Protein AF-A0A1W9R2X7-F1 (afdb_monomer)

Radius of gyration: 33.15 Å; Cα contacts (8 Å, |Δi|>4): 436; chains: 1; bounding box: 73×49×91 Å

Secondary structure (DSSP, 8-state):
--TTTTTT---HHHHT--TTS-----TT-HHHHHHHHHHHHHHHHHHH-HHHHHHHHHHTTSTT--SHHHHHHHHHHHHHSHHHHHHHHHHHHHH-TTTTT-TTTHHHHHHHHHHHGGG--HHHHHHHHHHHHT--SS---HHHHHHHHHHHHHHHHHTTTTSHHHHHHHHHHHHHH--S-PPPPP-S-------TT---SS-HHHHHHS-HHHHHHHHHH---S-TTTS--HHHHHHHHHHHHHH-HHHHHTTGGGGGGS-HHHHHHHHHHHHHHHHTT----HHHHHHHHHHHHTSTTTTTGGGTSS-TT--THHHHHHHHHHHHHHHS-TTS---GGGHHHHHHHHHHHHHHHTTSPPPS----S-HHHHHHHSHHHHHHHHHHHHHHHHHHHHHHTT---------TTHHHHHHHHHHHH-

Foldseek 3Di:
DDPCPPVAEPVCCQQQVDLPDDHPDDPPDPVSVVLVVVLVVLLVCCVVPVVVSQVQLVVLLDPVNRHLSSLLSNLQNCLVVVVSRVVVVVVSCVSVVQLLQDSSNQNSLLSSCLSCLVVDDPVRVVVVCVSLVVFHPDADDPVCRLLNRLLSSLQSLLSNCVDPVSVVSNVVSCVSNVDPDDDHPDSDNDPPPVPPQFAAPDALVRVLPDQVLVVLVCQVPDDDPDPRHDHGNSNNLQSLLCNCLVCVQSCLVPVVSCLPGAQSNVLSNLNSVLNNLVVVHDYDPVSVLVSLLVNLPPPCLQPSQPDDHDPPGGSLSSLLSLLSSLCSQQVDPVRHDDPVCLVSLVSSLVSSLVVVVVDDDPPDPPDPDPVVVLNVGSLSSSVSSLVSSLVRVVVVCVVVVNPDDSDDPDPCVVVNVVVVVVVVD

Solvent-accessible surface area (backbone atoms only — not comparable to full-atom values): 24457 Å² total; per-residue (Å²): 135,75,98,58,90,73,79,43,76,68,57,38,47,55,83,53,30,35,86,92,49,86,73,90,76,58,98,83,46,65,70,58,51,51,50,54,53,50,50,57,52,48,54,52,44,40,69,76,37,52,70,64,27,49,57,53,49,59,48,29,74,36,86,91,40,64,41,52,60,42,47,42,50,39,38,48,47,27,43,72,40,42,93,85,32,46,69,54,52,59,49,47,44,68,75,39,74,58,44,92,69,36,73,70,37,44,50,45,51,44,49,25,44,42,70,39,53,91,76,52,49,76,68,53,50,51,53,52,47,59,59,49,71,72,46,63,88,79,74,66,62,80,93,48,31,68,46,50,43,27,46,57,42,25,47,60,25,58,40,27,47,93,38,73,72,36,32,52,55,22,51,60,23,27,75,68,55,74,51,92,72,76,80,73,74,72,59,62,71,78,75,84,65,84,73,75,60,47,48,41,83,55,55,45,71,54,60,68,69,48,54,72,70,59,46,49,52,47,67,69,70,61,70,60,84,36,89,87,86,36,40,23,63,54,14,35,25,54,34,47,13,53,34,27,30,71,46,38,54,75,46,44,78,54,46,73,73,48,70,86,52,58,65,68,47,51,41,24,41,54,44,7,48,42,52,16,46,76,71,72,48,80,64,62,59,68,53,47,47,54,44,51,50,58,52,72,66,40,95,49,45,79,58,61,32,79,76,82,65,58,99,85,49,52,56,58,56,50,52,34,46,53,20,47,39,45,26,59,38,28,68,37,90,92,60,40,66,63,76,88,46,49,64,59,54,50,55,46,50,54,51,52,53,64,49,55,76,70,49,82,78,80,91,69,87,86,63,97,48,67,68,65,49,30,73,74,33,55,67,35,32,42,51,50,16,51,52,33,42,52,53,41,52,50,55,52,37,50,74,71,69,50,89,64,82,90,65,83,90,59,87,62,50,64,56,53,55,54,52,54,53,67,77,76,110

Mean predicted aligned error: 15.45 Å

Sequence (425 aa):
MPLYEGLYSDDSYIWYKSLSKEPEIRIHNAKGFLVFILKDILLSKCKVDIQAGRVIIEKFLRDEYQYSIFRRLVLLVVGSYWDEYKDLFWKFIKVVPESFDDSEYEVELYKLLQKNVNKFTPEEKQKINNLISRGPKWLPDEKERQKYIARWKQKWYSAMQKDKYFLKLFEEQKAITGEEKIKPPSEKVFIEIPWGQGPSPLSKEEILKMSNVDLVKYLREFKTQDRWKGPTEEGLAEVLRFAVKEVPNKFVEELHLFLEAKYKYIYNILYGFEDAWKEKKSFNWGKLFDFVKKYMTKENFLEEDKKEQGEDWHSYHIINVVADLIQEGTRSDSWAFSEDYFKQAGEIIDILLGILEKLPKKEEITHRDFVTEALNTSYGRVIIAIILFSLRKARVEDKKGIKKEIKWESMQYDSLLSYIRIYIN

pLDDT: mean 85.27, std 16.27, range [29.81, 98.69]

Nearest PDB structures (foldseek):
  7zbw-assembly1_D  TM=2.886E-01  e=3.336E-01  Homo sapiens
  8e0m-assembly4_K  TM=3.955E-01  e=1.341E+00  synthetic construct
  8e0m-assembly1_B  TM=4.211E-01  e=2.919E+00  synthetic construct
  7cm5-assembly1_A  TM=2.749E-01  e=1.861E+00  Homo sapiens
  6xr2-assembly1_C  TM=3.357E-01  e=6.099E+00  synthetic construct

Structure (mmCIF, N/CA/C/O backbone):
data_AF-A0A1W9R2X7-F1
#
_entry.id   AF-A0A1W9R2X7-F1
#
loop_
_atom_site.group_PDB
_atom_site.id
_atom_site.type_symbol
_atom_site.label_atom_id
_atom_site.label_alt_id
_atom_site.label_comp_id
_atom_site.label_asym_id
_atom_site.label_entity_id
_atom_site.label_seq_id
_atom_site.pdbx_PDB_ins_code
_atom_site.Cartn_x
_atom_site.Cartn_y
_atom_site.Cartn_z
_atom_site.occupancy
_atom_site.B_iso_or_equiv
_atom_site.auth_seq_id
_atom_site.auth_comp_id
_atom_site.auth_asym_id
_atom_site.auth_atom_id
_atom_site.pdbx_PDB_model_num
ATOM 1 N N . MET A 1 1 ? -3.070 10.555 -42.821 1.00 36.12 1 MET A N 1
ATOM 2 C CA . MET A 1 1 ? -2.752 10.099 -41.454 1.00 36.12 1 MET A CA 1
ATOM 3 C C . MET A 1 1 ? -3.865 9.133 -41.064 1.00 36.12 1 MET A C 1
ATOM 5 O O . MET A 1 1 ? -5.004 9.585 -41.010 1.00 36.12 1 MET A O 1
ATOM 9 N N . PRO A 1 2 ? -3.624 7.812 -41.007 1.00 37.88 2 PRO A N 1
ATOM 10 C CA . PRO A 1 2 ? -4.690 6.841 -40.781 1.00 37.88 2 PRO A CA 1
ATOM 11 C C . PRO A 1 2 ? -5.149 6.897 -39.317 1.00 37.88 2 PRO A C 1
ATOM 13 O O . PRO A 1 2 ? -4.325 6.876 -38.412 1.00 37.88 2 PRO A O 1
ATOM 16 N N . LEU A 1 3 ? -6.465 6.934 -39.100 1.00 37.88 3 LEU A N 1
ATOM 17 C CA . LEU A 1 3 ? -7.195 7.041 -37.821 1.00 37.88 3 LEU A CA 1
ATOM 18 C C . LEU A 1 3 ? -6.918 5.938 -36.763 1.00 37.88 3 LEU A C 1
ATOM 20 O O . LEU A 1 3 ? -7.645 5.850 -35.778 1.00 37.88 3 LEU A O 1
ATOM 24 N N . TYR A 1 4 ? -5.898 5.093 -36.940 1.00 45.38 4 TYR A N 1
ATOM 25 C CA . TYR A 1 4 ? -5.700 3.849 -36.179 1.00 45.38 4 TYR A CA 1
ATOM 26 C C . TYR A 1 4 ? -4.390 3.771 -35.377 1.00 45.38 4 TYR A C 1
ATOM 28 O O . TYR A 1 4 ? -4.150 2.762 -34.718 1.00 45.38 4 TYR A O 1
ATOM 36 N N . GLU A 1 5 ? -3.557 4.814 -35.381 1.00 44.19 5 GLU A N 1
ATOM 37 C CA . GLU A 1 5 ? -2.179 4.794 -34.843 1.00 44.19 5 GLU A CA 1
ATOM 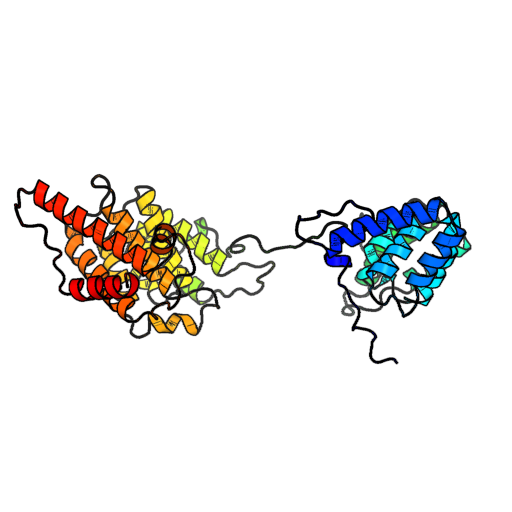38 C C . GLU A 1 5 ? -2.052 4.683 -33.301 1.00 44.19 5 GLU A C 1
ATOM 40 O O . GLU A 1 5 ? -0.960 4.809 -32.764 1.00 44.19 5 GLU A O 1
ATOM 45 N N . GLY A 1 6 ? -3.139 4.387 -32.577 1.00 46.72 6 GLY A N 1
ATOM 46 C CA . GLY A 1 6 ? -3.133 4.145 -31.124 1.00 46.72 6 GLY A CA 1
ATOM 47 C C . GLY A 1 6 ? -4.076 3.034 -30.638 1.00 46.72 6 GLY A C 1
ATOM 48 O O . GLY A 1 6 ? -4.213 2.839 -29.437 1.00 46.72 6 GLY A O 1
ATOM 49 N N . LEU A 1 7 ? -4.737 2.300 -31.544 1.00 47.53 7 LEU A N 1
ATOM 50 C CA . LEU A 1 7 ? -5.735 1.270 -31.197 1.00 47.53 7 LEU A CA 1
ATOM 51 C C . LEU A 1 7 ? -5.132 -0.113 -30.881 1.00 47.53 7 LEU A C 1
ATOM 53 O O . LEU A 1 7 ? -5.849 -0.993 -30.413 1.00 47.53 7 LEU A O 1
ATOM 57 N N . TYR A 1 8 ? -3.832 -0.310 -31.128 1.00 59.91 8 TYR A N 1
ATOM 58 C CA . TYR A 1 8 ? -3.169 -1.620 -31.050 1.00 59.91 8 TYR A CA 1
ATOM 59 C C . TYR A 1 8 ? -1.980 -1.672 -30.074 1.00 59.91 8 TYR A C 1
ATOM 61 O O . TYR A 1 8 ? -1.091 -2.507 -30.262 1.00 59.91 8 TYR A O 1
ATOM 69 N N . SER A 1 9 ? -1.971 -0.839 -29.021 1.00 67.50 9 SER A N 1
ATOM 70 C CA . SER A 1 9 ? -1.136 -1.146 -27.847 1.00 67.50 9 SER A CA 1
ATOM 71 C C . SER A 1 9 ? -1.717 -2.388 -27.181 1.00 67.50 9 SER A C 1
ATOM 73 O O . SER A 1 9 ? -2.869 -2.392 -26.746 1.00 67.50 9 SER A O 1
ATOM 75 N N . ASP A 1 10 ? -0.946 -3.471 -27.146 1.00 84.19 10 ASP A N 1
ATOM 76 C CA . ASP A 1 10 ? -1.295 -4.652 -26.355 1.00 84.19 10 ASP A CA 1
ATOM 77 C C . ASP A 1 10 ? -0.713 -4.590 -24.940 1.00 84.19 10 ASP A C 1
ATOM 79 O O . ASP A 1 10 ? -0.884 -5.548 -24.187 1.00 84.19 10 ASP A O 1
ATOM 83 N N . ASP A 1 11 ? 0.000 -3.509 -24.600 1.00 83.88 11 ASP A N 1
ATOM 84 C CA . ASP A 1 11 ? 0.742 -3.312 -23.354 1.00 83.88 11 ASP A CA 1
ATOM 85 C C . ASP A 1 11 ? 1.663 -4.493 -23.001 1.00 83.88 11 ASP A C 1
ATOM 87 O O . ASP A 1 11 ? 1.961 -4.762 -21.831 1.00 83.88 11 ASP A O 1
ATOM 91 N N . SER A 1 12 ? 2.143 -5.237 -24.005 1.00 87.31 12 SER A N 1
ATOM 92 C CA . SER A 1 12 ? 2.978 -6.423 -23.792 1.00 87.31 12 SER A CA 1
ATOM 93 C C . SER A 1 12 ? 4.271 -6.106 -23.068 1.00 87.31 12 SER A C 1
ATOM 95 O O . SER A 1 12 ? 4.795 -6.949 -22.336 1.00 87.31 12 SER A O 1
ATOM 97 N N . TYR A 1 13 ? 4.784 -4.889 -23.223 1.00 84.88 13 TYR A N 1
ATOM 98 C CA . TYR A 1 13 ? 5.943 -4.390 -22.491 1.00 84.88 13 TYR A CA 1
ATOM 99 C C . TYR A 1 13 ? 5.668 -4.183 -20.991 1.00 84.88 13 TYR A C 1
ATOM 101 O O . TYR A 1 13 ? 6.600 -3.894 -20.246 1.00 84.88 13 TYR A O 1
ATOM 109 N N . ILE A 1 14 ? 4.424 -4.340 -20.526 1.00 81.06 14 ILE A N 1
ATOM 110 C CA . ILE A 1 14 ? 4.035 -4.342 -19.112 1.00 81.06 14 ILE A CA 1
ATOM 111 C C . ILE A 1 14 ? 3.858 -5.782 -18.623 1.00 81.06 14 ILE A C 1
ATOM 113 O O . ILE A 1 14 ? 4.564 -6.201 -17.709 1.00 81.06 14 ILE A O 1
ATOM 117 N N . TRP A 1 15 ? 2.957 -6.562 -19.232 1.00 80.81 15 TRP A N 1
ATOM 118 C CA . TRP A 1 15 ? 2.602 -7.905 -18.736 1.00 80.81 15 TRP A CA 1
ATOM 119 C C . TRP A 1 15 ? 3.569 -9.022 -19.162 1.00 80.81 15 TRP A C 1
ATOM 121 O O . TRP A 1 15 ? 3.563 -10.095 -18.559 1.00 80.81 15 TRP A O 1
ATOM 131 N N . TYR A 1 16 ? 4.427 -8.779 -20.157 1.00 84.44 16 TYR A N 1
ATOM 132 C CA . TYR A 1 16 ? 5.541 -9.649 -20.551 1.00 84.44 16 TYR A CA 1
ATOM 133 C C . TYR A 1 16 ? 6.795 -8.793 -20.770 1.00 84.44 16 TYR A C 1
ATOM 135 O O . TYR A 1 16 ? 7.273 -8.594 -21.891 1.00 84.44 16 TYR A O 1
ATOM 143 N N . LYS A 1 17 ? 7.316 -8.228 -19.673 1.00 84.62 17 LYS A N 1
ATOM 144 C CA . LYS A 1 17 ? 8.318 -7.148 -19.689 1.00 84.62 17 LYS A CA 1
ATOM 145 C C . LYS A 1 17 ? 9.574 -7.440 -20.513 1.00 84.62 17 LYS A C 1
ATOM 147 O O . LYS A 1 17 ? 10.105 -6.532 -21.141 1.00 84.62 17 LYS A O 1
ATOM 152 N N . SER A 1 18 ? 10.056 -8.682 -20.525 1.00 88.81 18 SER A N 1
ATOM 153 C CA . SER A 1 18 ? 11.214 -9.064 -21.332 1.00 88.81 18 SER A CA 1
ATOM 154 C C . SER A 1 18 ? 11.031 -10.427 -21.977 1.00 88.81 18 SER A C 1
ATOM 156 O O . SER A 1 18 ? 10.858 -11.426 -21.284 1.00 88.81 18 SER A O 1
ATOM 158 N N . LEU A 1 19 ? 11.173 -10.489 -23.302 1.00 89.62 19 LEU A N 1
ATOM 159 C CA . LEU A 1 19 ? 11.147 -11.757 -24.040 1.00 89.62 19 LEU A CA 1
ATOM 160 C C . LEU A 1 19 ? 12.371 -12.640 -23.764 1.00 89.62 19 LEU A C 1
ATOM 162 O O . LEU A 1 19 ? 12.314 -13.864 -23.840 1.00 89.62 19 LEU A O 1
ATOM 166 N N . SER A 1 20 ? 13.491 -12.025 -23.409 1.00 80.69 20 SER A N 1
ATOM 167 C CA . SER A 1 20 ? 14.758 -12.726 -23.175 1.00 80.69 20 SER A CA 1
ATOM 168 C C . SER A 1 20 ? 14.878 -13.424 -21.815 1.00 80.69 20 SER A C 1
ATOM 170 O O . SER A 1 20 ? 15.852 -14.142 -21.598 1.00 80.69 20 SER A O 1
ATOM 172 N N . LYS A 1 21 ? 13.930 -13.199 -20.900 1.00 77.62 21 LYS A N 1
ATOM 173 C CA . LYS A 1 21 ? 13.865 -13.888 -19.611 1.00 77.62 21 LYS A CA 1
ATOM 174 C C . LYS A 1 21 ? 12.728 -14.892 -19.600 1.00 77.62 21 LYS A C 1
ATOM 176 O O . LYS A 1 21 ? 11.784 -14.803 -20.390 1.00 77.62 21 LYS A O 1
ATOM 181 N N . GLU A 1 22 ? 12.843 -15.857 -18.699 1.00 71.25 22 GLU A N 1
ATOM 182 C CA . GLU A 1 22 ? 11.691 -16.659 -18.333 1.00 71.25 22 GLU A CA 1
ATOM 183 C C . GLU A 1 22 ? 10.660 -15.746 -17.660 1.00 71.25 22 GLU A C 1
ATOM 185 O O . GLU A 1 22 ? 11.013 -14.962 -16.772 1.00 71.25 22 GLU A O 1
ATOM 190 N N . PRO A 1 23 ? 9.408 -15.771 -18.126 1.00 66.88 23 PRO A N 1
ATOM 191 C CA . PRO A 1 23 ? 8.340 -15.009 -17.503 1.00 66.88 23 PRO A CA 1
ATOM 192 C C . PRO A 1 23 ? 8.045 -15.548 -16.099 1.00 66.88 23 PRO A C 1
ATOM 194 O O . PRO A 1 23 ? 8.001 -16.757 -15.879 1.00 66.88 23 PRO A O 1
ATOM 197 N N . GLU A 1 24 ? 7.748 -14.653 -15.157 1.00 61.38 24 GLU A N 1
ATOM 198 C CA . GLU A 1 24 ? 7.097 -15.019 -13.894 1.00 61.38 24 GLU A CA 1
ATOM 199 C C . GLU A 1 24 ? 5.621 -15.358 -14.194 1.00 61.38 24 GLU A C 1
ATOM 201 O O . GLU A 1 24 ? 4.714 -14.545 -14.009 1.00 61.38 24 GLU A O 1
ATOM 206 N N . ILE A 1 25 ? 5.370 -16.541 -14.769 1.00 57.50 25 ILE A N 1
ATOM 207 C CA . ILE A 1 25 ? 4.019 -16.965 -15.164 1.00 57.50 25 ILE A CA 1
ATOM 208 C C . ILE A 1 25 ? 3.245 -17.366 -13.910 1.00 57.50 25 ILE A C 1
ATOM 210 O O . ILE A 1 25 ? 3.518 -18.392 -13.291 1.00 57.50 25 ILE A O 1
ATOM 214 N N . ARG A 1 26 ? 2.213 -16.591 -13.568 1.00 56.09 26 ARG A N 1
ATOM 215 C CA . ARG A 1 26 ? 1.139 -17.070 -12.687 1.00 56.09 26 ARG A CA 1
ATOM 216 C C . ARG A 1 26 ? 0.227 -18.011 -13.480 1.00 56.09 26 ARG A C 1
ATOM 218 O O . ARG A 1 26 ? -0.070 -17.738 -14.642 1.00 56.09 26 ARG A O 1
ATOM 225 N N . ILE A 1 27 ? -0.262 -19.068 -12.829 1.00 46.84 27 ILE A N 1
ATOM 226 C CA . ILE A 1 27 ? -1.014 -20.205 -13.410 1.00 46.84 27 ILE A CA 1
ATOM 227 C C . ILE A 1 27 ? -2.251 -19.789 -14.250 1.00 46.84 27 ILE A C 1
ATOM 229 O O . ILE A 1 27 ? -2.736 -20.571 -15.060 1.00 46.84 27 ILE A O 1
ATOM 233 N N . HIS A 1 28 ? -2.729 -18.546 -14.139 1.00 55.41 28 HIS A N 1
ATOM 234 C CA . HIS A 1 28 ? -3.930 -18.048 -14.824 1.00 55.41 28 HIS A CA 1
ATOM 235 C C . HIS A 1 28 ? -3.670 -17.111 -16.026 1.00 55.41 28 HIS A C 1
ATOM 237 O O . HIS A 1 28 ? -4.622 -16.568 -16.581 1.00 55.41 28 HIS A O 1
ATOM 243 N N . ASN A 1 29 ? -2.419 -16.895 -16.463 1.00 73.44 29 ASN A N 1
ATOM 244 C CA . ASN A 1 29 ? -2.118 -15.986 -17.583 1.00 73.44 29 ASN A CA 1
ATOM 245 C C . ASN A 1 29 ? -1.964 -16.721 -18.931 1.00 73.44 29 ASN A C 1
ATOM 247 O O . ASN A 1 29 ? -0.850 -17.002 -19.380 1.00 73.44 29 ASN A O 1
ATOM 251 N N . ALA A 1 30 ? -3.088 -16.982 -19.608 1.00 83.06 30 ALA A N 1
ATOM 252 C CA . ALA A 1 30 ? -3.106 -17.650 -20.914 1.00 83.06 30 ALA A CA 1
ATOM 253 C C . ALA A 1 30 ? -2.285 -16.911 -21.992 1.00 83.06 30 ALA A C 1
ATOM 255 O O . ALA A 1 30 ? -1.555 -17.549 -22.749 1.00 83.06 30 ALA A O 1
ATOM 256 N N . LYS A 1 31 ? -2.342 -15.569 -22.041 1.00 84.25 31 LYS A N 1
ATOM 257 C CA . LYS A 1 31 ? -1.575 -14.762 -23.012 1.00 84.25 31 LYS A CA 1
ATOM 258 C C . LYS A 1 31 ? -0.068 -14.908 -22.796 1.00 84.25 31 LYS A C 1
ATOM 260 O O . LYS A 1 31 ? 0.670 -15.149 -23.747 1.00 84.25 31 LYS A O 1
ATOM 265 N N . GLY A 1 32 ? 0.378 -14.817 -21.543 1.00 85.38 32 GLY A N 1
ATOM 266 C CA . GLY A 1 32 ? 1.781 -15.002 -21.177 1.00 85.38 32 GLY A CA 1
ATOM 267 C C . GLY A 1 32 ? 2.295 -16.397 -21.531 1.00 85.38 32 GLY A C 1
ATOM 268 O O . GLY A 1 32 ? 3.374 -16.524 -22.104 1.00 85.38 32 GLY A O 1
ATOM 269 N N . PHE A 1 33 ? 1.496 -17.434 -21.272 1.00 85.88 33 PHE A N 1
ATOM 270 C CA . PHE A 1 33 ? 1.858 -18.810 -21.611 1.00 85.88 33 PHE A CA 1
ATOM 271 C C . PHE A 1 33 ? 1.968 -19.038 -23.128 1.00 85.88 33 PHE A C 1
ATOM 273 O O . PHE A 1 33 ? 2.930 -19.647 -23.596 1.00 85.88 33 PHE A O 1
ATOM 280 N N . LEU A 1 34 ? 1.034 -18.493 -23.915 1.00 89.56 34 LEU A N 1
ATOM 281 C CA . LEU A 1 34 ? 1.090 -18.571 -25.379 1.00 89.56 34 LEU A CA 1
ATOM 282 C C . LEU A 1 34 ? 2.317 -17.855 -25.949 1.00 89.56 34 LEU A C 1
ATOM 284 O O . LEU A 1 34 ? 2.977 -18.401 -26.830 1.00 89.56 34 LEU A O 1
ATOM 288 N N . VAL A 1 35 ? 2.657 -16.668 -25.436 1.00 90.88 35 VAL A N 1
ATOM 289 C CA . VAL A 1 35 ? 3.872 -15.945 -25.849 1.00 90.88 35 VAL A CA 1
ATOM 290 C C . VAL A 1 35 ? 5.127 -16.728 -25.491 1.00 90.88 35 VAL A C 1
ATOM 292 O O . VAL A 1 35 ? 6.029 -16.817 -26.318 1.00 90.88 35 VAL A O 1
ATOM 295 N N . PHE A 1 36 ? 5.183 -17.318 -24.296 1.00 89.19 36 PHE A N 1
ATOM 296 C CA . PHE A 1 36 ? 6.305 -18.148 -23.867 1.00 89.19 36 PHE A CA 1
ATOM 297 C C . PHE A 1 36 ? 6.555 -19.309 -24.839 1.00 89.19 36 PHE A C 1
ATOM 299 O O . PHE A 1 36 ? 7.666 -19.452 -25.349 1.00 89.19 36 PHE A O 1
ATOM 306 N N . ILE A 1 37 ? 5.507 -20.068 -25.175 1.00 90.81 37 ILE A N 1
ATOM 307 C CA . ILE A 1 37 ? 5.596 -21.173 -26.139 1.00 90.81 37 ILE A CA 1
ATOM 308 C C . ILE A 1 37 ? 5.975 -20.657 -27.530 1.00 90.81 37 ILE A C 1
ATOM 310 O O . ILE A 1 37 ? 6.897 -21.177 -28.161 1.00 90.81 37 ILE A O 1
ATOM 314 N N . LEU A 1 38 ? 5.273 -19.630 -28.017 1.00 93.25 38 LEU A N 1
ATOM 315 C CA . LEU A 1 38 ? 5.491 -19.073 -29.350 1.00 93.25 38 LEU A CA 1
ATOM 316 C C . LEU A 1 38 ? 6.937 -18.602 -29.516 1.00 93.25 38 LEU A C 1
ATOM 318 O O . LEU A 1 38 ? 7.558 -18.874 -30.539 1.00 93.25 38 LEU A O 1
ATOM 322 N N . LYS A 1 39 ? 7.487 -17.939 -28.499 1.00 92.75 39 LYS A N 1
ATOM 323 C CA . LYS A 1 39 ? 8.870 -17.471 -28.461 1.00 92.75 39 LYS A CA 1
ATOM 324 C C . LYS A 1 39 ? 9.868 -18.608 -28.693 1.00 92.75 39 LYS A C 1
ATOM 326 O O . LYS A 1 39 ? 10.731 -18.492 -29.564 1.00 92.75 39 LYS A O 1
ATOM 331 N N . ASP A 1 40 ? 9.750 -19.694 -27.936 1.00 91.56 40 ASP A N 1
ATOM 332 C CA . ASP A 1 40 ? 10.704 -20.805 -27.995 1.00 91.56 40 ASP A CA 1
ATOM 333 C C . ASP A 1 40 ? 10.583 -21.583 -29.310 1.00 91.56 40 ASP A C 1
ATOM 335 O O . ASP A 1 40 ? 11.595 -21.939 -29.927 1.00 91.56 40 ASP A O 1
ATOM 339 N N . ILE A 1 41 ? 9.352 -21.767 -29.801 1.00 95.00 41 ILE A N 1
ATOM 340 C CA . ILE A 1 41 ? 9.093 -22.348 -31.124 1.00 95.00 41 ILE A CA 1
ATOM 341 C C . ILE A 1 41 ? 9.707 -21.474 -32.221 1.00 95.00 41 ILE A C 1
ATOM 343 O O . ILE A 1 41 ? 10.385 -21.997 -33.105 1.00 95.00 41 ILE A O 1
ATOM 347 N N . LEU A 1 42 ? 9.509 -20.153 -32.169 1.00 95.81 42 LEU A N 1
ATOM 348 C CA . LEU A 1 42 ? 10.036 -19.223 -33.168 1.00 95.81 42 LEU A CA 1
ATOM 349 C C . LEU A 1 42 ? 11.559 -19.225 -33.200 1.00 95.81 42 LEU A C 1
ATOM 351 O O . LEU A 1 42 ? 12.129 -19.338 -34.284 1.00 95.81 42 LEU A O 1
ATOM 355 N N . LEU A 1 43 ? 12.219 -19.140 -32.041 1.00 95.44 43 LEU A N 1
ATOM 356 C CA . LEU A 1 43 ? 13.680 -19.201 -31.964 1.00 95.44 43 LEU A CA 1
ATOM 357 C C . LEU A 1 43 ? 14.203 -20.513 -32.557 1.00 95.44 43 LEU A C 1
ATOM 359 O O . LEU A 1 43 ? 15.121 -20.506 -33.377 1.00 95.44 43 LEU A O 1
ATOM 363 N N . SER A 1 44 ? 13.565 -21.632 -32.212 1.00 95.94 44 SER A N 1
ATOM 364 C CA . SER A 1 44 ? 13.943 -22.953 -32.716 1.00 95.94 44 SER A CA 1
ATOM 365 C C . SER A 1 44 ? 13.741 -23.067 -34.229 1.00 95.94 44 SER A C 1
ATOM 367 O O . SER A 1 44 ? 14.653 -23.483 -34.945 1.00 95.94 44 SER A O 1
ATOM 369 N N . LYS A 1 45 ? 12.583 -22.637 -34.747 1.00 96.69 45 LYS A N 1
ATOM 370 C CA . LYS A 1 45 ? 12.272 -22.672 -36.182 1.00 96.69 45 LYS A CA 1
ATOM 371 C C . LYS A 1 45 ? 13.218 -21.779 -36.983 1.00 96.69 45 LYS A C 1
ATOM 373 O O . LYS A 1 45 ? 13.752 -22.237 -37.988 1.00 96.69 45 LYS A O 1
ATOM 378 N N . CYS A 1 46 ? 13.471 -20.555 -36.519 1.00 96.88 46 CYS A N 1
ATOM 379 C CA . CYS A 1 46 ? 14.352 -19.600 -37.196 1.00 96.88 46 CYS A CA 1
ATOM 380 C C . CYS A 1 46 ? 15.818 -20.052 -37.227 1.00 96.88 46 CYS A C 1
ATOM 382 O O . CYS A 1 46 ? 16.548 -19.666 -38.139 1.00 96.88 46 CYS A O 1
ATOM 384 N N . LYS A 1 47 ? 16.237 -20.873 -36.255 1.00 96.06 47 LYS A N 1
ATOM 385 C CA . LYS A 1 47 ? 17.567 -21.488 -36.216 1.00 96.06 47 LYS A CA 1
ATOM 386 C C . LYS A 1 47 ? 17.704 -22.661 -37.186 1.00 96.06 47 LYS A C 1
ATOM 388 O O . LYS A 1 47 ? 18.743 -22.803 -37.819 1.00 96.06 47 LYS A O 1
ATOM 393 N N . VAL A 1 48 ? 16.695 -23.532 -37.249 1.00 96.81 48 VAL A N 1
ATOM 394 C CA . VAL A 1 48 ? 16.750 -24.780 -38.034 1.00 96.81 48 VAL A CA 1
ATOM 395 C C . VAL A 1 48 ? 16.480 -24.533 -39.518 1.00 96.81 48 VAL A C 1
ATOM 397 O O . VAL A 1 48 ? 17.089 -25.174 -40.367 1.00 96.81 48 VAL A O 1
ATOM 400 N N . ASP A 1 49 ? 15.577 -23.609 -39.837 1.00 97.12 49 ASP A N 1
ATOM 401 C CA . ASP A 1 49 ? 15.127 -23.341 -41.200 1.00 97.12 49 ASP A CA 1
ATOM 402 C C . ASP A 1 49 ? 15.022 -21.831 -41.417 1.00 97.12 49 ASP A C 1
ATOM 404 O O . ASP A 1 49 ? 13.994 -21.200 -41.154 1.00 97.12 49 ASP A O 1
ATOM 408 N N . ILE A 1 50 ? 16.133 -21.252 -41.879 1.00 96.25 50 ILE A N 1
ATOM 409 C CA . ILE A 1 50 ? 16.281 -19.806 -42.058 1.00 96.25 50 ILE A CA 1
ATOM 410 C C . ILE A 1 50 ? 15.271 -19.276 -43.076 1.00 96.25 50 ILE A C 1
ATOM 412 O O . ILE A 1 50 ? 14.695 -18.213 -42.866 1.00 96.25 50 ILE A O 1
ATOM 416 N N . GLN A 1 51 ? 15.022 -19.998 -44.172 1.00 96.56 51 GLN A N 1
ATOM 417 C CA . GLN A 1 51 ? 14.110 -19.523 -45.212 1.00 96.56 51 GLN A CA 1
ATOM 418 C C . GLN A 1 51 ? 12.679 -19.428 -44.682 1.00 96.56 51 GLN A C 1
ATOM 420 O O . GLN A 1 51 ? 12.059 -18.367 -44.777 1.00 96.56 51 GLN A O 1
ATOM 425 N N . ALA A 1 52 ? 12.173 -20.494 -44.056 1.00 96.69 52 ALA A N 1
ATOM 426 C CA . ALA A 1 52 ? 10.838 -20.462 -43.470 1.00 96.69 52 ALA A CA 1
ATOM 427 C C . ALA A 1 52 ? 10.748 -19.485 -42.286 1.00 96.69 52 ALA A C 1
ATOM 429 O O . ALA A 1 52 ? 9.748 -18.781 -42.146 1.00 96.69 52 ALA A O 1
ATOM 430 N N . GLY A 1 53 ? 11.792 -19.403 -41.453 1.00 96.69 53 GLY A N 1
ATOM 431 C CA . GLY A 1 53 ? 11.876 -18.439 -40.357 1.00 96.69 53 GLY A CA 1
ATOM 432 C C . GLY A 1 53 ? 11.765 -16.999 -40.851 1.00 96.69 53 GLY A C 1
ATOM 433 O O . GLY A 1 53 ? 10.941 -16.234 -40.352 1.00 96.69 53 GLY A O 1
ATOM 434 N N . ARG A 1 54 ? 12.514 -16.638 -41.899 1.00 96.75 54 ARG A N 1
ATOM 435 C CA . ARG A 1 54 ? 12.462 -15.302 -42.512 1.00 96.75 54 ARG A CA 1
ATOM 436 C C . ARG A 1 54 ? 11.067 -14.957 -43.021 1.00 96.75 54 ARG A C 1
ATOM 438 O O . ARG A 1 54 ? 10.604 -13.855 -42.748 1.00 96.75 54 ARG A O 1
ATOM 445 N N . VAL A 1 55 ? 10.369 -15.894 -43.670 1.00 96.69 55 VAL A N 1
ATOM 446 C CA . VAL A 1 55 ? 8.979 -15.680 -44.116 1.00 96.69 55 VAL A CA 1
ATOM 447 C C . VAL A 1 55 ? 8.064 -15.328 -42.939 1.00 96.69 55 VAL A C 1
ATOM 449 O O . VAL A 1 55 ? 7.284 -14.384 -43.040 1.00 96.69 55 VAL A O 1
ATOM 452 N N . ILE A 1 56 ? 8.179 -16.037 -41.812 1.00 96.62 56 ILE A N 1
ATOM 453 C CA . ILE A 1 56 ? 7.354 -15.794 -40.618 1.00 96.62 56 ILE A CA 1
ATOM 454 C C . ILE A 1 56 ? 7.671 -14.428 -39.995 1.00 96.62 56 ILE A C 1
ATOM 456 O O . ILE A 1 56 ? 6.761 -13.648 -39.721 1.00 96.62 56 ILE A O 1
ATOM 460 N N . ILE A 1 57 ? 8.952 -14.114 -39.793 1.00 96.88 57 ILE A N 1
ATOM 461 C CA . ILE A 1 57 ? 9.365 -12.871 -39.124 1.00 96.88 57 ILE A CA 1
ATOM 462 C C . ILE A 1 57 ? 9.077 -11.642 -39.988 1.00 96.88 57 ILE A C 1
ATOM 464 O O . ILE A 1 57 ? 8.649 -10.614 -39.469 1.00 96.88 57 ILE A O 1
ATOM 468 N N . GLU A 1 58 ? 9.225 -11.740 -41.310 1.00 96.38 58 GLU A N 1
ATOM 469 C CA . GLU A 1 58 ? 8.782 -10.678 -42.217 1.00 96.38 58 GLU A CA 1
ATOM 470 C C . GLU A 1 58 ? 7.273 -10.452 -42.151 1.00 96.38 58 GLU A C 1
ATOM 472 O O . GLU A 1 58 ? 6.815 -9.317 -42.283 1.00 96.38 58 GLU A O 1
ATOM 477 N N . LYS A 1 59 ? 6.499 -11.518 -41.927 1.00 96.31 59 LYS A N 1
ATOM 478 C CA . LYS A 1 59 ? 5.048 -11.436 -41.776 1.00 96.31 59 LYS A CA 1
ATOM 479 C C . LYS A 1 59 ? 4.654 -10.616 -40.544 1.00 96.31 59 LYS A C 1
ATOM 481 O O . LYS A 1 59 ? 3.773 -9.773 -40.643 1.00 96.31 59 LYS A O 1
ATOM 486 N N . PHE A 1 60 ? 5.361 -10.775 -39.424 1.00 96.19 60 PHE A N 1
ATOM 487 C CA . PHE A 1 60 ? 5.122 -10.027 -38.177 1.00 96.19 60 PHE A CA 1
ATOM 488 C C . PHE A 1 60 ? 5.370 -8.515 -38.265 1.00 96.19 60 PHE A C 1
ATOM 490 O O . PHE A 1 60 ? 5.012 -7.785 -37.345 1.00 96.19 60 PHE A O 1
ATOM 497 N N . LEU A 1 61 ? 5.971 -8.031 -39.355 1.00 94.38 61 LEU A N 1
ATOM 498 C CA . LEU A 1 61 ? 6.127 -6.601 -39.628 1.00 94.38 61 LEU A CA 1
ATOM 499 C C . LEU A 1 61 ? 4.985 -6.015 -40.475 1.00 94.38 61 LEU A C 1
ATOM 501 O O . LEU A 1 61 ? 5.001 -4.818 -40.748 1.00 94.38 61 LEU A O 1
ATOM 505 N N . ARG A 1 62 ? 4.029 -6.838 -40.924 1.00 92.19 62 ARG A N 1
ATOM 506 C CA . ARG A 1 62 ? 2.905 -6.421 -41.775 1.00 92.19 62 ARG A CA 1
ATOM 507 C C . ARG A 1 62 ? 1.704 -5.976 -40.946 1.00 92.19 62 ARG A C 1
ATOM 509 O O . ARG A 1 62 ? 1.537 -6.389 -39.802 1.00 92.19 62 ARG A O 1
ATOM 516 N N . ASP A 1 63 ? 0.810 -5.233 -41.589 1.00 86.00 63 ASP A N 1
ATOM 517 C CA . ASP A 1 63 ? -0.412 -4.689 -40.982 1.00 86.00 63 ASP A CA 1
ATOM 518 C C . ASP A 1 63 ? -1.397 -5.749 -40.475 1.00 86.00 63 ASP A C 1
ATOM 520 O O . ASP A 1 63 ? -2.321 -5.412 -39.752 1.00 86.00 63 ASP A O 1
ATOM 524 N N . GLU A 1 64 ? -1.230 -7.025 -40.824 1.00 89.62 64 GLU A N 1
ATOM 525 C CA . GLU A 1 64 ? -2.048 -8.110 -40.267 1.00 89.62 64 GLU A CA 1
ATOM 526 C C . GLU A 1 64 ? -1.640 -8.481 -38.820 1.00 89.62 64 GLU A C 1
ATOM 528 O O . GLU A 1 64 ? -2.432 -9.075 -38.091 1.00 89.62 64 GLU A O 1
ATOM 533 N N . TYR A 1 65 ? -0.429 -8.105 -38.380 1.00 90.31 65 TYR A N 1
ATOM 534 C CA . TYR A 1 65 ? 0.095 -8.322 -37.024 1.00 90.31 65 TYR A CA 1
ATOM 535 C C . TYR A 1 65 ? 0.325 -6.978 -36.321 1.00 90.31 65 TYR A C 1
ATOM 537 O O . TYR A 1 65 ? 1.450 -6.507 -36.169 1.00 90.31 65 TYR A O 1
ATOM 545 N N . GLN A 1 66 ? -0.765 -6.336 -35.903 1.00 85.38 66 GLN A N 1
ATOM 546 C CA . GLN A 1 66 ? -0.739 -4.939 -35.443 1.00 85.38 66 GLN A CA 1
ATOM 547 C C . GLN A 1 66 ? -0.219 -4.762 -34.012 1.00 85.38 66 GLN A C 1
ATOM 549 O O . GLN A 1 66 ? 0.337 -3.709 -33.696 1.00 85.38 66 GLN A O 1
ATOM 554 N N . TYR A 1 67 ? -0.369 -5.793 -33.175 1.00 90.56 67 TYR A N 1
ATOM 555 C CA . TYR A 1 67 ? 0.047 -5.785 -31.775 1.00 90.56 67 TYR A CA 1
ATOM 556 C C . TYR A 1 67 ? 1.572 -5.780 -31.613 1.00 90.56 67 TYR A C 1
ATOM 558 O O . TYR A 1 67 ? 2.294 -6.514 -32.299 1.00 90.56 67 TYR A O 1
ATOM 566 N N . SER A 1 68 ? 2.065 -4.981 -30.665 1.00 91.81 68 SER A N 1
ATOM 567 C CA . SER A 1 68 ? 3.499 -4.747 -30.476 1.00 91.81 68 SER A CA 1
ATOM 568 C C . SER A 1 68 ? 4.284 -6.002 -30.094 1.00 91.81 68 SER A C 1
ATOM 570 O O . SER A 1 68 ? 5.451 -6.121 -30.481 1.00 91.81 68 SER A O 1
ATOM 572 N N . ILE A 1 69 ? 3.651 -7.006 -29.468 1.00 93.31 69 ILE A N 1
ATOM 573 C CA . ILE A 1 69 ? 4.294 -8.290 -29.158 1.00 93.31 69 ILE A CA 1
ATOM 574 C C . ILE A 1 69 ? 4.941 -8.960 -30.379 1.00 93.31 69 ILE A C 1
ATOM 576 O O . ILE A 1 69 ? 6.034 -9.517 -30.264 1.00 93.31 69 ILE A O 1
ATOM 580 N N . PHE A 1 70 ? 4.329 -8.877 -31.564 1.00 95.44 70 PHE A N 1
ATOM 581 C CA . PHE A 1 70 ? 4.872 -9.498 -32.777 1.00 95.44 70 PHE A CA 1
ATOM 582 C C . PHE A 1 70 ? 6.144 -8.795 -33.252 1.00 95.44 70 PHE A C 1
ATOM 584 O O . PHE A 1 70 ? 7.126 -9.446 -33.613 1.00 95.44 70 PHE A O 1
ATOM 591 N N . ARG A 1 71 ? 6.177 -7.464 -33.164 1.00 95.38 71 ARG A N 1
ATOM 592 C CA . ARG A 1 71 ? 7.372 -6.674 -33.476 1.00 95.38 71 ARG A CA 1
ATOM 593 C C . ARG A 1 71 ? 8.468 -6.866 -32.421 1.00 95.38 71 ARG A C 1
ATOM 595 O O . ARG A 1 71 ? 9.645 -6.956 -32.764 1.00 95.38 71 ARG A O 1
ATOM 602 N N . ARG A 1 72 ? 8.104 -7.040 -31.148 1.00 95.62 72 ARG A N 1
ATOM 603 C CA . ARG A 1 72 ? 9.051 -7.432 -30.088 1.00 95.62 72 ARG A CA 1
ATOM 604 C C . ARG A 1 72 ? 9.648 -8.821 -30.343 1.00 95.62 72 ARG A C 1
ATOM 606 O O . ARG A 1 72 ? 10.850 -9.008 -30.162 1.00 95.62 72 ARG A O 1
ATOM 613 N N . LEU A 1 73 ? 8.858 -9.778 -30.842 1.00 96.69 73 LEU A N 1
ATOM 614 C CA . LEU A 1 73 ? 9.355 -11.091 -31.282 1.00 96.69 73 LEU A CA 1
ATOM 615 C C . LEU A 1 73 ? 10.314 -10.976 -32.477 1.00 96.69 73 LEU A C 1
ATOM 617 O O . LEU A 1 73 ? 11.321 -11.683 -32.506 1.00 96.69 73 LEU A O 1
ATOM 621 N N . VAL A 1 74 ? 10.069 -10.057 -33.420 1.00 97.44 74 VAL A N 1
ATOM 622 C CA . VAL A 1 74 ? 11.027 -9.753 -34.503 1.00 97.44 74 VAL A CA 1
ATOM 623 C C . VAL A 1 74 ? 12.367 -9.313 -33.912 1.00 97.44 74 VAL A C 1
ATOM 625 O O . VAL A 1 74 ? 13.401 -9.890 -34.246 1.00 97.44 74 VAL A O 1
ATOM 628 N N . LEU A 1 75 ? 12.360 -8.352 -32.983 1.00 97.69 75 LEU A N 1
ATOM 629 C CA . LEU A 1 75 ? 13.577 -7.874 -32.317 1.00 97.69 75 LEU A CA 1
ATOM 630 C C . LEU A 1 75 ? 14.305 -8.982 -31.548 1.00 97.69 75 LEU A C 1
ATOM 632 O O . LEU A 1 75 ? 15.533 -9.052 -31.589 1.00 97.69 75 LEU A O 1
ATOM 636 N N . LEU A 1 76 ? 13.569 -9.881 -30.891 1.00 96.75 76 LEU A N 1
ATOM 637 C CA . LEU A 1 76 ? 14.149 -11.037 -30.212 1.00 96.75 76 LEU A CA 1
ATOM 638 C C . LEU A 1 76 ? 14.892 -11.964 -31.186 1.00 96.75 76 LEU A C 1
ATOM 640 O O . LEU A 1 76 ? 16.027 -12.362 -30.902 1.00 96.75 76 LEU A O 1
ATOM 644 N N . VAL A 1 77 ? 14.259 -12.331 -32.305 1.00 97.38 77 VAL A N 1
ATOM 645 C CA . VAL A 1 77 ? 14.854 -13.246 -33.292 1.00 97.38 77 VAL A CA 1
ATOM 646 C C . VAL A 1 77 ? 16.059 -12.593 -33.954 1.00 97.38 77 VAL A C 1
ATOM 648 O O . VAL A 1 77 ? 17.137 -13.185 -33.968 1.00 97.38 77 VAL A O 1
ATOM 651 N N . VAL A 1 78 ? 15.921 -11.347 -34.408 1.00 97.75 78 VAL A N 1
ATOM 652 C CA . VAL A 1 78 ? 17.015 -10.576 -35.013 1.00 97.75 78 VAL A CA 1
ATOM 653 C C . VAL A 1 78 ? 18.180 -10.414 -34.039 1.00 97.75 78 VAL A C 1
ATOM 655 O O . VAL A 1 78 ? 19.333 -10.627 -34.401 1.00 97.75 78 VAL A O 1
ATOM 658 N N . GLY A 1 79 ? 17.898 -10.091 -32.775 1.00 96.31 79 GLY A N 1
ATOM 659 C CA . GLY A 1 79 ? 18.925 -9.992 -31.743 1.00 96.31 79 GLY A CA 1
ATOM 660 C C . GLY A 1 79 ? 19.584 -11.332 -31.408 1.00 96.31 79 GLY A C 1
ATOM 661 O O . GLY A 1 79 ? 20.694 -11.352 -30.872 1.00 96.31 79 GLY A O 1
ATOM 662 N N . SER A 1 80 ? 18.929 -12.453 -31.713 1.00 95.75 80 SER A N 1
ATOM 663 C CA . SER A 1 80 ? 19.453 -13.799 -31.472 1.00 95.75 80 SER A CA 1
ATOM 664 C C . SER A 1 80 ? 20.271 -14.355 -32.630 1.00 95.75 80 SER A C 1
ATOM 666 O O . SER A 1 80 ? 21.267 -15.029 -32.370 1.00 95.75 80 SER A O 1
ATOM 668 N N . TYR A 1 81 ? 19.894 -14.015 -33.861 1.00 96.50 81 TYR A N 1
ATOM 669 C CA . TYR A 1 81 ? 20.470 -14.504 -35.114 1.00 96.50 81 TYR A CA 1
ATOM 670 C C . TYR A 1 81 ? 20.798 -13.315 -36.031 1.00 96.50 81 TYR A C 1
ATOM 672 O O . TYR A 1 81 ? 20.203 -13.120 -37.089 1.00 96.50 81 TYR A O 1
ATOM 680 N N . TRP A 1 82 ? 21.693 -12.440 -35.563 1.00 95.88 82 TRP A N 1
ATOM 681 C CA . TRP A 1 82 ? 21.985 -11.171 -36.237 1.00 95.88 82 TRP A CA 1
ATOM 682 C C . TRP A 1 82 ? 22.469 -11.360 -37.674 1.00 95.88 82 TRP A C 1
ATOM 684 O O . TRP A 1 82 ? 21.977 -10.689 -38.577 1.00 95.88 82 TRP A O 1
ATOM 694 N N . ASP A 1 83 ? 23.402 -12.281 -37.901 1.00 95.12 83 ASP A N 1
ATOM 695 C CA . ASP A 1 83 ? 24.047 -12.440 -39.206 1.00 95.12 83 ASP A CA 1
ATOM 696 C C . ASP A 1 83 ? 23.036 -12.868 -40.281 1.00 95.12 83 ASP A C 1
ATOM 698 O O . ASP A 1 83 ? 23.096 -12.404 -41.420 1.00 95.12 83 ASP A O 1
ATOM 702 N N . GLU A 1 84 ? 22.049 -13.675 -39.891 1.00 96.69 84 GLU A N 1
ATOM 703 C CA . GLU A 1 84 ? 21.027 -14.227 -40.770 1.00 96.69 84 GLU A CA 1
ATOM 704 C C . GLU A 1 84 ? 19.787 -13.336 -40.915 1.00 96.69 84 GLU A C 1
ATOM 706 O O . GLU A 1 84 ? 19.060 -13.510 -41.889 1.00 96.69 84 GLU A O 1
ATOM 711 N N . TYR A 1 85 ? 19.514 -12.410 -39.982 1.00 97.62 85 TYR A N 1
ATOM 712 C CA . TYR A 1 85 ? 18.252 -11.644 -39.935 1.00 97.62 85 TYR A CA 1
ATOM 713 C C . TYR A 1 85 ? 18.414 -10.117 -39.810 1.00 97.62 85 TYR A C 1
ATOM 715 O O . TYR A 1 85 ? 17.409 -9.405 -39.748 1.00 97.62 85 TYR A O 1
ATOM 723 N N . LYS A 1 86 ? 19.635 -9.563 -39.783 1.00 96.19 86 LYS A N 1
ATOM 724 C CA . LYS A 1 86 ? 19.871 -8.116 -39.575 1.00 96.19 86 LYS A CA 1
ATOM 725 C C . LYS A 1 86 ? 19.168 -7.189 -40.564 1.00 96.19 86 LYS A C 1
ATOM 727 O O . LYS A 1 86 ? 18.880 -6.046 -40.226 1.00 96.19 86 LYS A O 1
ATOM 732 N N . ASP A 1 87 ? 18.858 -7.633 -41.777 1.00 96.56 87 ASP A N 1
ATOM 733 C CA . ASP A 1 87 ? 18.091 -6.816 -42.720 1.00 96.56 87 ASP A CA 1
ATOM 734 C C . ASP A 1 87 ? 16.659 -6.542 -42.222 1.00 96.56 87 ASP A C 1
ATOM 736 O O . ASP A 1 87 ? 16.115 -5.464 -42.476 1.00 96.56 87 ASP A O 1
ATOM 740 N N . LEU A 1 88 ? 16.083 -7.455 -41.431 1.00 97.81 88 LEU A N 1
ATOM 741 C CA . LEU A 1 88 ? 14.769 -7.277 -40.811 1.00 97.81 88 LEU A CA 1
ATOM 742 C C . LEU A 1 88 ? 14.785 -6.243 -39.685 1.00 97.81 88 LEU A C 1
ATOM 744 O O . LEU A 1 88 ? 13.767 -5.588 -39.478 1.00 97.81 88 LEU A O 1
ATOM 748 N N . PHE A 1 89 ? 15.928 -6.012 -39.024 1.00 97.69 89 PHE A N 1
ATOM 749 C CA . PHE A 1 89 ? 16.091 -4.864 -38.120 1.00 97.69 89 PHE A CA 1
ATOM 750 C C . PHE A 1 89 ? 15.802 -3.559 -38.861 1.00 97.69 89 PHE A C 1
ATOM 752 O O . PHE A 1 89 ? 15.013 -2.730 -38.420 1.00 97.69 89 PHE A O 1
ATOM 759 N N . TRP A 1 90 ? 16.403 -3.393 -40.039 1.00 96.94 90 TRP A N 1
ATOM 760 C CA . TRP A 1 90 ? 16.243 -2.180 -40.832 1.00 96.94 90 TRP A CA 1
ATOM 761 C C . TRP A 1 90 ? 14.838 -2.051 -41.422 1.00 96.94 90 TRP A C 1
ATOM 763 O O . TRP A 1 90 ? 14.363 -0.931 -41.599 1.00 96.94 90 TRP A O 1
ATOM 773 N N . LYS A 1 91 ? 14.152 -3.168 -41.703 1.00 96.69 91 LYS A N 1
ATOM 774 C CA . LYS A 1 91 ? 12.718 -3.150 -42.034 1.00 96.69 91 LYS A CA 1
ATOM 775 C C . LYS A 1 91 ? 11.883 -2.715 -40.827 1.00 96.69 91 LYS A C 1
ATOM 777 O O . LYS A 1 91 ? 11.044 -1.836 -40.984 1.00 96.69 91 LYS A O 1
ATOM 782 N N . PHE A 1 92 ? 12.159 -3.245 -39.635 1.00 96.81 92 PHE A N 1
ATOM 783 C CA . PHE A 1 92 ? 11.495 -2.838 -38.395 1.00 96.81 92 PHE A CA 1
ATOM 784 C C . PHE A 1 92 ? 11.642 -1.332 -38.136 1.00 96.81 92 PHE A C 1
ATOM 786 O O . PHE A 1 92 ? 10.633 -0.669 -37.940 1.00 96.81 92 PHE A O 1
ATOM 793 N N . ILE A 1 93 ? 12.850 -0.763 -38.246 1.00 95.94 93 ILE A N 1
ATOM 794 C CA . ILE A 1 93 ? 13.072 0.686 -38.067 1.00 95.94 93 ILE A CA 1
ATOM 795 C C . ILE A 1 93 ? 12.273 1.528 -39.077 1.00 95.94 93 ILE A C 1
ATOM 797 O O . ILE A 1 93 ? 11.882 2.648 -38.773 1.00 95.94 93 ILE A O 1
ATOM 801 N N . LYS A 1 94 ? 12.005 1.018 -40.285 1.00 94.19 94 LYS A N 1
ATOM 802 C CA . LYS A 1 94 ? 11.148 1.720 -41.258 1.00 94.19 94 LYS A CA 1
ATOM 803 C C . LYS A 1 94 ? 9.668 1.655 -40.885 1.00 94.19 94 LYS A C 1
ATOM 805 O O . LYS A 1 94 ? 8.958 2.623 -41.123 1.00 94.19 94 LYS A O 1
ATOM 810 N N . VAL A 1 95 ? 9.219 0.521 -40.347 1.00 92.31 95 VAL A N 1
ATOM 811 C CA . VAL A 1 95 ? 7.831 0.310 -39.901 1.00 92.31 95 VAL A CA 1
ATOM 812 C C . VAL A 1 95 ? 7.548 1.063 -38.600 1.00 92.31 95 VAL A C 1
ATOM 814 O O . VAL A 1 95 ? 6.450 1.574 -38.423 1.00 92.31 95 VAL A O 1
ATOM 817 N N . VAL A 1 96 ? 8.545 1.177 -37.718 1.00 91.19 96 VAL A N 1
ATOM 818 C CA . VAL A 1 96 ? 8.466 1.880 -36.431 1.00 91.19 96 VAL A CA 1
ATOM 819 C C . VAL A 1 96 ? 9.598 2.919 -36.346 1.00 91.19 96 VAL A C 1
ATOM 821 O O . VAL A 1 96 ? 10.603 2.686 -35.671 1.00 91.19 96 VAL A O 1
ATOM 824 N N . PRO A 1 97 ? 9.482 4.075 -37.033 1.00 88.25 97 PRO A N 1
ATOM 825 C CA . PRO A 1 97 ? 10.552 5.080 -37.086 1.00 88.25 97 PRO A CA 1
ATOM 826 C C . PRO A 1 97 ? 10.963 5.644 -35.722 1.00 88.25 97 PRO A C 1
ATOM 828 O O . PRO A 1 97 ? 12.108 6.058 -35.546 1.00 88.25 97 PRO A O 1
ATOM 831 N N . GLU A 1 98 ? 10.035 5.646 -34.764 1.00 88.56 98 GLU A N 1
ATOM 832 C CA . GLU A 1 98 ? 10.201 6.205 -33.416 1.00 88.56 98 GLU A CA 1
ATOM 833 C C . GLU A 1 98 ? 10.526 5.126 -32.368 1.00 88.56 98 GLU A C 1
ATOM 835 O O . GLU A 1 98 ? 10.405 5.353 -31.169 1.00 88.56 98 GLU A O 1
ATOM 840 N N . SER A 1 99 ? 10.988 3.945 -32.791 1.00 91.31 99 SER A N 1
ATOM 841 C CA . SER A 1 99 ? 11.163 2.787 -31.902 1.00 91.31 99 SER A CA 1
ATOM 842 C C . SER A 1 99 ? 12.116 3.009 -30.717 1.00 91.31 99 SER A C 1
ATOM 844 O O . SER A 1 99 ? 12.050 2.276 -29.740 1.00 91.31 99 SER A O 1
ATOM 846 N N . PHE A 1 100 ? 13.039 3.974 -30.806 1.00 92.31 100 PHE A N 1
ATOM 847 C CA . PHE A 1 100 ? 13.968 4.325 -29.720 1.00 92.31 100 PHE A CA 1
ATOM 848 C C . PHE A 1 100 ? 13.334 5.221 -28.640 1.00 92.31 100 PHE A C 1
ATOM 850 O O . PHE A 1 100 ? 13.887 5.330 -27.541 1.00 92.31 100 PHE A O 1
ATOM 857 N N . ASP A 1 101 ? 12.203 5.855 -28.952 1.00 88.81 101 ASP A N 1
ATOM 858 C CA . ASP A 1 101 ? 11.390 6.645 -28.021 1.00 88.81 101 ASP A CA 1
ATOM 859 C C . ASP A 1 101 ? 10.186 5.876 -27.485 1.00 88.81 101 ASP A C 1
ATOM 861 O O . ASP A 1 101 ? 9.608 6.254 -26.468 1.00 88.81 101 ASP A O 1
ATOM 865 N N . ASP A 1 102 ? 9.834 4.780 -28.145 1.00 88.06 102 ASP A N 1
ATOM 866 C CA . ASP A 1 102 ? 8.715 3.945 -27.764 1.00 88.06 102 ASP A CA 1
ATOM 867 C C . ASP A 1 102 ? 9.107 2.934 -26.672 1.00 88.06 102 ASP A C 1
ATOM 869 O O . ASP A 1 102 ? 9.965 2.059 -26.849 1.00 88.06 102 ASP A O 1
ATOM 873 N N . SER A 1 103 ? 8.441 3.047 -25.521 1.00 86.38 103 SER A N 1
ATOM 874 C CA . SER A 1 103 ? 8.647 2.158 -24.378 1.00 86.38 103 SER A CA 1
ATOM 875 C C . SER A 1 103 ? 8.275 0.697 -24.658 1.00 86.38 103 SER A C 1
ATOM 877 O O . SER A 1 103 ? 8.778 -0.190 -23.963 1.00 86.38 103 SER A O 1
ATOM 879 N N . GLU A 1 104 ? 7.460 0.427 -25.687 1.00 90.38 104 GLU A N 1
ATOM 880 C CA . GLU A 1 104 ? 7.070 -0.929 -26.082 1.00 90.38 104 GLU A CA 1
ATOM 881 C C . GLU A 1 104 ? 8.267 -1.791 -26.502 1.00 90.38 104 GLU A C 1
ATOM 883 O O . GLU A 1 104 ? 8.300 -2.995 -26.240 1.00 90.38 104 GLU A O 1
ATOM 888 N N . TYR A 1 105 ? 9.269 -1.178 -27.139 1.00 93.88 105 TYR A N 1
ATOM 889 C CA . TYR A 1 105 ? 10.402 -1.880 -27.751 1.00 93.88 105 TYR A CA 1
ATOM 890 C C . TYR A 1 105 ? 11.713 -1.700 -26.984 1.00 93.88 105 TYR A C 1
ATOM 892 O O . TYR A 1 105 ? 12.724 -2.305 -27.346 1.00 93.88 105 TYR A O 1
ATOM 900 N N . GLU A 1 106 ? 11.713 -0.883 -25.927 1.00 93.31 106 GLU A N 1
ATOM 901 C CA . GLU A 1 106 ? 12.921 -0.428 -25.238 1.00 93.31 106 GLU A CA 1
ATOM 902 C C . GLU A 1 106 ? 13.811 -1.592 -24.769 1.00 93.31 106 GLU A C 1
ATOM 904 O O . GLU A 1 106 ? 15.013 -1.617 -25.045 1.00 93.31 106 GLU A O 1
ATOM 909 N N . VAL A 1 107 ? 13.219 -2.576 -24.083 1.00 93.25 107 VAL A N 1
ATOM 910 C CA . VAL A 1 107 ? 13.944 -3.715 -23.496 1.00 93.25 107 VAL A CA 1
ATOM 911 C C . VAL A 1 107 ? 14.574 -4.581 -24.586 1.00 93.25 107 VAL A C 1
ATOM 913 O O . VAL A 1 107 ? 15.763 -4.906 -24.521 1.00 93.25 107 VAL A O 1
ATOM 916 N N . GLU A 1 108 ? 13.791 -4.964 -25.594 1.00 95.56 108 GLU A N 1
ATOM 917 C CA . GLU A 1 108 ? 14.252 -5.817 -26.688 1.00 95.56 108 GLU A CA 1
ATOM 918 C C . GLU A 1 108 ? 15.303 -5.119 -27.564 1.00 95.56 108 GLU A C 1
ATOM 920 O O . GLU A 1 108 ? 16.325 -5.733 -27.885 1.00 95.56 108 GLU A O 1
ATOM 925 N N . LEU A 1 109 ? 15.114 -3.835 -27.890 1.00 96.69 109 LEU A N 1
ATOM 926 C CA . LEU A 1 109 ? 16.101 -3.043 -28.630 1.00 96.69 109 LEU A CA 1
ATOM 927 C C . LEU A 1 109 ? 17.410 -2.915 -27.857 1.00 96.69 109 LEU A C 1
ATOM 929 O O . LEU A 1 109 ? 18.477 -3.168 -28.417 1.00 96.69 109 LEU A O 1
ATOM 933 N N . TYR A 1 110 ? 17.346 -2.575 -26.567 1.00 96.75 110 TYR A N 1
ATOM 934 C CA . TYR A 1 110 ? 18.541 -2.417 -25.741 1.00 96.75 110 TYR A CA 1
ATOM 935 C C . TYR A 1 110 ? 19.369 -3.705 -25.725 1.00 96.75 110 TYR A C 1
ATOM 937 O O . TYR A 1 110 ? 20.588 -3.679 -25.910 1.00 96.75 110 TYR A O 1
ATOM 945 N N . LYS A 1 111 ? 18.705 -4.857 -25.577 1.00 94.81 111 LYS A N 1
ATOM 946 C CA . LYS A 1 111 ? 19.363 -6.169 -25.591 1.00 94.81 111 LYS A CA 1
ATOM 947 C C . LYS A 1 111 ? 19.931 -6.544 -26.947 1.00 94.81 111 LYS A C 1
ATOM 949 O O . LYS A 1 111 ? 21.039 -7.077 -27.002 1.00 94.81 111 LYS A O 1
ATOM 954 N N . LEU A 1 112 ? 19.201 -6.277 -28.029 1.00 96.88 112 LEU A N 1
ATOM 955 C CA . LEU A 1 112 ? 19.683 -6.507 -29.389 1.00 96.88 112 LEU A CA 1
ATOM 956 C C . LEU A 1 112 ? 20.988 -5.740 -29.624 1.00 96.88 112 LEU A C 1
ATOM 958 O O . LEU A 1 112 ? 21.966 -6.343 -30.072 1.00 96.88 112 LEU A O 1
ATOM 962 N N . LEU A 1 113 ? 21.025 -4.453 -29.263 1.00 97.56 113 LEU A N 1
ATOM 963 C CA . LEU A 1 113 ? 22.216 -3.611 -29.385 1.00 97.56 113 LEU A CA 1
ATOM 964 C C . LEU A 1 113 ? 23.366 -4.152 -28.530 1.00 97.56 113 LEU A C 1
ATOM 966 O O . LEU A 1 113 ? 24.469 -4.368 -29.032 1.00 97.56 113 LEU A O 1
ATOM 970 N N . GLN A 1 114 ? 23.092 -4.448 -27.259 1.00 96.06 114 GLN A N 1
ATOM 971 C CA . GLN A 1 114 ? 24.093 -4.950 -26.321 1.00 96.06 114 GLN A CA 1
ATOM 972 C C . GLN A 1 114 ? 24.720 -6.275 -26.757 1.00 96.06 114 GLN A C 1
ATOM 974 O O . GLN A 1 114 ? 25.928 -6.478 -26.610 1.00 96.06 114 GLN A O 1
ATOM 979 N N . LYS A 1 115 ? 23.905 -7.190 -27.284 1.00 95.75 115 LYS A N 1
ATOM 980 C CA . LYS A 1 115 ? 24.348 -8.521 -27.695 1.00 95.75 115 LYS A CA 1
ATOM 981 C C . LYS A 1 115 ? 25.151 -8.491 -28.995 1.00 95.75 115 LYS A C 1
ATOM 983 O O . LYS A 1 115 ? 26.070 -9.293 -29.142 1.00 95.75 115 LYS A O 1
ATOM 988 N N . ASN A 1 116 ? 24.829 -7.582 -29.917 1.00 97.56 116 ASN A N 1
ATOM 989 C CA . ASN A 1 116 ? 25.328 -7.647 -31.295 1.00 97.56 116 ASN A CA 1
ATOM 990 C C . ASN A 1 116 ? 26.302 -6.532 -31.686 1.00 97.56 116 ASN A C 1
ATOM 992 O O . ASN A 1 116 ? 26.822 -6.576 -32.795 1.00 97.56 116 ASN A O 1
ATOM 996 N N . VAL A 1 117 ? 26.633 -5.590 -30.794 1.00 97.44 117 VAL A N 1
ATOM 997 C CA . VAL A 1 117 ? 27.521 -4.451 -31.107 1.00 97.44 117 VAL A CA 1
ATOM 998 C C . VAL A 1 117 ? 28.840 -4.835 -31.797 1.00 97.44 117 VAL A C 1
ATOM 1000 O O . VAL A 1 117 ? 29.286 -4.153 -32.720 1.00 97.44 117 VAL A O 1
ATOM 1003 N N . ASN A 1 118 ? 29.440 -5.963 -31.410 1.00 96.19 118 ASN A N 1
ATOM 1004 C CA . ASN A 1 118 ? 30.700 -6.445 -31.985 1.00 96.19 118 ASN A CA 1
ATOM 1005 C C . ASN A 1 118 ? 30.553 -6.988 -33.416 1.00 96.19 118 ASN A C 1
ATOM 1007 O O . ASN A 1 118 ? 31.552 -7.131 -34.113 1.00 96.19 118 ASN A O 1
ATOM 1011 N N . LYS A 1 119 ? 29.325 -7.298 -33.845 1.00 96.38 119 LYS A N 1
ATOM 1012 C CA . LYS A 1 119 ? 28.994 -7.788 -35.189 1.00 96.38 119 LYS A CA 1
ATOM 1013 C C . LYS A 1 119 ? 28.589 -6.670 -36.151 1.00 96.38 119 LYS A C 1
ATOM 1015 O O . LYS A 1 119 ? 28.433 -6.925 -37.342 1.00 96.38 119 LYS A O 1
ATOM 1020 N N . PHE A 1 120 ? 28.389 -5.447 -35.659 1.00 97.19 120 PHE A N 1
ATOM 1021 C CA . PHE A 1 120 ? 27.972 -4.331 -36.503 1.00 97.19 120 PHE A CA 1
ATOM 1022 C C . PHE A 1 120 ? 29.110 -3.875 -37.413 1.00 97.19 120 PHE A C 1
ATOM 1024 O O . PHE A 1 120 ? 30.237 -3.645 -36.958 1.00 97.19 120 PHE A O 1
ATOM 1031 N N . THR A 1 121 ? 28.803 -3.673 -38.693 1.00 96.25 121 THR A N 1
ATOM 1032 C CA . THR A 1 121 ? 29.734 -3.021 -39.620 1.00 96.25 121 THR A CA 1
ATOM 1033 C C . THR A 1 121 ? 29.904 -1.539 -39.254 1.00 96.25 121 THR A C 1
ATOM 1035 O O . THR A 1 121 ? 29.032 -0.962 -38.597 1.00 96.25 121 THR A O 1
ATOM 1038 N N . PRO A 1 122 ? 30.993 -0.869 -39.677 1.00 97.12 122 PRO A N 1
ATOM 1039 C CA . PRO A 1 122 ? 31.162 0.569 -39.444 1.00 97.12 122 PRO A CA 1
ATOM 1040 C C . PRO A 1 122 ? 29.966 1.411 -39.923 1.00 97.12 122 PRO A C 1
ATOM 1042 O O . PRO A 1 122 ? 29.530 2.330 -39.232 1.00 97.12 122 PRO A O 1
ATOM 1045 N N . GLU A 1 123 ? 29.380 1.045 -41.063 1.00 96.81 123 GLU A N 1
ATOM 1046 C CA . GLU A 1 123 ? 28.191 1.692 -41.629 1.00 96.81 123 GLU A CA 1
ATOM 1047 C C . GLU A 1 123 ? 26.944 1.481 -40.759 1.00 96.81 123 GLU A C 1
ATOM 1049 O O . GLU A 1 123 ? 26.165 2.410 -40.545 1.00 96.81 123 GLU A O 1
ATOM 1054 N N . GLU A 1 124 ? 26.745 0.270 -40.231 1.00 96.75 124 GLU A N 1
ATOM 1055 C CA . GLU A 1 124 ? 25.639 -0.041 -39.320 1.00 96.75 124 GLU A CA 1
ATOM 1056 C C . GLU A 1 124 ? 25.780 0.738 -38.007 1.00 96.75 124 GLU A C 1
ATOM 1058 O O . GLU A 1 124 ? 24.802 1.325 -37.539 1.00 96.75 124 GLU A O 1
ATOM 1063 N N . LYS A 1 125 ? 27.001 0.839 -37.458 1.00 97.81 125 LYS A N 1
ATOM 1064 C CA . LYS A 1 125 ? 27.286 1.655 -36.265 1.00 97.81 125 LYS A CA 1
ATOM 1065 C C . LYS A 1 125 ? 26.944 3.123 -36.499 1.00 97.81 125 LYS A C 1
ATOM 1067 O O . LYS A 1 125 ? 26.289 3.739 -35.659 1.00 97.81 125 LYS A O 1
ATOM 1072 N N . GLN A 1 126 ? 27.321 3.669 -37.656 1.00 97.75 126 GLN A N 1
ATOM 1073 C CA . GLN A 1 126 ? 26.991 5.045 -38.018 1.00 97.75 126 GLN A CA 1
ATOM 1074 C C . GLN A 1 126 ? 25.477 5.247 -38.179 1.00 97.75 126 GLN A C 1
ATOM 1076 O O . GLN A 1 126 ? 24.941 6.238 -37.688 1.00 97.75 126 GLN A O 1
ATOM 1081 N N . LYS A 1 127 ? 24.762 4.306 -38.810 1.00 97.12 127 LYS A N 1
ATOM 1082 C CA . LYS A 1 127 ? 23.294 4.365 -38.936 1.00 97.12 127 LYS A CA 1
ATOM 1083 C C . LYS A 1 127 ? 22.597 4.335 -37.576 1.00 97.12 127 LYS A C 1
ATOM 1085 O O . LYS A 1 127 ? 21.703 5.143 -37.354 1.00 97.12 127 LYS A O 1
ATOM 1090 N N . ILE A 1 128 ? 23.022 3.459 -36.664 1.00 97.50 128 ILE A N 1
ATOM 1091 C CA . ILE A 1 128 ? 22.487 3.392 -35.294 1.00 97.50 128 ILE A CA 1
ATOM 1092 C C . ILE A 1 128 ? 22.771 4.696 -34.546 1.00 97.50 128 ILE A C 1
ATOM 1094 O O . ILE A 1 128 ? 21.865 5.269 -33.944 1.00 97.50 128 ILE A O 1
ATOM 1098 N N . ASN A 1 129 ? 23.999 5.212 -34.635 1.00 97.69 129 ASN A N 1
ATOM 1099 C CA . ASN A 1 129 ? 24.342 6.504 -34.048 1.00 97.69 129 ASN A CA 1
ATOM 1100 C C . ASN A 1 129 ? 23.466 7.633 -34.606 1.00 97.69 129 ASN A C 1
ATOM 1102 O O . ASN A 1 129 ? 22.997 8.462 -33.842 1.00 97.69 129 ASN A O 1
ATOM 1106 N N . ASN A 1 130 ? 23.181 7.646 -35.908 1.00 96.12 130 ASN A N 1
ATOM 1107 C CA . ASN A 1 130 ? 22.306 8.649 -36.518 1.00 96.12 130 ASN A CA 1
ATOM 1108 C C . ASN A 1 130 ? 20.850 8.570 -36.032 1.00 96.12 130 ASN A C 1
ATOM 1110 O O . ASN A 1 130 ? 20.150 9.578 -36.083 1.00 96.12 130 ASN A O 1
ATOM 1114 N N . LEU A 1 131 ? 20.380 7.401 -35.586 1.00 95.62 131 LEU A N 1
ATOM 1115 C CA . LEU A 1 131 ? 19.063 7.261 -34.957 1.00 95.62 131 LEU A CA 1
ATOM 1116 C C . LEU A 1 131 ? 19.081 7.844 -33.538 1.00 95.62 131 LEU A C 1
ATOM 1118 O O . LEU A 1 131 ? 18.229 8.659 -33.204 1.00 95.62 131 LEU A O 1
ATOM 1122 N N . ILE A 1 132 ? 20.091 7.498 -32.733 1.00 96.50 132 ILE A N 1
ATOM 1123 C CA . ILE A 1 132 ? 20.220 7.952 -31.336 1.00 96.50 132 ILE A CA 1
ATOM 1124 C C . ILE A 1 132 ? 20.578 9.451 -31.263 1.00 96.50 132 ILE A C 1
ATOM 1126 O O . ILE A 1 132 ? 20.118 10.189 -30.394 1.00 96.50 132 ILE A O 1
ATOM 1130 N N . SER A 1 133 ? 21.392 9.963 -32.181 1.00 94.12 133 SER A N 1
ATOM 1131 C CA . SER A 1 133 ? 21.871 11.347 -32.130 1.00 94.12 133 SER A CA 1
ATOM 1132 C C . SER A 1 133 ? 20.765 12.381 -32.360 1.00 94.12 133 SER A C 1
ATOM 1134 O O . SER A 1 133 ? 20.883 13.494 -31.834 1.00 94.12 133 SER A O 1
ATOM 1136 N N . ARG A 1 134 ? 19.669 12.001 -33.039 1.00 91.44 134 ARG A N 1
ATOM 1137 C CA . ARG A 1 134 ? 18.443 12.813 -33.177 1.00 91.44 134 ARG A CA 1
ATOM 1138 C C . ARG A 1 134 ? 17.820 13.161 -31.825 1.00 91.44 134 ARG A C 1
ATOM 1140 O O . ARG A 1 134 ? 17.267 14.244 -31.685 1.00 91.44 134 ARG A O 1
ATOM 1147 N N . GLY A 1 135 ? 18.018 12.305 -30.823 1.00 89.81 135 GLY A N 1
ATOM 1148 C CA . GLY A 1 135 ? 17.458 12.478 -29.489 1.00 89.81 135 GLY A CA 1
ATOM 1149 C C . GLY A 1 135 ? 15.961 12.161 -29.425 1.00 89.81 135 GLY A C 1
ATOM 1150 O O . GLY A 1 135 ? 15.374 11.785 -30.440 1.00 89.81 135 GLY A O 1
ATOM 1151 N N . PRO A 1 136 ? 15.369 12.300 -28.230 1.00 91.19 136 PRO A N 1
ATOM 1152 C CA . PRO A 1 136 ? 13.980 11.945 -28.006 1.00 91.19 136 PRO A CA 1
ATOM 1153 C C . PRO A 1 136 ? 13.000 12.943 -28.614 1.00 91.19 136 PRO A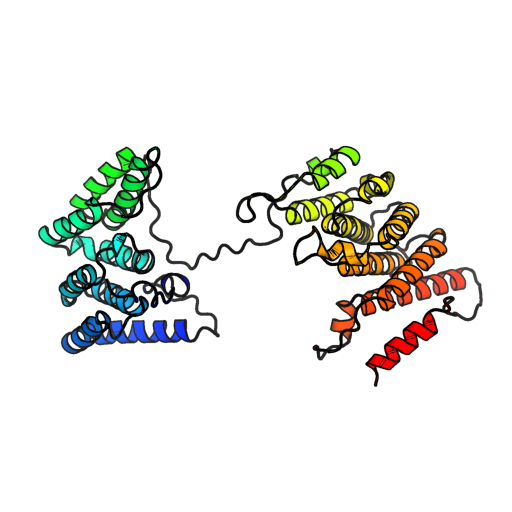 C 1
ATOM 1155 O O . PRO A 1 136 ? 13.232 14.154 -28.580 1.00 91.19 136 PRO A O 1
ATOM 1158 N N . LYS A 1 137 ? 11.863 12.437 -29.096 1.00 85.81 137 LYS A N 1
ATOM 1159 C CA . LYS A 1 137 ? 10.746 13.245 -29.606 1.00 85.81 137 LYS A CA 1
ATOM 1160 C C . LYS A 1 137 ? 10.093 14.115 -28.530 1.00 85.81 137 LYS A C 1
ATOM 1162 O O . LYS A 1 137 ? 9.804 15.285 -28.777 1.00 85.81 137 LYS A O 1
ATOM 1167 N N . TRP A 1 138 ? 9.853 13.554 -27.345 1.00 79.81 138 TRP A N 1
ATOM 1168 C CA . TRP A 1 138 ? 9.260 14.279 -26.222 1.00 79.81 138 TRP A CA 1
ATOM 1169 C C . TRP A 1 138 ? 10.346 14.949 -25.390 1.00 79.81 138 TRP A C 1
ATOM 1171 O O . TRP A 1 138 ? 11.267 14.295 -24.902 1.00 79.81 138 TRP A O 1
ATOM 1181 N N . LEU A 1 139 ? 10.231 16.266 -25.234 1.00 85.81 139 LEU A N 1
ATOM 1182 C CA . LEU A 1 139 ? 11.222 17.083 -24.548 1.00 85.81 139 LEU A CA 1
ATOM 1183 C C . LEU A 1 139 ? 10.585 17.785 -23.341 1.00 85.81 139 LEU A C 1
ATOM 1185 O O . LEU A 1 139 ? 9.502 18.350 -23.493 1.00 85.81 139 LEU A O 1
ATOM 1189 N N . PRO A 1 140 ? 11.243 17.767 -22.168 1.00 80.00 140 PRO A N 1
ATOM 1190 C CA . PRO A 1 140 ? 10.791 18.509 -20.996 1.00 80.00 140 PRO A CA 1
ATOM 1191 C C . PRO A 1 140 ? 11.061 20.015 -21.155 1.00 80.00 140 PRO A C 1
ATOM 1193 O O . PRO A 1 140 ? 11.615 20.463 -22.165 1.00 80.00 140 PRO A O 1
ATOM 1196 N N . ASP A 1 141 ? 10.704 20.786 -20.127 1.00 77.69 141 ASP A N 1
ATOM 1197 C CA . ASP A 1 141 ? 10.941 22.228 -20.053 1.00 77.69 141 ASP A CA 1
ATOM 1198 C C . ASP A 1 141 ? 12.417 22.612 -20.271 1.00 77.69 141 ASP A C 1
ATOM 1200 O O . ASP A 1 141 ? 13.351 21.863 -19.960 1.00 77.69 141 ASP A O 1
ATOM 1204 N N . GLU A 1 142 ? 12.633 23.834 -20.772 1.00 77.56 142 GLU A N 1
ATOM 1205 C CA . GLU A 1 142 ? 13.928 24.322 -21.274 1.00 77.56 142 GLU A CA 1
ATOM 1206 C C . GLU A 1 142 ? 15.081 24.156 -20.274 1.00 77.56 142 GLU A C 1
ATOM 1208 O O . GLU A 1 142 ? 16.203 23.822 -20.651 1.00 77.56 142 GLU A O 1
ATOM 1213 N N . LYS A 1 143 ? 14.788 24.326 -18.979 1.00 77.38 143 LYS A N 1
ATOM 1214 C CA . LYS A 1 143 ? 15.774 24.262 -17.893 1.00 77.38 143 LYS A CA 1
ATOM 1215 C C . LYS A 1 143 ? 16.399 22.870 -17.726 1.00 77.38 143 LYS A C 1
ATOM 1217 O O . LYS A 1 143 ? 17.536 22.771 -17.271 1.00 77.38 143 LYS A O 1
ATOM 1222 N N . GLU A 1 144 ? 15.689 21.805 -18.104 1.00 79.69 144 GLU A N 1
ATOM 1223 C CA . GLU A 1 144 ? 16.158 20.416 -17.979 1.00 79.69 144 GLU A CA 1
ATOM 1224 C C . GLU A 1 144 ? 16.409 19.729 -19.329 1.00 79.69 144 GLU A C 1
ATOM 1226 O O . GLU A 1 144 ? 17.010 18.650 -19.372 1.00 79.69 144 GLU A O 1
ATOM 1231 N N . ARG A 1 145 ? 16.013 20.368 -20.439 1.00 88.00 145 ARG A N 1
ATOM 1232 C CA . ARG A 1 145 ? 16.064 19.825 -21.805 1.00 88.00 145 ARG A CA 1
ATOM 1233 C C . ARG A 1 145 ? 17.426 19.224 -22.160 1.00 88.00 145 ARG A C 1
ATOM 1235 O O . ARG A 1 145 ? 17.497 18.075 -22.595 1.00 88.00 145 ARG A O 1
ATOM 1242 N N . GLN A 1 146 ? 18.517 19.964 -21.951 1.00 90.00 146 GLN A N 1
ATOM 1243 C CA . GLN A 1 146 ? 19.862 19.512 -22.331 1.00 90.00 146 GLN A CA 1
ATOM 1244 C C . GLN A 1 146 ? 20.290 18.256 -21.558 1.00 90.00 146 GLN A C 1
ATOM 1246 O O . GLN A 1 146 ? 20.781 17.292 -22.151 1.00 90.00 146 GLN A O 1
ATOM 1251 N N . LYS A 1 147 ? 20.069 18.245 -20.238 1.00 90.25 147 LYS A N 1
ATOM 1252 C CA . LYS A 1 147 ? 20.432 17.115 -19.375 1.00 90.25 147 LYS A CA 1
ATOM 1253 C C . LYS A 1 147 ? 19.560 15.893 -19.663 1.00 90.25 147 LYS A C 1
ATOM 1255 O O . LYS A 1 147 ? 20.068 14.774 -19.663 1.00 90.25 147 LYS A O 1
ATOM 1260 N N . TYR A 1 148 ? 18.277 16.097 -19.954 1.00 91.00 148 TYR A N 1
ATOM 1261 C CA . TYR A 1 148 ? 17.352 15.035 -20.343 1.00 91.00 148 TYR A CA 1
ATOM 1262 C C . TYR A 1 148 ? 17.768 14.355 -21.654 1.00 91.00 148 TYR A C 1
ATOM 1264 O O . TYR A 1 148 ? 17.909 13.132 -21.691 1.00 91.00 148 TYR A O 1
ATOM 1272 N N . ILE A 1 149 ? 18.047 15.136 -22.706 1.00 93.94 149 ILE A N 1
ATOM 1273 C CA . ILE A 1 149 ? 18.506 14.602 -23.998 1.00 93.94 149 ILE A CA 1
ATOM 1274 C C . ILE A 1 149 ? 19.812 13.821 -23.816 1.00 93.94 149 ILE A C 1
ATOM 1276 O O . ILE A 1 149 ? 19.947 12.714 -24.341 1.00 93.94 149 ILE A O 1
ATOM 1280 N N . ALA A 1 150 ? 20.763 14.370 -23.053 1.00 94.81 150 ALA A N 1
ATOM 1281 C CA . ALA A 1 150 ? 22.031 13.702 -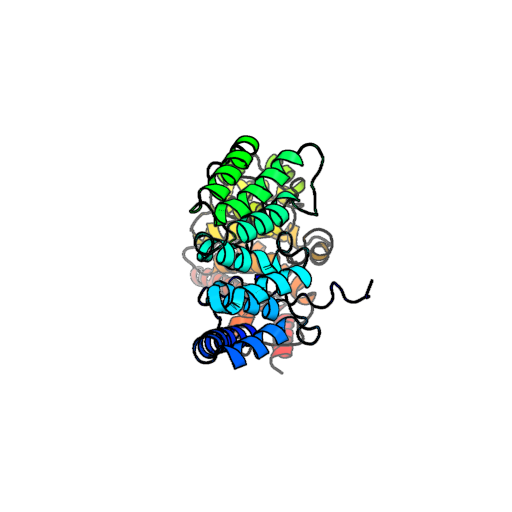22.780 1.00 94.81 150 ALA A CA 1
ATOM 1282 C C . ALA A 1 150 ? 21.826 12.372 -22.038 1.00 94.81 150 ALA A C 1
ATOM 1284 O O . ALA A 1 150 ? 22.379 11.359 -22.461 1.00 94.81 150 ALA A O 1
ATOM 1285 N N . ARG A 1 151 ? 20.967 12.327 -21.008 1.00 93.31 151 ARG A N 1
ATOM 1286 C CA . ARG A 1 151 ? 20.605 11.083 -20.298 1.00 93.31 151 ARG A CA 1
ATOM 1287 C C . ARG A 1 151 ? 19.989 10.045 -21.231 1.00 93.31 151 ARG A C 1
ATOM 1289 O O . ARG A 1 151 ? 20.382 8.880 -21.197 1.00 93.31 151 ARG A O 1
ATOM 1296 N N . TRP A 1 152 ? 19.057 10.456 -22.090 1.00 94.50 152 TRP A N 1
ATOM 1297 C CA . TRP A 1 152 ? 18.416 9.559 -23.053 1.00 94.50 152 TRP A CA 1
ATOM 1298 C C . TRP A 1 152 ? 19.439 8.954 -24.029 1.00 94.50 152 TRP A C 1
ATOM 1300 O O . TRP A 1 152 ? 19.456 7.739 -24.237 1.00 94.50 152 TRP A O 1
ATOM 1310 N N . LYS A 1 153 ? 20.358 9.771 -24.563 1.00 96.25 153 LYS A N 1
ATOM 1311 C CA . LYS A 1 153 ? 21.431 9.308 -25.464 1.00 96.25 153 LYS A CA 1
ATOM 1312 C C . LYS A 1 153 ? 22.413 8.395 -24.734 1.00 96.25 153 LYS A C 1
ATOM 1314 O O . LYS A 1 153 ? 22.759 7.323 -25.230 1.00 96.25 153 LYS A O 1
ATOM 1319 N N . GLN A 1 154 ? 22.819 8.795 -23.530 1.00 96.00 154 GLN A N 1
ATOM 1320 C CA . GLN A 1 154 ? 23.714 8.029 -22.671 1.00 96.00 154 GLN A CA 1
ATOM 1321 C C . GLN A 1 154 ? 23.141 6.638 -22.364 1.00 96.00 154 GLN A C 1
ATOM 1323 O O . GLN A 1 154 ? 23.884 5.659 -22.417 1.00 96.00 154 GLN A O 1
ATOM 1328 N N . LYS A 1 155 ? 21.825 6.517 -22.120 1.00 95.88 155 LYS A N 1
ATOM 1329 C CA . LYS A 1 155 ? 21.141 5.227 -21.930 1.00 95.88 155 LYS A CA 1
ATOM 1330 C C . LYS A 1 155 ? 21.362 4.312 -23.130 1.00 95.88 155 LYS A C 1
ATOM 1332 O O . LYS A 1 155 ? 21.828 3.193 -22.951 1.00 95.88 155 LYS A O 1
ATOM 1337 N N . TRP A 1 156 ? 21.091 4.771 -24.346 1.00 97.19 156 TRP A N 1
ATOM 1338 C CA . TRP A 1 156 ? 21.238 3.926 -25.532 1.00 97.19 156 TRP A CA 1
ATOM 1339 C C . TRP A 1 156 ? 22.694 3.563 -25.839 1.00 97.19 156 TRP A C 1
ATOM 1341 O O . TRP A 1 156 ? 22.983 2.401 -26.125 1.00 97.19 156 TRP A O 1
ATOM 1351 N N . TYR A 1 157 ? 23.635 4.501 -25.696 1.00 97.62 157 TYR A N 1
ATOM 1352 C CA . TYR A 1 157 ? 25.060 4.187 -25.854 1.00 97.62 157 TYR A CA 1
ATOM 1353 C C . TYR A 1 157 ? 25.584 3.247 -24.766 1.00 97.62 157 TYR A C 1
ATOM 1355 O O . TYR A 1 157 ? 26.483 2.453 -25.042 1.00 97.62 157 TYR A O 1
ATOM 1363 N N . SER A 1 158 ? 24.988 3.258 -23.565 1.00 96.62 158 SER A N 1
ATOM 1364 C CA . SER A 1 158 ? 25.369 2.335 -22.488 1.00 96.62 158 SER A CA 1
ATOM 1365 C C . SER A 1 158 ? 25.227 0.863 -22.899 1.00 96.62 158 SER A C 1
ATOM 1367 O O . SER A 1 158 ? 26.047 0.039 -22.501 1.00 96.62 158 SER A O 1
ATOM 1369 N N . ALA A 1 159 ? 24.259 0.533 -23.769 1.00 96.38 159 ALA A N 1
ATOM 1370 C CA . ALA A 1 159 ? 24.089 -0.823 -24.292 1.00 96.38 159 ALA A CA 1
ATOM 1371 C C . ALA A 1 159 ? 25.335 -1.306 -25.054 1.00 96.38 159 ALA A C 1
ATOM 1373 O O . ALA A 1 159 ? 25.648 -2.492 -25.055 1.00 96.38 159 ALA A O 1
ATOM 1374 N N . MET A 1 160 ? 26.067 -0.386 -25.685 1.00 97.38 160 MET A N 1
ATOM 1375 C CA . MET A 1 160 ? 27.094 -0.667 -26.687 1.00 97.38 160 MET A CA 1
ATOM 1376 C C . MET A 1 160 ? 28.521 -0.317 -26.233 1.00 97.38 160 MET A C 1
ATOM 1378 O O . MET A 1 160 ? 29.439 -0.342 -27.046 1.00 97.38 160 MET A O 1
ATOM 1382 N N . GLN A 1 161 ? 28.749 -0.066 -24.939 1.00 94.31 161 GLN A N 1
ATOM 1383 C CA . GLN A 1 161 ? 30.054 0.345 -24.379 1.00 94.31 161 GLN A CA 1
ATOM 1384 C C . GLN A 1 161 ? 31.225 -0.612 -24.648 1.00 94.31 161 GLN A C 1
ATOM 1386 O O . GLN A 1 161 ? 32.381 -0.215 -24.532 1.00 94.31 161 GLN A O 1
ATOM 1391 N N . LYS A 1 162 ? 30.951 -1.877 -24.995 1.00 93.38 162 LYS A N 1
ATOM 1392 C CA . LYS A 1 162 ? 31.995 -2.844 -25.378 1.00 93.38 162 LYS A CA 1
ATOM 1393 C C . LYS A 1 162 ? 32.719 -2.446 -26.668 1.00 93.38 162 LYS A C 1
ATOM 1395 O O . LYS A 1 162 ? 33.827 -2.915 -26.910 1.00 93.38 162 LYS A O 1
ATOM 1400 N N . ASP A 1 163 ? 32.104 -1.593 -27.480 1.00 97.44 163 ASP A N 1
ATOM 1401 C CA . ASP A 1 163 ? 32.686 -1.051 -28.695 1.00 97.44 163 ASP A CA 1
ATOM 1402 C C . ASP A 1 163 ? 33.260 0.354 -28.463 1.00 97.44 163 ASP A C 1
ATOM 1404 O O . ASP A 1 163 ? 32.613 1.228 -27.884 1.00 97.44 163 ASP A O 1
ATOM 1408 N N . LYS A 1 164 ? 34.483 0.589 -28.954 1.00 96.62 164 LYS A N 1
ATOM 1409 C CA . LYS A 1 164 ? 35.215 1.845 -28.718 1.00 96.62 164 LYS A CA 1
ATOM 1410 C C . LYS A 1 164 ? 34.506 3.076 -29.292 1.00 96.62 164 LYS A C 1
ATOM 1412 O O . LYS A 1 164 ? 34.634 4.156 -28.718 1.00 96.62 164 LYS A O 1
ATOM 1417 N N . TYR A 1 165 ? 33.784 2.934 -30.407 1.00 97.50 165 TYR A N 1
ATOM 1418 C CA . TYR A 1 165 ? 33.081 4.053 -31.035 1.00 97.50 165 TYR A CA 1
ATOM 1419 C C . TYR A 1 165 ? 31.907 4.515 -30.163 1.00 97.50 165 TYR A C 1
ATOM 1421 O O . TYR A 1 165 ? 31.800 5.703 -29.863 1.00 97.50 165 TYR A O 1
ATOM 1429 N N . PHE A 1 166 ? 31.091 3.584 -29.662 1.00 98.06 166 PHE A N 1
ATOM 1430 C CA . PHE A 1 166 ? 29.980 3.921 -28.765 1.00 98.06 166 PHE A CA 1
ATOM 1431 C C . PHE A 1 166 ? 30.414 4.267 -27.340 1.00 98.06 166 PHE A C 1
ATOM 1433 O O . PHE A 1 166 ? 29.756 5.083 -26.700 1.00 98.06 166 PHE A O 1
ATOM 1440 N N . LEU A 1 167 ? 31.531 3.716 -26.854 1.00 96.81 167 LEU A N 1
ATOM 1441 C CA . LEU A 1 167 ? 32.106 4.112 -25.568 1.00 96.81 167 LEU A CA 1
ATOM 1442 C C . LEU A 1 167 ? 32.443 5.607 -25.549 1.00 96.81 167 LEU A C 1
ATOM 1444 O O . LEU A 1 167 ? 32.088 6.301 -24.603 1.00 96.81 167 LEU A O 1
ATOM 1448 N N . LYS A 1 168 ? 33.060 6.123 -26.618 1.00 97.50 168 LYS A N 1
ATOM 1449 C CA . LYS A 1 168 ? 33.351 7.557 -26.735 1.00 97.50 168 LYS A CA 1
ATOM 1450 C C . LYS A 1 168 ? 32.072 8.399 -26.667 1.00 97.50 168 LYS A C 1
ATOM 1452 O O . LYS A 1 168 ? 32.010 9.350 -25.896 1.00 97.50 168 LYS A O 1
ATOM 1457 N N . LEU A 1 169 ? 31.045 8.017 -27.426 1.00 97.81 169 LEU A N 1
ATOM 1458 C CA . LEU A 1 169 ? 29.754 8.713 -27.439 1.00 97.81 169 LEU A CA 1
ATOM 1459 C C . LEU A 1 169 ? 29.063 8.671 -26.068 1.00 97.81 169 LEU A C 1
ATOM 1461 O O . LEU A 1 169 ? 28.458 9.656 -25.654 1.00 97.81 169 LEU A O 1
ATOM 1465 N N . PHE A 1 170 ? 29.172 7.554 -25.343 1.00 97.06 170 PHE A N 1
ATOM 1466 C CA . PHE A 1 170 ? 28.692 7.444 -23.968 1.00 97.06 170 PHE A CA 1
ATOM 1467 C C . PHE A 1 170 ? 29.401 8.439 -23.038 1.00 97.06 170 PHE A C 1
ATOM 1469 O O . PHE A 1 170 ? 28.719 9.161 -22.312 1.00 97.06 170 PHE A O 1
ATOM 1476 N N . GLU A 1 171 ? 30.736 8.506 -23.078 1.00 96.69 171 GLU A N 1
ATOM 1477 C CA . GLU A 1 171 ? 31.522 9.419 -22.234 1.00 96.69 171 GLU A CA 1
ATOM 1478 C C . GLU A 1 171 ? 31.215 10.896 -22.539 1.00 96.69 171 GLU A C 1
ATOM 1480 O O . GLU A 1 171 ? 31.101 11.708 -21.622 1.00 96.69 171 GLU A O 1
ATOM 1485 N N . GLU A 1 172 ? 30.979 11.244 -23.809 1.00 96.81 172 GLU A N 1
ATOM 1486 C CA . GLU A 1 172 ? 30.537 12.589 -24.205 1.00 96.81 172 GLU A CA 1
ATOM 1487 C C . GLU A 1 172 ? 29.199 12.971 -23.555 1.00 96.81 172 GLU A C 1
ATOM 1489 O O . GLU A 1 172 ? 29.040 14.094 -23.078 1.00 96.81 172 GLU A O 1
ATOM 1494 N N . GLN A 1 173 ? 28.236 12.043 -23.491 1.00 96.81 173 GLN A N 1
ATOM 1495 C CA . GLN A 1 173 ? 26.965 12.317 -22.816 1.00 96.81 173 GLN A CA 1
ATOM 1496 C C . GLN A 1 173 ? 27.115 12.325 -21.291 1.00 96.81 173 GLN A C 1
ATOM 1498 O O . GLN A 1 173 ? 26.519 13.166 -20.621 1.00 96.81 173 GLN A O 1
ATOM 1503 N N . LYS A 1 174 ? 27.947 11.434 -20.739 1.00 95.69 174 LYS A N 1
ATOM 1504 C CA . LYS A 1 174 ? 28.263 11.374 -19.307 1.00 95.69 174 LYS A CA 1
ATOM 1505 C C . LYS A 1 174 ? 28.851 12.687 -18.788 1.00 95.69 174 LYS A C 1
ATOM 1507 O O . LYS A 1 174 ? 28.486 13.120 -17.698 1.00 95.69 174 LYS A O 1
ATOM 1512 N N . ALA A 1 175 ? 29.702 13.349 -19.572 1.00 95.81 175 ALA A N 1
ATOM 1513 C CA . ALA A 1 175 ? 30.256 14.657 -19.221 1.00 95.81 175 ALA A CA 1
ATOM 1514 C C . ALA A 1 175 ? 29.172 15.739 -19.028 1.00 95.81 175 ALA A C 1
ATOM 1516 O O . ALA A 1 175 ? 29.363 16.664 -18.244 1.00 95.81 175 ALA A O 1
ATOM 1517 N N . ILE A 1 176 ? 28.023 15.610 -19.702 1.00 94.44 176 ILE A N 1
ATOM 1518 C CA . ILE A 1 176 ? 26.882 16.531 -19.577 1.00 94.44 176 ILE A CA 1
ATOM 1519 C C . ILE A 1 176 ? 25.991 16.145 -18.389 1.00 94.44 176 ILE A C 1
ATOM 1521 O O . ILE A 1 176 ? 25.490 17.007 -17.667 1.00 94.44 176 ILE A O 1
ATOM 1525 N N . THR A 1 177 ? 25.746 14.850 -18.186 1.00 92.75 177 THR A N 1
ATOM 1526 C CA . THR A 1 177 ? 24.806 14.374 -17.160 1.00 92.75 177 THR A CA 1
ATOM 1527 C C . THR A 1 177 ? 25.413 14.326 -15.759 1.00 92.75 177 THR A C 1
ATOM 1529 O O . THR A 1 177 ? 24.681 14.514 -14.781 1.00 92.75 177 THR A O 1
ATOM 1532 N N . GLY A 1 178 ? 26.722 14.078 -15.663 1.00 91.88 178 GLY A N 1
ATOM 1533 C CA . GLY A 1 178 ? 27.430 13.765 -14.422 1.00 91.88 178 GLY A CA 1
ATOM 1534 C C . GLY A 1 178 ? 27.152 12.353 -13.889 1.00 91.88 178 GLY A C 1
ATOM 1535 O O . GLY A 1 178 ? 27.488 12.058 -12.745 1.00 91.88 178 GLY A O 1
ATOM 1536 N N . GLU A 1 179 ? 26.509 11.480 -14.672 1.00 88.69 179 GLU A N 1
ATOM 1537 C CA . GLU A 1 179 ? 26.108 10.141 -14.224 1.00 88.69 179 GLU A CA 1
ATOM 1538 C C . GLU A 1 179 ? 27.111 9.072 -14.647 1.00 88.69 179 GLU A C 1
ATOM 1540 O O . GLU A 1 179 ? 27.211 8.715 -15.818 1.00 88.69 179 GLU A O 1
ATOM 1545 N N . GLU A 1 180 ? 27.811 8.502 -13.667 1.00 86.62 180 GLU A N 1
ATOM 1546 C CA . GLU A 1 180 ? 28.788 7.427 -13.878 1.00 86.62 180 GLU A CA 1
ATOM 1547 C C . GLU A 1 180 ? 28.182 6.169 -14.510 1.00 86.62 180 GLU A C 1
ATOM 1549 O O . GLU A 1 180 ? 28.808 5.511 -15.342 1.00 86.62 180 GLU A O 1
ATOM 1554 N N . LYS A 1 181 ? 26.955 5.818 -14.114 1.00 83.25 181 LYS A N 1
ATOM 1555 C CA . LYS A 1 181 ? 26.252 4.629 -14.594 1.00 83.25 181 LYS A CA 1
ATOM 1556 C C . LYS A 1 181 ? 24.789 4.953 -14.833 1.00 83.25 181 LYS A C 1
ATOM 1558 O O . LYS A 1 181 ? 24.111 5.432 -13.929 1.00 83.25 181 LYS A O 1
ATOM 1563 N N . ILE A 1 182 ? 24.296 4.581 -16.009 1.00 85.56 182 ILE A N 1
ATOM 1564 C CA . ILE A 1 182 ? 22.864 4.520 -16.290 1.00 85.56 182 ILE A CA 1
ATOM 1565 C C . ILE A 1 182 ? 22.407 3.075 -16.144 1.00 85.56 182 ILE A C 1
ATOM 1567 O O . ILE A 1 182 ? 23.048 2.149 -16.644 1.00 85.56 182 ILE A O 1
ATOM 1571 N N . LYS A 1 183 ? 21.300 2.879 -15.425 1.00 82.94 183 LYS A N 1
ATOM 1572 C CA . LYS A 1 183 ? 20.695 1.556 -15.288 1.00 82.94 183 LYS A CA 1
ATOM 1573 C C . LYS A 1 183 ? 20.105 1.128 -16.641 1.00 82.94 183 LYS A C 1
ATOM 1575 O O . LYS A 1 183 ? 19.427 1.940 -17.271 1.00 82.94 183 LYS A O 1
ATOM 1580 N N . PRO A 1 184 ? 20.327 -0.122 -17.084 1.00 85.75 184 PRO A N 1
ATOM 1581 C CA . PRO A 1 184 ? 19.633 -0.648 -18.253 1.00 85.75 184 PRO A CA 1
ATOM 1582 C C . PRO A 1 184 ? 18.112 -0.674 -18.005 1.00 85.75 184 PRO A C 1
ATOM 1584 O O . PRO A 1 184 ? 17.689 -0.671 -16.841 1.00 85.75 184 PRO A O 1
ATOM 1587 N N . PRO A 1 185 ? 17.289 -0.738 -19.068 1.00 85.88 185 PRO A N 1
ATOM 1588 C CA . PRO A 1 185 ? 15.845 -0.900 -18.937 1.00 85.88 185 PRO A CA 1
ATOM 1589 C C . PRO A 1 185 ? 15.494 -2.075 -18.016 1.00 85.88 185 PRO A C 1
ATOM 1591 O O . PRO A 1 185 ? 16.088 -3.153 -18.113 1.00 85.88 185 PRO A O 1
ATOM 1594 N N . SER A 1 186 ? 14.534 -1.875 -17.106 1.00 79.81 186 SER A N 1
ATOM 1595 C CA . SER A 1 186 ? 14.098 -2.947 -16.208 1.00 79.81 186 SER A CA 1
ATOM 1596 C C . SER A 1 186 ? 13.443 -4.067 -17.008 1.00 79.81 186 SER A C 1
ATOM 1598 O O . SER A 1 186 ? 12.483 -3.852 -17.743 1.00 79.81 186 SER A O 1
ATOM 1600 N N . GLU A 1 187 ? 13.933 -5.284 -16.809 1.00 76.31 187 GLU A N 1
ATOM 1601 C CA . GLU A 1 187 ? 13.368 -6.493 -17.409 1.00 76.31 187 GLU A CA 1
ATOM 1602 C C . GLU A 1 187 ? 12.312 -7.162 -16.525 1.00 76.31 187 GLU A C 1
ATOM 1604 O O . GLU A 1 187 ? 11.690 -8.135 -16.945 1.00 76.31 187 GLU A O 1
ATOM 1609 N N . LYS A 1 188 ? 12.150 -6.684 -15.287 1.00 66.88 188 LYS A N 1
ATOM 1610 C CA . LYS A 1 188 ? 11.148 -7.188 -14.350 1.00 66.88 188 LYS A CA 1
ATOM 1611 C C . LYS A 1 188 ? 9.909 -6.313 -14.405 1.00 66.88 188 LYS A C 1
ATOM 1613 O O . LYS A 1 188 ? 10.018 -5.088 -14.499 1.00 66.88 188 LYS A O 1
ATOM 1618 N N . VAL A 1 189 ? 8.754 -6.965 -14.304 1.00 55.69 189 VAL A N 1
ATOM 1619 C CA . VAL A 1 189 ? 7.473 -6.311 -14.054 1.00 55.69 189 VAL A CA 1
ATOM 1620 C C . VAL A 1 189 ? 7.591 -5.613 -12.702 1.00 55.69 189 VAL A C 1
ATOM 1622 O O . VAL A 1 189 ? 7.556 -6.249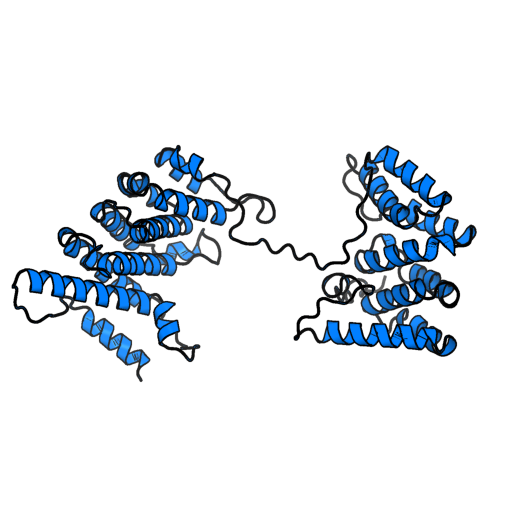 -11.654 1.00 55.69 189 VAL A O 1
ATOM 1625 N N . PHE A 1 190 ? 7.833 -4.308 -12.729 1.00 43.12 190 PHE A N 1
ATOM 1626 C CA . PHE A 1 190 ? 7.847 -3.495 -11.527 1.00 43.12 190 PHE A CA 1
ATOM 1627 C C . PHE A 1 190 ? 6.440 -2.935 -11.370 1.00 43.12 190 PHE A C 1
ATOM 1629 O O . PHE A 1 190 ? 6.118 -1.883 -11.915 1.00 43.12 190 PHE A O 1
ATOM 1636 N N . ILE A 1 191 ? 5.574 -3.695 -10.704 1.00 42.69 191 ILE A N 1
ATOM 1637 C CA . ILE A 1 191 ? 4.361 -3.111 -10.143 1.00 42.69 191 ILE A CA 1
ATOM 1638 C C . ILE A 1 191 ? 4.799 -2.579 -8.785 1.00 42.69 191 ILE A C 1
ATOM 1640 O O . ILE A 1 191 ? 4.946 -3.340 -7.829 1.00 42.69 191 ILE A O 1
ATOM 1644 N N . GLU A 1 192 ? 5.063 -1.278 -8.718 1.00 37.88 192 GLU A N 1
ATOM 1645 C CA . GLU A 1 192 ? 5.009 -0.568 -7.446 1.00 37.88 192 GLU A CA 1
ATOM 1646 C C . GLU A 1 192 ? 3.531 -0.589 -7.041 1.00 37.88 192 GLU A C 1
ATOM 1648 O O . GLU A 1 192 ? 2.737 0.243 -7.460 1.00 37.88 192 GLU A O 1
ATOM 1653 N N . ILE A 1 193 ? 3.117 -1.635 -6.327 1.00 40.00 193 ILE A N 1
ATOM 1654 C CA . ILE A 1 193 ? 1.881 -1.578 -5.553 1.00 40.00 193 ILE A CA 1
ATOM 1655 C C . ILE A 1 193 ? 2.288 -0.811 -4.298 1.00 40.00 193 ILE A C 1
ATOM 1657 O O . ILE A 1 193 ? 3.213 -1.280 -3.624 1.00 40.00 193 ILE A O 1
ATOM 1661 N N . PRO A 1 194 ? 1.676 0.341 -3.976 1.00 41.12 194 PRO A N 1
ATOM 1662 C CA . PRO A 1 194 ? 1.852 0.951 -2.668 1.00 41.12 194 PRO A CA 1
ATOM 1663 C C . PRO A 1 194 ? 1.491 -0.118 -1.636 1.00 41.12 194 PRO A C 1
ATOM 1665 O O . PRO A 1 194 ? 0.346 -0.559 -1.555 1.00 41.12 194 PRO A O 1
ATOM 1668 N N . TRP A 1 195 ? 2.494 -0.649 -0.943 1.00 39.06 195 TRP A N 1
ATOM 1669 C CA . TRP A 1 195 ? 2.281 -1.683 0.057 1.00 39.06 195 TRP A CA 1
ATOM 1670 C C . TRP A 1 195 ? 1.911 -1.007 1.373 1.00 39.06 195 TRP A C 1
ATOM 1672 O O . TRP A 1 195 ? 2.667 -0.181 1.884 1.00 39.06 195 TRP A O 1
ATOM 1682 N N . GLY A 1 196 ? 0.767 -1.395 1.934 1.00 56.03 196 GLY A N 1
ATOM 1683 C CA . GLY A 1 196 ? 0.295 -0.906 3.227 1.00 56.03 196 GLY A CA 1
ATOM 1684 C C . GLY A 1 196 ? -0.375 0.466 3.163 1.00 56.03 196 GLY A C 1
ATOM 1685 O O . GLY A 1 196 ? -0.740 0.958 2.100 1.00 56.03 196 GLY A O 1
ATOM 1686 N N . GLN A 1 197 ? -0.557 1.076 4.333 1.00 68.00 197 GLN A N 1
ATOM 1687 C CA . GLN A 1 197 ? -1.299 2.328 4.485 1.00 68.00 197 GLN A CA 1
ATOM 1688 C C . GLN A 1 197 ? -0.548 3.560 3.957 1.00 68.00 197 GLN A C 1
ATOM 1690 O O . GLN A 1 197 ? -1.129 4.637 3.918 1.00 68.00 197 GLN A O 1
ATOM 1695 N N . GLY A 1 198 ? 0.702 3.414 3.503 1.00 72.94 198 GLY A N 1
ATOM 1696 C CA . GLY A 1 198 ? 1.601 4.513 3.144 1.00 72.94 198 GLY A CA 1
ATOM 1697 C C . GLY A 1 198 ? 2.342 5.086 4.362 1.00 72.94 198 GLY A C 1
ATOM 1698 O O . GLY A 1 198 ? 2.040 4.728 5.501 1.00 72.94 198 GLY A O 1
ATOM 1699 N N . PRO A 1 199 ? 3.366 5.931 4.155 1.00 81.62 199 PRO A N 1
ATOM 1700 C CA . PRO A 1 199 ? 4.133 6.496 5.260 1.00 81.62 199 PRO A CA 1
ATOM 1701 C C . PRO A 1 199 ? 3.295 7.500 6.070 1.00 81.62 199 PRO A C 1
ATOM 1703 O O . PRO A 1 199 ? 2.489 8.243 5.520 1.00 81.62 199 PRO A O 1
ATOM 1706 N N . SER A 1 200 ? 3.504 7.563 7.384 1.00 88.75 200 SER A N 1
ATOM 1707 C CA . SER A 1 200 ? 2.922 8.613 8.233 1.00 88.75 200 SER A CA 1
ATOM 1708 C C . SER A 1 200 ? 3.762 9.897 8.167 1.00 88.75 200 SER A C 1
ATOM 1710 O O . SER A 1 200 ? 4.990 9.804 8.112 1.00 88.75 200 SER A O 1
ATOM 1712 N N . PRO A 1 201 ? 3.153 11.098 8.215 1.00 91.94 201 PRO A N 1
ATOM 1713 C CA . PRO A 1 201 ? 3.890 12.358 8.309 1.00 91.94 201 PRO A CA 1
ATOM 1714 C C . PRO A 1 201 ? 4.458 12.611 9.714 1.00 91.94 201 PRO A C 1
ATOM 1716 O O . PRO A 1 201 ? 5.330 13.461 9.865 1.00 91.94 201 PRO A O 1
ATOM 1719 N N . LEU A 1 202 ? 3.958 11.893 10.725 1.00 92.25 202 LEU A N 1
ATOM 1720 C CA . LEU A 1 202 ? 4.428 11.944 12.107 1.00 92.25 202 LEU A CA 1
ATOM 1721 C C . LEU A 1 202 ? 4.868 10.552 12.560 1.00 92.25 202 LEU A C 1
ATOM 1723 O O . LEU A 1 202 ? 4.188 9.555 12.312 1.00 92.25 202 LEU A O 1
ATOM 1727 N N . SER A 1 203 ? 5.976 10.485 13.280 1.00 90.12 203 SER A N 1
ATOM 1728 C CA . SER A 1 203 ? 6.353 9.317 14.069 1.00 90.12 203 SER A CA 1
ATOM 1729 C C . SER A 1 203 ? 5.464 9.180 15.307 1.00 90.12 203 SER A C 1
ATOM 1731 O O . SER A 1 203 ? 4.840 10.130 15.788 1.00 90.12 203 SER A O 1
ATOM 1733 N N . LYS A 1 204 ? 5.433 7.973 15.870 1.00 91.38 204 LYS A N 1
ATOM 1734 C CA . LYS A 1 204 ? 4.710 7.686 17.111 1.00 91.38 204 LYS A CA 1
ATOM 1735 C C . LYS A 1 204 ? 5.237 8.546 18.264 1.00 91.38 204 LYS A C 1
ATOM 1737 O O . LYS A 1 204 ? 4.459 9.072 19.054 1.00 91.38 204 LYS A O 1
ATOM 1742 N N . GLU A 1 205 ? 6.553 8.728 18.338 1.00 88.81 205 GLU A N 1
ATOM 1743 C CA . GLU A 1 205 ? 7.221 9.530 19.360 1.00 88.81 205 GLU A CA 1
ATOM 1744 C C . GLU A 1 205 ? 6.842 11.014 19.258 1.00 88.81 205 GLU A C 1
ATOM 1746 O O . GLU A 1 205 ? 6.706 11.679 20.285 1.00 88.81 205 GLU A O 1
ATOM 1751 N N . GLU A 1 206 ? 6.638 11.540 18.046 1.00 91.88 206 GLU A N 1
ATOM 1752 C CA . GLU A 1 206 ? 6.126 12.900 17.836 1.00 91.88 206 GLU A CA 1
ATOM 1753 C C . GLU A 1 206 ? 4.681 13.032 18.324 1.00 91.88 206 GLU A C 1
ATOM 1755 O O . GLU A 1 206 ? 4.399 13.929 19.118 1.00 91.88 206 GLU A O 1
ATOM 1760 N N . ILE A 1 207 ? 3.794 12.095 17.961 1.00 96.50 207 ILE A N 1
ATOM 1761 C CA . ILE A 1 207 ? 2.402 12.070 18.452 1.00 96.50 207 ILE A CA 1
ATOM 1762 C C . ILE A 1 207 ? 2.362 12.034 19.988 1.00 96.50 207 ILE A C 1
ATOM 1764 O O . ILE A 1 207 ? 1.592 12.760 20.619 1.00 96.50 207 ILE A O 1
ATOM 1768 N N . LEU A 1 208 ? 3.211 11.217 20.618 1.00 93.00 208 LEU A N 1
ATOM 1769 C CA . LEU A 1 208 ? 3.268 11.103 22.076 1.00 93.00 208 LEU A CA 1
ATOM 1770 C C . LEU A 1 208 ? 3.803 12.371 22.762 1.00 93.00 208 LEU A C 1
ATOM 1772 O O . LEU A 1 208 ? 3.424 12.636 23.906 1.00 93.00 208 LEU A O 1
ATOM 1776 N N . LYS A 1 209 ? 4.626 13.176 22.082 1.00 95.44 209 LYS A N 1
ATOM 1777 C CA . LYS A 1 209 ? 5.131 14.463 22.594 1.00 95.44 209 LYS A CA 1
ATOM 1778 C C . LYS A 1 209 ? 4.151 15.622 22.396 1.00 95.44 209 LYS A C 1
ATOM 1780 O O . LYS A 1 209 ? 4.154 16.540 23.209 1.00 95.44 209 LYS A O 1
ATOM 1785 N N . MET A 1 210 ? 3.320 15.589 21.355 1.00 95.50 210 MET A N 1
ATOM 1786 C CA . MET A 1 210 ? 2.326 16.634 21.079 1.00 95.50 210 MET A CA 1
ATOM 1787 C C . MET A 1 210 ? 1.234 16.692 22.153 1.00 95.50 210 MET A C 1
ATOM 1789 O O . MET A 1 210 ? 0.876 15.673 22.748 1.00 95.50 210 MET A O 1
ATOM 1793 N N . SER A 1 211 ? 0.664 17.875 22.391 1.00 97.12 211 SER A N 1
ATOM 1794 C CA . SER A 1 211 ? -0.587 17.975 23.150 1.00 97.12 211 SER A CA 1
ATOM 1795 C C . SER A 1 211 ? -1.744 17.392 22.325 1.00 97.12 211 SER A C 1
ATOM 1797 O O . SER A 1 211 ? -1.703 17.415 21.093 1.00 97.12 211 SER A O 1
ATOM 1799 N N . ASN A 1 212 ? -2.797 16.884 22.973 1.00 96.94 212 ASN A N 1
ATOM 1800 C CA . ASN A 1 212 ? -3.962 16.381 22.236 1.00 96.94 212 ASN A CA 1
ATOM 1801 C C . ASN A 1 212 ? -4.677 17.501 21.459 1.00 96.94 212 ASN A C 1
ATOM 1803 O O . ASN A 1 212 ? -5.237 17.242 20.397 1.00 96.94 212 ASN A O 1
ATOM 1807 N N . VAL A 1 213 ? -4.607 18.748 21.937 1.00 97.00 213 VAL A N 1
ATOM 1808 C CA . VAL A 1 213 ? -5.141 19.924 21.234 1.00 97.00 213 VAL A CA 1
ATOM 1809 C C . VAL A 1 213 ? -4.411 20.143 19.906 1.00 97.00 213 VAL A C 1
ATOM 1811 O O . VAL A 1 213 ? -5.054 20.262 18.860 1.00 97.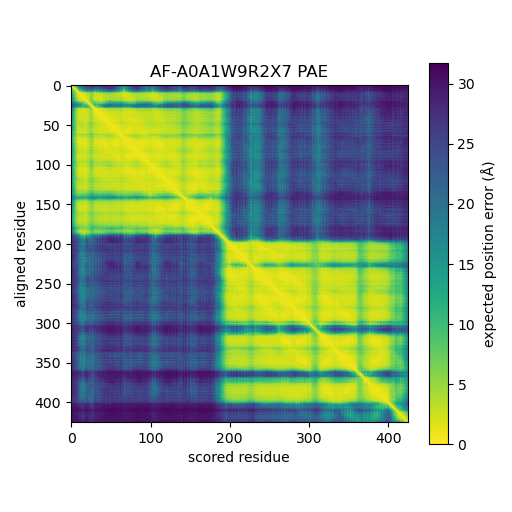00 213 VAL A O 1
ATOM 1814 N N . ASP A 1 214 ? -3.076 20.135 19.926 1.00 97.25 214 ASP A N 1
ATOM 1815 C CA . ASP A 1 214 ? -2.266 20.309 18.716 1.00 97.25 214 ASP A CA 1
ATOM 1816 C C . ASP A 1 214 ? -2.418 19.122 17.766 1.00 97.25 214 ASP A C 1
ATOM 1818 O O . ASP A 1 214 ? -2.494 19.297 16.550 1.00 97.25 214 ASP A O 1
ATOM 1822 N N . LEU A 1 215 ? -2.509 17.909 18.317 1.00 97.69 215 LEU A N 1
ATOM 1823 C CA . LEU A 1 215 ? -2.710 16.698 17.535 1.00 97.69 215 LEU A CA 1
ATOM 1824 C C . LEU A 1 215 ? -4.047 16.734 16.790 1.00 97.69 215 LEU A C 1
ATOM 1826 O O . LEU A 1 215 ? -4.069 16.515 15.584 1.00 97.69 215 LEU A O 1
ATOM 1830 N N . VAL A 1 216 ? -5.155 17.066 17.460 1.00 96.31 216 VAL A N 1
ATOM 1831 C CA . VAL A 1 216 ? -6.473 17.184 16.808 1.00 96.31 216 VAL A CA 1
ATOM 1832 C C . VAL A 1 216 ? -6.447 18.229 15.694 1.00 96.31 216 VAL A C 1
ATOM 1834 O O . VAL A 1 216 ? -6.992 17.987 14.612 1.00 96.31 216 VAL A O 1
ATOM 1837 N N . LYS A 1 217 ? -5.784 19.370 15.924 1.00 96.00 217 LYS A N 1
ATOM 1838 C CA . LYS A 1 217 ? -5.595 20.395 14.892 1.00 96.00 217 LYS A CA 1
ATOM 1839 C C . LYS A 1 217 ? -4.832 19.832 13.688 1.00 96.00 217 LYS A C 1
ATOM 1841 O O . LYS A 1 217 ? -5.299 19.965 12.558 1.00 96.00 217 LYS A O 1
ATOM 1846 N N . TYR A 1 218 ? -3.728 19.129 13.933 1.00 96.62 218 TYR A N 1
ATOM 1847 C CA . TYR A 1 218 ? -2.922 18.508 12.884 1.00 96.62 218 TYR A CA 1
ATOM 1848 C C . TYR A 1 218 ? -3.717 17.475 12.071 1.00 96.62 218 TYR A C 1
ATOM 1850 O O . TYR A 1 218 ? -3.714 17.518 10.842 1.00 96.62 218 TYR A O 1
ATOM 1858 N N . LEU A 1 219 ? -4.455 16.578 12.737 1.00 94.94 219 LEU A N 1
ATOM 1859 C CA . LEU A 1 219 ? -5.284 15.551 12.086 1.00 94.94 219 LEU A CA 1
ATOM 1860 C C . LEU A 1 219 ? -6.355 16.161 11.164 1.00 94.94 219 LEU A C 1
ATOM 1862 O O . LEU A 1 219 ? -6.698 15.587 10.123 1.00 94.94 219 LEU A O 1
ATOM 1866 N N . ARG A 1 220 ? -6.891 17.329 11.537 1.00 91.19 220 ARG A N 1
ATOM 1867 C CA . ARG A 1 220 ? -7.877 18.064 10.739 1.00 91.19 220 ARG A CA 1
ATOM 1868 C C . ARG A 1 220 ? -7.253 18.676 9.484 1.00 91.19 220 ARG A C 1
ATOM 1870 O O . ARG A 1 220 ? -7.828 18.548 8.403 1.00 91.19 220 ARG A O 1
ATOM 1877 N N . GLU A 1 221 ? -6.103 19.324 9.640 1.00 91.81 221 GLU A N 1
ATOM 1878 C CA . GLU A 1 221 ? -5.424 20.091 8.589 1.00 91.81 221 GLU A CA 1
ATOM 1879 C C . GLU A 1 221 ? -4.664 19.204 7.594 1.00 91.81 221 GLU A C 1
ATOM 1881 O O . GLU A 1 221 ? -4.580 19.538 6.412 1.00 91.81 221 GLU A O 1
ATOM 1886 N N . PHE A 1 222 ? -4.142 18.058 8.041 1.00 92.31 222 PHE A N 1
ATOM 1887 C CA . PHE A 1 222 ? -3.372 17.167 7.184 1.00 92.31 222 PHE A CA 1
ATOM 1888 C C . PHE A 1 222 ? -4.230 16.575 6.053 1.00 92.31 222 PHE A C 1
ATOM 1890 O O . PHE A 1 222 ? -5.343 16.078 6.269 1.00 92.31 222 PHE A O 1
ATOM 1897 N N . LYS A 1 223 ? -3.682 16.630 4.834 1.00 88.25 223 LYS A N 1
ATOM 1898 C CA . LYS A 1 223 ? -4.253 16.080 3.600 1.00 88.25 223 LYS A CA 1
ATOM 1899 C C . LYS A 1 223 ? -3.139 15.445 2.776 1.00 88.25 223 LYS A C 1
ATOM 1901 O O . LYS A 1 223 ? -2.118 16.086 2.524 1.00 88.25 223 LYS A O 1
ATOM 1906 N N . THR A 1 224 ? -3.356 14.215 2.320 1.00 85.56 224 THR A N 1
ATOM 1907 C CA . THR A 1 224 ? -2.428 13.514 1.425 1.00 85.56 224 THR A CA 1
ATOM 1908 C C . THR A 1 224 ? -2.261 14.284 0.117 1.00 85.56 224 THR A C 1
ATOM 1910 O O . THR A 1 224 ? -3.236 14.498 -0.598 1.00 85.56 224 THR A O 1
ATOM 1913 N N . GLN A 1 225 ? -1.028 14.692 -0.188 1.00 80.81 225 GLN A N 1
ATOM 1914 C CA . GLN A 1 225 ? -0.688 15.405 -1.428 1.00 80.81 225 GLN A CA 1
ATOM 1915 C C . GLN A 1 225 ? -0.252 14.439 -2.535 1.00 80.81 225 GLN A C 1
ATOM 1917 O O . GLN A 1 225 ? -0.688 14.555 -3.675 1.00 80.81 225 GLN A O 1
ATOM 1922 N N . ASP A 1 226 ? 0.582 13.456 -2.186 1.00 76.38 226 ASP A N 1
ATOM 1923 C CA . ASP A 1 226 ? 1.104 12.446 -3.105 1.00 76.38 226 ASP A CA 1
ATOM 1924 C C . ASP A 1 226 ? 0.843 11.056 -2.514 1.00 76.38 226 ASP A C 1
ATOM 1926 O O . ASP A 1 226 ? 1.525 10.634 -1.583 1.00 76.38 226 ASP A O 1
ATOM 1930 N N . ARG A 1 227 ? -0.160 10.345 -3.045 1.00 67.19 227 ARG A N 1
ATOM 1931 C CA . ARG A 1 227 ? -0.506 8.979 -2.605 1.00 67.19 227 ARG A CA 1
ATOM 1932 C C . ARG A 1 227 ? 0.572 7.941 -2.947 1.00 67.19 227 ARG A C 1
ATOM 1934 O O . ARG A 1 227 ? 0.547 6.856 -2.379 1.00 67.19 227 ARG A O 1
ATOM 1941 N N . TRP A 1 228 ? 1.480 8.244 -3.876 1.00 62.31 228 TRP A N 1
ATOM 1942 C CA . TRP A 1 228 ? 2.491 7.306 -4.367 1.00 62.31 228 TRP A CA 1
ATOM 1943 C C . TRP A 1 228 ? 3.807 7.404 -3.603 1.00 62.31 228 TRP A C 1
ATOM 1945 O O . TRP A 1 228 ? 4.442 6.384 -3.347 1.00 62.31 228 TRP A O 1
ATOM 1955 N N . LYS A 1 229 ? 4.239 8.621 -3.262 1.00 68.75 229 LYS A N 1
ATOM 1956 C CA . LYS A 1 229 ? 5.551 8.858 -2.628 1.00 68.75 229 LYS A CA 1
ATOM 1957 C C . LYS A 1 229 ? 5.486 9.678 -1.346 1.00 68.75 229 LYS A C 1
ATOM 1959 O O . LYS A 1 229 ? 6.515 9.858 -0.695 1.00 68.75 229 LYS A O 1
ATOM 1964 N N . GLY A 1 230 ? 4.314 10.199 -0.999 1.00 79.12 230 GLY A N 1
ATOM 1965 C CA . GLY A 1 230 ? 4.122 11.095 0.130 1.00 79.12 230 GLY A CA 1
ATOM 1966 C C . GLY A 1 230 ? 3.421 10.434 1.315 1.00 79.12 230 GLY A C 1
ATOM 1967 O O . GLY A 1 230 ? 2.887 9.328 1.200 1.00 79.12 230 GLY A O 1
ATOM 1968 N N . PRO A 1 231 ? 3.407 11.120 2.468 1.00 85.56 231 PRO A N 1
ATOM 1969 C CA . PRO A 1 231 ? 2.666 10.648 3.616 1.00 85.56 231 PRO A CA 1
ATOM 1970 C C . PRO A 1 231 ? 1.155 10.615 3.385 1.00 85.56 231 PRO A C 1
ATOM 1972 O O . PRO A 1 231 ? 0.585 11.493 2.726 1.00 85.56 231 PRO A O 1
ATOM 1975 N N . THR A 1 232 ? 0.501 9.622 3.970 1.00 89.62 232 THR A N 1
ATOM 1976 C CA . THR A 1 232 ? -0.922 9.330 3.780 1.00 89.62 232 THR A CA 1
ATOM 1977 C C . THR A 1 232 ? -1.721 9.567 5.060 1.00 89.62 232 THR A C 1
ATOM 1979 O O . THR A 1 232 ? -1.192 9.521 6.173 1.00 89.62 232 THR A O 1
ATOM 1982 N N . GLU A 1 233 ? -3.016 9.858 4.914 1.00 90.06 233 GLU A N 1
ATOM 1983 C CA . GLU A 1 233 ? -3.918 9.957 6.068 1.00 90.06 233 GLU A CA 1
ATOM 1984 C C . GLU A 1 233 ? -4.084 8.597 6.759 1.00 90.06 233 GLU A C 1
ATOM 1986 O O . GLU A 1 233 ? -4.186 8.543 7.981 1.00 90.06 233 GLU A O 1
ATOM 1991 N N . GLU A 1 234 ? -4.080 7.506 5.989 1.00 87.94 234 GLU A N 1
ATOM 1992 C CA . GLU A 1 234 ? -4.109 6.136 6.499 1.00 87.94 234 GLU A CA 1
ATOM 1993 C C . GLU A 1 234 ? -2.849 5.847 7.328 1.00 87.94 234 GLU A C 1
ATOM 1995 O O . GLU A 1 234 ? -2.964 5.488 8.497 1.00 87.94 234 GLU A O 1
ATOM 2000 N N . GLY A 1 235 ? -1.653 6.133 6.800 1.00 89.94 235 GLY A N 1
ATOM 2001 C CA . GLY A 1 235 ? -0.396 5.970 7.536 1.00 89.94 235 GLY A CA 1
ATOM 2002 C C . GLY A 1 235 ? -0.379 6.769 8.843 1.00 89.94 235 GLY A C 1
ATOM 2003 O O . GLY A 1 235 ? 0.018 6.251 9.887 1.00 89.94 235 GLY A O 1
ATOM 2004 N N . LEU A 1 236 ? -0.885 8.009 8.822 1.00 94.56 236 LEU A N 1
ATOM 2005 C CA . LEU A 1 236 ? -1.055 8.818 10.034 1.00 94.56 236 LEU A CA 1
ATOM 2006 C C . LEU A 1 236 ? -2.014 8.174 11.044 1.00 94.56 236 LEU A C 1
ATOM 2008 O O . LEU A 1 236 ? -1.737 8.163 12.244 1.00 94.56 236 LEU A O 1
ATOM 2012 N N . ALA A 1 237 ? -3.140 7.639 10.572 1.00 94.38 237 ALA A N 1
ATO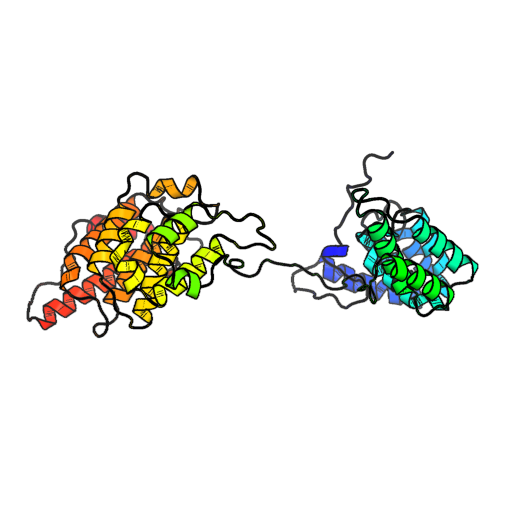M 2013 C CA . ALA A 1 237 ? -4.131 6.991 11.421 1.00 94.38 237 ALA A CA 1
ATOM 2014 C C . ALA A 1 237 ? -3.586 5.701 12.061 1.00 94.38 237 ALA A C 1
ATOM 2016 O O . ALA A 1 237 ? -3.830 5.459 13.243 1.00 94.38 237 ALA A O 1
ATOM 2017 N N . GLU A 1 238 ? -2.793 4.912 11.334 1.00 92.94 238 GLU A N 1
ATOM 2018 C CA . GLU A 1 238 ? -2.129 3.720 11.872 1.00 92.94 238 GLU A CA 1
ATOM 2019 C C . GLU A 1 238 ? -1.110 4.075 12.966 1.00 92.94 238 GLU A C 1
ATOM 2021 O O . GLU A 1 238 ? -1.109 3.479 14.047 1.00 92.94 238 GLU A O 1
ATOM 2026 N N . VAL A 1 239 ? -0.277 5.095 12.745 1.00 94.69 239 VAL A N 1
ATOM 2027 C CA . VAL A 1 239 ? 0.681 5.537 13.772 1.00 94.69 239 VAL A CA 1
ATOM 2028 C C . VAL A 1 239 ? -0.039 6.117 14.994 1.00 94.69 239 VAL A C 1
ATOM 2030 O O . VAL A 1 239 ? 0.386 5.873 16.127 1.00 94.69 239 VAL A O 1
ATOM 2033 N N . LEU A 1 240 ? -1.173 6.802 14.799 1.00 97.94 240 LEU A N 1
ATOM 2034 C CA . LEU A 1 240 ? -2.045 7.245 15.889 1.00 97.94 240 LEU A CA 1
ATOM 2035 C C . LEU A 1 240 ? -2.578 6.062 16.713 1.00 97.94 240 LEU A C 1
ATOM 2037 O O . LEU A 1 240 ? -2.504 6.111 17.941 1.00 97.94 240 LEU A O 1
ATOM 2041 N N . ARG A 1 241 ? -3.041 4.978 16.072 1.00 97.56 241 ARG A N 1
ATOM 2042 C CA . ARG A 1 241 ? -3.442 3.740 16.767 1.00 97.56 241 ARG A CA 1
ATOM 2043 C C . ARG A 1 241 ? -2.311 3.206 17.640 1.00 97.56 241 ARG A C 1
ATOM 2045 O O . ARG A 1 241 ? -2.539 2.898 18.810 1.00 97.56 241 ARG A O 1
ATOM 2052 N N . PHE A 1 242 ? -1.092 3.114 17.105 1.00 94.88 242 PHE A N 1
ATOM 2053 C CA . PHE A 1 242 ? 0.058 2.626 17.873 1.00 94.88 242 PHE A CA 1
ATOM 2054 C C . PHE A 1 242 ? 0.422 3.543 19.044 1.00 94.88 242 PHE A C 1
ATOM 2056 O O . PHE A 1 242 ? 0.782 3.043 20.109 1.00 94.88 242 PHE A O 1
ATOM 2063 N N . ALA A 1 243 ? 0.278 4.861 18.895 1.00 97.19 243 ALA A N 1
ATOM 2064 C CA . ALA A 1 243 ? 0.478 5.802 19.993 1.00 97.19 243 ALA A CA 1
ATOM 2065 C C . ALA A 1 243 ? -0.573 5.617 21.105 1.00 97.19 243 ALA A C 1
ATOM 2067 O O . ALA A 1 243 ? -0.212 5.549 22.283 1.00 97.19 243 ALA A O 1
ATOM 2068 N N . VAL A 1 244 ? -1.856 5.465 20.745 1.00 98.50 244 VAL A N 1
ATOM 2069 C CA . VAL A 1 244 ? -2.947 5.196 21.703 1.00 98.50 244 VAL A CA 1
ATOM 2070 C C . VAL A 1 244 ? -2.731 3.866 22.418 1.00 98.50 244 VAL A C 1
ATOM 2072 O O . VAL A 1 244 ? -2.833 3.798 23.641 1.00 98.50 244 VAL A O 1
ATOM 2075 N N . LYS A 1 245 ? -2.349 2.827 21.673 1.00 97.81 245 LYS A N 1
ATOM 2076 C CA . LYS A 1 245 ? -1.971 1.524 22.223 1.00 97.81 245 LYS A CA 1
ATOM 2077 C C . LYS A 1 245 ? -0.815 1.632 23.220 1.00 97.81 245 LYS A C 1
ATOM 2079 O O . LYS A 1 245 ? -0.766 0.910 24.219 1.00 97.81 245 LYS A O 1
ATOM 2084 N N . GLU A 1 246 ? 0.163 2.493 22.943 1.00 96.38 246 GLU A N 1
ATOM 2085 C CA . GLU A 1 246 ? 1.341 2.643 23.789 1.00 96.38 246 GLU A CA 1
ATOM 2086 C C . GLU A 1 246 ? 1.020 3.318 25.120 1.00 96.38 246 GLU A C 1
ATOM 2088 O O . GLU A 1 246 ? 1.339 2.752 26.170 1.00 96.38 246 GLU A O 1
ATOM 2093 N N . VAL A 1 247 ? 0.360 4.479 25.061 1.00 97.12 247 VAL A N 1
ATOM 2094 C CA . VAL A 1 247 ? 0.079 5.344 26.215 1.00 97.12 247 VAL A CA 1
ATOM 2095 C C . VAL A 1 247 ? -1.418 5.693 26.263 1.00 97.12 247 VAL A C 1
ATOM 2097 O O . VAL A 1 247 ? -1.787 6.854 26.081 1.00 97.12 247 VAL A O 1
ATOM 2100 N N . PRO A 1 248 ? -2.318 4.728 26.540 1.00 97.94 248 PRO A N 1
ATOM 2101 C CA . PRO A 1 248 ? -3.766 4.937 26.418 1.00 97.94 248 PRO A CA 1
ATOM 2102 C C . PRO A 1 248 ? -4.289 6.045 27.341 1.00 97.94 248 PRO A C 1
ATOM 2104 O O . PRO A 1 248 ? -5.165 6.817 26.953 1.00 97.94 248 PRO A O 1
ATOM 2107 N N . ASN A 1 249 ? -3.697 6.201 28.531 1.00 97.75 249 ASN A N 1
ATOM 2108 C CA . ASN A 1 249 ? -4.091 7.245 29.480 1.00 97.75 249 ASN A CA 1
ATOM 2109 C C . ASN A 1 249 ? -3.860 8.670 28.951 1.00 97.75 249 ASN A C 1
ATOM 2111 O O . ASN A 1 249 ? -4.617 9.567 29.297 1.00 97.75 249 ASN A O 1
ATOM 2115 N N . LYS A 1 250 ? -2.889 8.888 28.052 1.00 96.56 250 LYS A N 1
ATOM 2116 C CA . LYS A 1 250 ? -2.696 10.197 27.403 1.00 96.56 250 LYS A CA 1
ATOM 2117 C C . LYS A 1 250 ? -3.933 10.606 26.600 1.00 96.56 250 LYS A C 1
ATOM 2119 O O . LYS A 1 250 ? -4.274 11.781 26.565 1.00 96.56 250 LYS A O 1
ATOM 2124 N N . PHE A 1 251 ? -4.589 9.649 25.949 1.00 98.25 251 PHE A N 1
ATOM 2125 C CA . PHE A 1 251 ? -5.689 9.917 25.024 1.00 98.25 251 PHE A CA 1
ATOM 2126 C C . PHE A 1 251 ? -7.050 9.834 25.710 1.00 98.25 251 PHE A C 1
ATOM 2128 O O . PHE A 1 251 ? -7.904 10.679 25.463 1.00 98.25 251 PHE A O 1
ATOM 2135 N N . VAL A 1 252 ? -7.260 8.854 26.596 1.00 98.06 252 VAL A N 1
ATOM 2136 C CA . VAL A 1 252 ? -8.564 8.642 27.252 1.00 98.06 252 VAL A CA 1
ATOM 2137 C C . VAL A 1 252 ? -8.967 9.823 28.140 1.00 98.06 252 VAL A C 1
ATOM 2139 O O . VAL A 1 252 ? -10.150 10.131 28.270 1.00 98.06 252 VAL A O 1
ATOM 2142 N N . GLU A 1 253 ? -7.987 10.510 28.733 1.00 97.12 253 GLU A N 1
ATOM 2143 C CA . GLU A 1 253 ? -8.225 11.602 29.676 1.00 97.12 253 GLU A CA 1
ATOM 2144 C C . GLU A 1 253 ? -8.827 12.840 28.999 1.00 97.12 253 GLU A C 1
ATOM 2146 O O . GLU A 1 253 ? -9.647 13.526 29.615 1.00 97.12 253 GLU A O 1
ATOM 2151 N N . GLU A 1 254 ? -8.493 13.066 27.724 1.00 96.62 254 GLU A N 1
ATOM 2152 C CA . GLU A 1 254 ? -8.933 14.204 26.906 1.00 96.62 254 GLU A CA 1
ATOM 2153 C C . GLU A 1 254 ? -9.650 13.760 25.617 1.00 96.62 254 GLU A C 1
ATOM 2155 O O . GLU A 1 254 ? -9.718 14.498 24.635 1.00 96.62 254 GLU A O 1
ATOM 2160 N N . LEU A 1 255 ? -10.227 12.554 25.614 1.00 96.31 255 LEU A N 1
ATOM 2161 C CA . LEU A 1 255 ? -10.795 11.925 24.415 1.00 96.31 255 LEU A CA 1
ATOM 2162 C C . LEU A 1 255 ? -11.906 12.765 23.758 1.00 96.31 255 LEU A C 1
ATOM 2164 O O . LEU A 1 255 ? -12.096 12.733 22.545 1.00 96.31 255 LEU A O 1
ATOM 2168 N N . HIS A 1 256 ? -12.593 13.587 24.553 1.00 95.56 256 HIS A N 1
ATOM 2169 C CA . HIS A 1 256 ? -13.607 14.538 24.099 1.00 95.56 256 HIS A CA 1
ATOM 2170 C C . HIS A 1 256 ? -13.103 15.535 23.038 1.00 95.56 256 HIS A C 1
ATOM 2172 O O . HIS A 1 256 ? -13.912 16.003 22.239 1.00 95.56 256 HIS A O 1
ATOM 2178 N N . LEU A 1 257 ? -11.799 15.842 22.996 1.00 97.00 257 LEU A N 1
ATOM 2179 C CA . LEU A 1 257 ? -11.207 16.731 21.987 1.00 97.00 257 LEU A CA 1
ATOM 2180 C C . LEU A 1 257 ? -11.296 16.144 20.573 1.00 97.00 257 LEU A C 1
ATOM 2182 O O . LEU A 1 257 ? -11.376 16.886 19.595 1.00 97.00 257 LEU A O 1
ATOM 2186 N N . PHE A 1 258 ? -11.320 14.816 20.457 1.00 96.19 258 PHE A N 1
ATOM 2187 C CA . PHE A 1 258 ? -11.342 14.113 19.178 1.00 96.19 258 PHE A CA 1
ATOM 2188 C C . PHE A 1 258 ? -12.747 13.980 18.592 1.00 96.19 258 PHE A C 1
ATOM 2190 O O . PHE A 1 258 ? -12.874 13.451 17.500 1.00 96.19 258 PHE A O 1
ATOM 2197 N N . LEU A 1 259 ? -13.803 14.463 19.258 1.00 92.44 259 LEU A N 1
ATOM 2198 C CA . LEU A 1 259 ? -15.192 14.211 18.854 1.00 92.44 259 LEU A CA 1
ATOM 2199 C C . LEU A 1 259 ? -15.493 14.601 17.393 1.00 92.44 259 LEU A C 1
ATOM 2201 O O . LEU A 1 259 ? -16.282 13.928 16.737 1.00 92.44 259 LEU A O 1
ATOM 2205 N N . GLU A 1 260 ? -14.838 15.649 16.886 1.00 89.44 260 GLU A N 1
ATOM 2206 C CA . GLU A 1 260 ? -14.966 16.152 15.507 1.00 89.44 260 GLU A CA 1
ATOM 2207 C C . GLU A 1 260 ? -13.812 15.714 14.584 1.00 89.44 260 GLU A C 1
ATOM 2209 O O . GLU A 1 260 ? -13.572 16.323 13.540 1.00 89.44 260 GLU A O 1
ATOM 2214 N N . ALA A 1 261 ? -13.019 14.718 14.982 1.00 90.56 261 ALA A N 1
ATOM 2215 C CA . ALA A 1 261 ? -11.992 14.150 14.118 1.00 90.56 261 ALA A CA 1
ATOM 2216 C C . ALA A 1 261 ? -12.623 13.244 13.051 1.00 90.56 261 ALA A C 1
ATOM 2218 O O . ALA A 1 261 ? -13.685 12.653 13.253 1.00 90.56 261 ALA A O 1
ATOM 2219 N N . LYS A 1 262 ? -11.930 13.107 11.913 1.00 87.75 262 LYS A N 1
ATOM 2220 C CA . LYS A 1 262 ? -12.350 12.214 10.824 1.00 87.75 262 LYS A CA 1
ATOM 2221 C C . LYS A 1 262 ? -12.511 10.784 11.341 1.00 87.75 262 LYS A C 1
ATOM 2223 O O . LYS A 1 262 ? -11.747 10.322 12.191 1.00 87.75 262 LYS A O 1
ATOM 2228 N N . TYR A 1 263 ? -13.451 10.065 10.752 1.00 87.94 263 TYR A N 1
ATOM 2229 C CA . TYR A 1 263 ? -13.861 8.722 11.133 1.00 87.94 263 TYR A CA 1
ATOM 2230 C C . TYR A 1 263 ? -12.693 7.733 11.189 1.00 87.94 263 TYR A C 1
ATOM 2232 O O . TYR A 1 263 ? -12.551 6.999 12.163 1.00 87.94 263 TYR A O 1
ATOM 2240 N N . LYS A 1 264 ? -11.786 7.782 10.202 1.00 88.44 264 LYS A N 1
ATOM 2241 C CA . LYS A 1 264 ? -10.567 6.954 10.177 1.00 88.44 264 LYS A CA 1
ATOM 2242 C C . LYS A 1 264 ? -9.693 7.124 11.425 1.00 88.44 264 LYS A C 1
ATOM 2244 O O . LYS A 1 264 ? -9.113 6.151 11.906 1.00 88.44 264 LYS A O 1
ATOM 2249 N N . TYR A 1 265 ? -9.617 8.336 11.979 1.00 93.88 265 TYR A N 1
ATOM 2250 C CA . TYR A 1 265 ? -8.855 8.601 13.198 1.00 93.88 265 TYR A CA 1
ATOM 2251 C C . TYR A 1 265 ? -9.599 8.107 14.431 1.00 93.88 265 TYR A C 1
ATOM 2253 O O . TYR A 1 265 ? -8.980 7.475 15.278 1.00 93.88 265 TYR A O 1
ATOM 2261 N N . ILE A 1 266 ? -10.917 8.314 14.511 1.00 94.81 266 ILE A N 1
ATOM 2262 C CA . ILE A 1 266 ? -11.730 7.765 15.605 1.00 94.81 266 ILE A CA 1
ATOM 2263 C C . ILE A 1 266 ? -11.627 6.244 15.640 1.00 94.81 266 ILE A C 1
ATOM 2265 O O . ILE A 1 266 ? -11.373 5.679 16.701 1.00 94.81 266 ILE A O 1
ATOM 2269 N N . TYR A 1 267 ? -11.748 5.586 14.488 1.00 94.19 267 TYR A N 1
ATOM 2270 C CA . TYR A 1 267 ? -11.615 4.138 14.387 1.00 94.19 267 TYR A CA 1
ATOM 2271 C C . TYR A 1 267 ? -10.263 3.674 14.923 1.00 94.19 267 TYR A C 1
ATOM 2273 O O . TYR A 1 267 ? -10.212 2.808 15.792 1.00 94.19 267 TYR A O 1
ATOM 2281 N N . ASN A 1 268 ? -9.174 4.295 14.472 1.00 95.94 268 ASN A N 1
ATOM 2282 C CA . ASN A 1 268 ? -7.830 3.932 14.908 1.00 95.94 268 ASN A CA 1
ATOM 2283 C C . ASN A 1 268 ? -7.559 4.264 16.385 1.00 95.94 268 ASN A C 1
ATOM 2285 O O . ASN A 1 268 ? -6.830 3.527 17.045 1.00 95.94 268 ASN A O 1
ATOM 2289 N N . ILE A 1 269 ? -8.178 5.311 16.937 1.00 98.25 269 ILE A N 1
ATOM 2290 C CA . ILE A 1 269 ? -8.121 5.610 18.372 1.00 98.25 269 ILE A CA 1
ATOM 2291 C C . ILE A 1 269 ? -8.824 4.510 19.178 1.00 98.25 269 ILE A C 1
ATOM 2293 O O . ILE A 1 269 ? -8.229 3.950 20.097 1.00 98.25 269 ILE A O 1
ATOM 2297 N N . LEU A 1 270 ? -10.064 4.159 18.823 1.00 98.38 270 LEU A N 1
ATOM 2298 C CA . LEU A 1 270 ? -10.811 3.090 19.496 1.00 98.38 270 LEU A CA 1
ATOM 2299 C C . LEU A 1 270 ? -10.096 1.741 19.371 1.00 98.38 270 LEU A C 1
ATOM 2301 O O . LEU A 1 270 ? -9.985 1.006 20.352 1.00 98.38 270 LEU A O 1
ATOM 2305 N N . TYR A 1 271 ? -9.527 1.461 18.200 1.00 97.56 271 TYR A N 1
ATOM 2306 C CA . TYR A 1 271 ? -8.760 0.245 17.973 1.00 97.56 271 TYR A CA 1
ATOM 2307 C C . TYR A 1 271 ? -7.459 0.225 18.793 1.00 97.56 271 TYR A C 1
ATOM 2309 O O . TYR A 1 271 ? -7.058 -0.807 19.326 1.00 97.56 271 TYR A O 1
ATOM 2317 N N . GLY A 1 272 ? -6.822 1.383 18.983 1.00 98.19 272 GLY A N 1
ATOM 2318 C CA . GLY A 1 272 ? -5.671 1.520 19.871 1.00 98.19 272 GLY A CA 1
ATOM 2319 C C . GLY A 1 272 ? -6.005 1.182 21.328 1.00 98.19 272 GLY A C 1
ATOM 2320 O O . GLY A 1 272 ? -5.204 0.534 22.000 1.00 98.19 272 GLY A O 1
ATOM 2321 N N . PHE A 1 273 ? -7.198 1.553 21.812 1.00 98.69 273 PHE A N 1
ATOM 2322 C CA . PHE A 1 273 ? -7.670 1.150 23.143 1.00 98.69 273 PHE A CA 1
ATOM 2323 C C . PHE A 1 273 ? -7.926 -0.355 23.246 1.00 98.69 273 PHE A C 1
ATOM 2325 O O . PHE A 1 273 ? -7.575 -0.965 24.256 1.00 98.69 273 PHE A O 1
ATOM 2332 N N . GLU A 1 274 ? -8.489 -0.966 22.204 1.00 97.94 274 GLU A N 1
ATOM 2333 C CA . GLU A 1 274 ? -8.695 -2.415 22.151 1.00 97.94 274 GLU A CA 1
ATOM 2334 C C . GLU A 1 274 ? -7.353 -3.159 22.226 1.00 97.94 274 GLU A C 1
ATOM 2336 O O . GLU A 1 274 ? -7.183 -4.067 23.043 1.00 97.94 274 GLU A O 1
ATOM 2341 N N . ASP A 1 275 ? -6.363 -2.732 21.436 1.00 97.31 275 ASP A N 1
ATOM 2342 C CA . ASP A 1 275 ? -5.016 -3.302 21.470 1.00 97.31 275 ASP A CA 1
ATOM 2343 C C . ASP A 1 275 ? -4.331 -3.101 22.827 1.00 97.31 275 ASP A C 1
ATOM 2345 O O . ASP A 1 275 ? -3.710 -4.030 23.347 1.00 97.31 275 ASP A O 1
ATOM 2349 N N . ALA A 1 276 ? -4.440 -1.903 23.416 1.00 97.81 276 ALA A N 1
ATOM 2350 C CA . ALA A 1 276 ? -3.907 -1.620 24.747 1.00 97.81 276 ALA A CA 1
ATOM 2351 C C . ALA A 1 276 ? -4.499 -2.579 25.788 1.00 97.81 276 ALA A C 1
ATOM 2353 O O . ALA A 1 276 ? -3.770 -3.133 26.615 1.00 97.81 276 ALA A O 1
ATOM 2354 N N . TRP A 1 277 ? -5.811 -2.816 25.723 1.00 97.81 277 TRP A N 1
ATOM 2355 C CA . TRP A 1 277 ? -6.491 -3.722 26.639 1.00 97.81 277 TRP A CA 1
ATOM 2356 C C . TRP A 1 277 ? -6.045 -5.177 26.455 1.00 97.81 277 TRP A C 1
ATOM 2358 O O . TRP A 1 277 ? -5.788 -5.868 27.447 1.00 97.81 277 TRP A O 1
ATOM 2368 N N . LYS A 1 278 ? -5.878 -5.639 25.207 1.00 94.88 278 LYS A N 1
ATOM 2369 C CA . LYS A 1 278 ? -5.320 -6.970 24.896 1.00 94.88 278 LYS A CA 1
ATOM 2370 C C . LYS A 1 278 ? -3.908 -7.143 25.463 1.00 94.88 278 LYS A C 1
ATOM 2372 O O . LYS A 1 278 ? -3.599 -8.204 26.003 1.00 94.88 278 LYS A O 1
ATOM 2377 N N . GLU A 1 279 ? -3.095 -6.087 25.435 1.00 95.88 279 GLU A N 1
ATOM 2378 C CA . GLU A 1 279 ? -1.753 -6.032 26.040 1.00 95.88 279 GLU A CA 1
ATOM 2379 C C . GLU A 1 279 ? -1.743 -5.764 27.552 1.00 95.88 279 GLU A C 1
ATOM 2381 O O . GLU A 1 279 ? -0.696 -5.474 28.130 1.00 95.88 279 GLU A O 1
ATOM 2386 N N . LYS A 1 280 ? -2.893 -5.889 28.219 1.00 96.12 280 LYS A N 1
ATOM 2387 C CA . LYS A 1 280 ? -3.028 -5.729 29.673 1.00 96.12 280 LYS A CA 1
ATOM 2388 C C . LYS A 1 280 ? -2.664 -4.332 30.188 1.00 96.12 280 LYS A C 1
ATOM 2390 O O . LYS A 1 280 ? -2.265 -4.177 31.341 1.00 96.12 280 LYS A O 1
ATOM 2395 N N . LYS A 1 281 ? -2.848 -3.297 29.363 1.00 96.75 281 LYS A N 1
ATOM 2396 C CA . LYS A 1 281 ? -2.732 -1.896 29.785 1.00 96.75 281 LYS A CA 1
ATOM 2397 C C . LYS A 1 281 ? -4.089 -1.372 30.235 1.00 96.75 281 LYS A C 1
ATOM 2399 O O . LYS A 1 281 ? -5.094 -1.555 29.551 1.00 96.75 281 LYS A O 1
ATOM 2404 N N . SER A 1 282 ? -4.112 -0.710 31.387 1.00 95.69 282 SER A N 1
ATOM 2405 C CA . SER A 1 282 ? -5.326 -0.131 31.957 1.00 95.69 282 SER A CA 1
ATOM 2406 C C . SER A 1 282 ? -5.530 1.322 31.527 1.00 95.69 282 SER A C 1
ATOM 2408 O O . SER A 1 282 ? -4.579 2.077 31.305 1.00 95.69 282 SER A O 1
ATOM 2410 N N . PHE A 1 283 ? -6.800 1.707 31.434 1.00 97.81 283 PHE A N 1
ATOM 2411 C CA . PHE A 1 283 ? -7.260 3.067 31.178 1.00 97.81 283 PHE A CA 1
ATOM 2412 C C . PHE A 1 283 ? -8.676 3.259 31.734 1.00 97.81 283 PHE A C 1
ATOM 2414 O O . PHE A 1 283 ? -9.329 2.301 32.158 1.00 97.81 283 PHE A O 1
ATOM 2421 N N . ASN A 1 284 ? -9.154 4.503 31.757 1.00 97.56 284 ASN A N 1
ATOM 2422 C CA . ASN A 1 284 ? -10.465 4.840 32.301 1.00 97.56 284 ASN A CA 1
ATOM 2423 C C . ASN A 1 284 ? -11.606 4.439 31.343 1.00 97.56 284 ASN A C 1
ATOM 2425 O O . ASN A 1 284 ? -11.954 5.182 30.423 1.00 97.56 284 ASN A O 1
ATOM 2429 N N . TRP A 1 285 ? -12.213 3.275 31.588 1.00 98.12 285 TRP A N 1
ATOM 2430 C CA . TRP A 1 285 ? -13.359 2.770 30.821 1.00 98.12 285 TRP A CA 1
ATOM 2431 C C . TRP A 1 285 ? -14.563 3.711 30.831 1.00 98.12 285 TRP A C 1
ATOM 2433 O O . TRP A 1 285 ? -15.218 3.855 29.805 1.00 98.12 285 TRP A O 1
ATOM 2443 N N . GLY A 1 286 ? -14.827 4.397 31.946 1.00 97.69 286 GLY A N 1
ATOM 2444 C CA . GLY A 1 286 ? -15.938 5.346 32.045 1.00 97.69 286 GLY A CA 1
ATOM 2445 C C . GLY A 1 286 ? -15.805 6.489 31.038 1.00 97.69 286 GLY A C 1
ATOM 2446 O O . GLY A 1 286 ? -16.744 6.763 30.297 1.00 97.69 286 GLY A O 1
ATOM 2447 N N . LYS A 1 287 ? -14.609 7.087 30.935 1.00 98.06 287 LYS A N 1
ATOM 2448 C CA . LYS A 1 287 ? -14.320 8.144 29.948 1.00 98.06 287 LYS A CA 1
ATOM 2449 C C . LYS A 1 287 ? -14.415 7.642 28.506 1.00 98.06 287 LYS A C 1
ATOM 2451 O O . LYS A 1 287 ? -14.961 8.343 27.654 1.00 98.06 287 LYS A O 1
ATOM 2456 N N . LEU A 1 288 ? -13.914 6.433 28.237 1.00 98.50 288 LEU A N 1
ATOM 2457 C CA . LEU A 1 288 ? -14.045 5.800 26.923 1.00 98.50 288 LEU A CA 1
ATOM 2458 C C . LEU A 1 288 ? -15.522 5.595 26.557 1.00 98.50 288 LEU A C 1
ATOM 2460 O O . LEU A 1 288 ? -15.943 5.962 25.464 1.00 98.50 288 LEU A O 1
ATOM 2464 N N . PHE A 1 289 ? -16.319 5.052 27.477 1.00 98.38 289 PHE A N 1
ATOM 2465 C CA . PHE A 1 289 ? -17.739 4.801 27.259 1.00 98.38 289 PHE A CA 1
ATOM 2466 C C . PHE A 1 289 ? -18.548 6.085 27.088 1.00 98.38 289 PHE A C 1
ATOM 2468 O O . PHE A 1 289 ? -19.400 6.147 26.203 1.00 98.38 289 PHE A O 1
ATOM 2475 N N . ASP A 1 290 ? -18.260 7.136 27.852 1.00 97.75 290 ASP A N 1
ATOM 2476 C CA . ASP A 1 290 ? -18.920 8.430 27.668 1.00 97.75 290 ASP A CA 1
ATOM 2477 C C . ASP A 1 290 ? -18.606 9.045 26.299 1.00 97.75 290 ASP A C 1
ATOM 2479 O O . ASP A 1 290 ? -19.504 9.576 25.639 1.00 97.75 290 ASP A O 1
ATOM 2483 N N . PHE A 1 291 ? -17.363 8.911 25.826 1.00 98.06 291 PHE A N 1
ATOM 2484 C CA . PHE A 1 291 ? -16.996 9.311 24.471 1.00 98.06 291 PHE A CA 1
ATOM 2485 C C . PHE A 1 291 ? -17.740 8.499 23.406 1.00 98.06 291 PHE A C 1
ATOM 2487 O O . PHE A 1 291 ? -18.349 9.090 22.517 1.00 98.06 291 PHE A O 1
ATOM 2494 N N . VAL A 1 292 ? -17.731 7.164 23.506 1.00 97.56 292 VAL A N 1
ATOM 2495 C CA . VAL A 1 292 ? -18.403 6.266 22.551 1.00 97.56 292 VAL A CA 1
ATOM 2496 C C . VAL A 1 292 ? -19.891 6.595 22.454 1.00 97.56 292 VAL A C 1
ATOM 2498 O O . VAL A 1 292 ? -20.396 6.797 21.349 1.00 97.56 292 VAL A O 1
ATOM 2501 N N . LYS A 1 293 ? -20.577 6.744 23.596 1.00 96.44 293 LYS A N 1
ATOM 2502 C CA . LYS A 1 293 ? -21.991 7.143 23.636 1.00 96.44 293 LYS A CA 1
ATOM 2503 C C . LYS A 1 293 ? -22.214 8.461 22.905 1.00 96.44 293 LYS A C 1
ATOM 2505 O O . LYS A 1 293 ? -23.082 8.543 22.040 1.00 96.44 293 LYS A O 1
ATOM 2510 N N . LYS A 1 294 ? -21.415 9.486 23.220 1.00 95.94 294 LYS A N 1
ATOM 2511 C CA . LYS A 1 294 ? -21.539 10.812 22.603 1.00 95.94 294 LYS A CA 1
ATOM 2512 C C . LYS A 1 294 ? -21.263 10.787 21.097 1.00 95.94 294 LYS A C 1
ATOM 2514 O O . LYS A 1 294 ? -21.933 11.491 20.353 1.00 95.94 294 LYS A O 1
ATOM 2519 N N . TYR A 1 295 ? -20.288 9.999 20.647 1.00 94.50 295 TYR A N 1
ATOM 2520 C CA . TYR A 1 295 ? -19.906 9.928 19.238 1.00 94.50 295 TYR A CA 1
ATOM 2521 C C . TYR A 1 295 ? -20.948 9.184 18.391 1.00 94.50 295 TYR A C 1
ATOM 2523 O O . TYR A 1 295 ? -21.360 9.679 17.347 1.00 94.50 295 TYR A O 1
ATOM 2531 N N . MET A 1 296 ? -21.426 8.027 18.860 1.00 92.94 296 MET A N 1
ATOM 2532 C CA . MET A 1 296 ? -22.357 7.176 18.105 1.00 92.94 296 MET A CA 1
ATOM 2533 C C . MET A 1 296 ? -23.802 7.698 18.072 1.00 92.94 296 MET A C 1
ATOM 2535 O O . MET A 1 296 ? -24.608 7.220 17.280 1.00 92.94 296 MET A O 1
ATOM 2539 N N . THR A 1 297 ? -24.140 8.672 18.921 1.00 92.62 297 THR A N 1
ATOM 2540 C CA . THR A 1 297 ? -25.478 9.292 18.984 1.00 92.62 297 THR A CA 1
ATOM 2541 C C . THR A 1 297 ? -25.564 10.638 18.262 1.00 92.62 297 THR A C 1
ATOM 2543 O O . THR A 1 297 ? -26.590 11.313 18.342 1.00 92.62 297 THR A O 1
ATOM 2546 N N . LYS A 1 298 ? -24.515 11.038 17.533 1.00 90.25 298 LYS A N 1
ATOM 2547 C CA . LYS A 1 298 ? -24.559 12.212 16.654 1.00 90.25 298 LYS A CA 1
ATOM 2548 C C . LYS A 1 298 ? -25.641 12.049 15.585 1.00 90.25 298 LYS A C 1
ATOM 2550 O O . LYS A 1 298 ? -25.768 10.977 14.998 1.00 90.25 298 LYS A O 1
ATOM 2555 N N . GLU A 1 299 ? -26.363 13.135 15.297 1.00 81.75 299 GLU A N 1
ATOM 2556 C CA . GLU A 1 299 ? -27.483 13.167 14.339 1.00 81.75 299 GLU A CA 1
ATOM 2557 C C . GLU A 1 299 ? -27.102 12.566 12.976 1.00 81.75 299 GLU A C 1
ATOM 2559 O O . GLU A 1 299 ? -27.852 11.770 12.418 1.00 81.75 299 GLU A O 1
ATOM 2564 N N . ASN A 1 300 ? -25.878 12.838 12.517 1.00 77.12 300 ASN A N 1
ATOM 2565 C CA . ASN A 1 300 ? -25.380 12.408 11.213 1.00 77.12 300 ASN A CA 1
ATOM 2566 C C . ASN A 1 300 ? -24.378 11.241 11.283 1.00 77.12 300 ASN A C 1
ATOM 2568 O O . ASN A 1 300 ? -23.676 11.004 10.306 1.00 77.12 300 ASN A O 1
ATOM 2572 N N . PHE A 1 301 ? -24.300 10.483 12.386 1.00 85.25 301 PHE A N 1
ATOM 2573 C CA . PHE A 1 301 ? -23.307 9.401 12.549 1.00 85.25 301 PHE A CA 1
ATOM 2574 C C . PHE A 1 301 ? -23.293 8.395 11.378 1.00 85.25 301 PHE A C 1
ATOM 2576 O O . PHE A 1 301 ? -22.228 7.990 10.916 1.00 85.25 301 PHE A O 1
ATOM 2583 N N . LEU A 1 302 ? -24.471 8.007 10.870 1.00 78.00 302 LEU A N 1
ATOM 2584 C CA . LEU A 1 302 ? -24.595 7.083 9.733 1.00 78.00 302 LEU A CA 1
ATOM 2585 C C . LEU A 1 302 ? -24.406 7.760 8.364 1.00 78.00 302 LEU A C 1
ATOM 2587 O O . LEU A 1 302 ? -24.145 7.073 7.379 1.00 78.00 302 LEU A O 1
ATOM 2591 N N . GLU A 1 303 ? -24.541 9.086 8.289 1.00 70.75 303 GLU A N 1
ATOM 2592 C CA . GLU A 1 303 ? -24.494 9.862 7.041 1.00 70.75 303 GLU A CA 1
ATOM 2593 C C . GLU A 1 303 ? -23.120 10.505 6.776 1.00 70.75 303 GLU A C 1
ATOM 2595 O O . GLU A 1 303 ? -22.749 10.708 5.617 1.00 70.75 303 GLU A O 1
ATOM 2600 N N . GLU A 1 304 ? -22.336 10.775 7.828 1.00 63.47 304 GLU A N 1
ATOM 2601 C CA . GLU A 1 304 ? -20.971 11.337 7.776 1.00 63.47 304 GLU A CA 1
ATOM 2602 C C . GLU A 1 304 ? -19.967 10.453 7.013 1.00 63.47 304 GLU A C 1
ATOM 2604 O O . GLU A 1 304 ? -18.912 10.931 6.587 1.00 63.47 304 GLU A O 1
ATOM 2609 N N . ASP A 1 305 ? -20.324 9.189 6.794 1.00 55.56 305 ASP A N 1
ATOM 2610 C CA . ASP A 1 305 ? -19.651 8.207 5.939 1.00 55.56 305 ASP A CA 1
ATOM 2611 C C . ASP A 1 305 ? -19.454 8.737 4.499 1.00 55.56 305 ASP A C 1
ATOM 2613 O O . ASP A 1 305 ? -18.389 8.612 3.900 1.00 55.56 305 ASP A O 1
ATOM 2617 N N . LYS A 1 306 ? -20.443 9.461 3.955 1.00 54.34 306 LYS A N 1
ATOM 2618 C CA . LYS A 1 306 ? -20.521 9.709 2.504 1.00 54.34 306 LYS A CA 1
ATOM 2619 C C . LYS A 1 306 ? -19.891 11.007 2.000 1.00 54.34 306 LYS A C 1
ATOM 2621 O O . LYS A 1 306 ? -19.800 11.175 0.786 1.00 54.34 306 LYS A O 1
ATOM 2626 N N . LYS A 1 307 ? -19.513 11.957 2.867 1.00 51.09 307 LYS A N 1
ATOM 2627 C CA . LYS A 1 307 ? -19.223 13.336 2.410 1.00 51.09 307 LYS A CA 1
ATOM 2628 C C . LYS A 1 307 ? -17.762 13.783 2.402 1.00 51.09 307 LYS A C 1
ATOM 2630 O O . LYS A 1 307 ? -17.460 14.671 1.615 1.00 51.09 307 LYS A O 1
ATOM 2635 N N . GLU A 1 308 ? -16.840 13.197 3.174 1.00 51.16 308 GLU A N 1
ATOM 2636 C CA . GLU A 1 308 ? -15.477 13.778 3.279 1.00 51.16 308 GLU A CA 1
ATOM 2637 C C . GLU A 1 308 ? -14.309 12.782 3.473 1.00 51.16 308 GLU A C 1
ATOM 2639 O O . GLU A 1 308 ? -13.181 13.213 3.729 1.00 51.16 308 GLU A O 1
ATOM 2644 N N . GLN A 1 309 ? -14.536 11.462 3.380 1.00 53.78 309 GLN A N 1
ATOM 2645 C CA . GLN A 1 309 ? -13.661 10.483 4.066 1.00 53.78 309 GLN A CA 1
ATOM 2646 C C . GLN A 1 309 ? -12.940 9.455 3.169 1.00 53.78 309 GLN A C 1
ATOM 2648 O O . GLN A 1 309 ? -12.060 8.740 3.655 1.00 53.78 309 GLN A O 1
ATOM 2653 N N . GLY A 1 310 ? -13.219 9.462 1.859 1.00 54.53 310 GLY A N 1
ATOM 2654 C CA . GLY A 1 310 ? -12.743 8.456 0.896 1.00 54.53 310 GLY A CA 1
ATOM 2655 C C . GLY A 1 310 ? -13.700 7.263 0.789 1.00 54.53 310 GLY A C 1
ATOM 2656 O O . GLY A 1 310 ? -14.485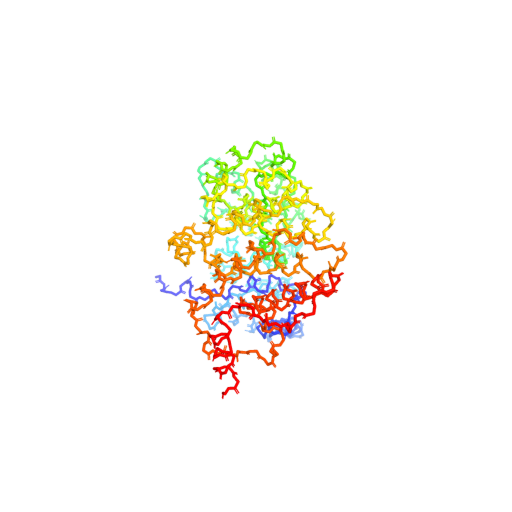 7.033 1.698 1.00 54.53 310 GLY A O 1
ATOM 2657 N N . GLU A 1 311 ? -13.653 6.527 -0.325 1.00 52.09 311 GLU A N 1
ATOM 2658 C CA . GLU A 1 311 ? -14.614 5.449 -0.644 1.00 52.09 311 GLU A CA 1
ATOM 2659 C C . GLU A 1 311 ? -14.547 4.233 0.302 1.00 52.09 311 GLU A C 1
ATOM 2661 O O . GLU A 1 311 ? -15.475 3.435 0.302 1.00 52.09 311 GLU A O 1
ATOM 2666 N N . ASP A 1 312 ? -13.500 4.113 1.129 1.00 60.72 312 ASP A N 1
ATOM 2667 C CA . ASP A 1 312 ? -13.204 2.900 1.910 1.00 60.72 312 ASP A CA 1
ATOM 2668 C C . ASP A 1 312 ? -13.571 2.977 3.409 1.00 60.72 312 ASP A C 1
ATOM 2670 O O . ASP A 1 312 ? -13.425 1.986 4.127 1.00 60.72 312 ASP A O 1
ATOM 2674 N N . TRP A 1 313 ? -13.999 4.138 3.928 1.00 68.88 313 TRP A N 1
ATOM 2675 C CA . TRP A 1 313 ? -14.240 4.333 5.36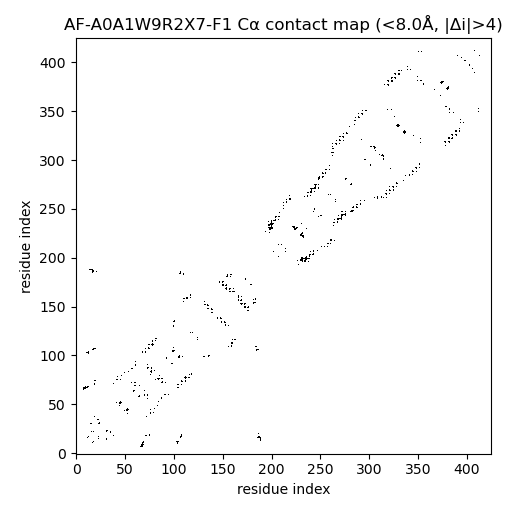7 1.00 68.88 313 TRP A CA 1
ATOM 2676 C C . TRP A 1 313 ? -15.712 4.514 5.696 1.00 68.88 313 TRP A C 1
ATOM 2678 O O . TRP A 1 313 ? -16.271 5.588 5.506 1.00 68.88 313 TRP A O 1
ATOM 2688 N N . HIS A 1 314 ? -16.284 3.483 6.310 1.00 72.88 314 HIS A N 1
ATOM 2689 C CA . HIS A 1 314 ? -17.716 3.413 6.555 1.00 72.88 314 HIS A CA 1
ATOM 2690 C C . HIS A 1 314 ? -18.121 3.303 8.018 1.00 72.88 314 HIS A C 1
ATOM 2692 O O . HIS A 1 314 ? -17.401 2.695 8.813 1.00 72.88 314 HIS A O 1
ATOM 2698 N N . SER A 1 315 ? -19.341 3.767 8.328 1.00 76.88 315 SER A N 1
ATOM 2699 C CA . SER A 1 315 ? -19.942 3.809 9.675 1.00 76.88 315 SER A CA 1
ATOM 2700 C C . SER A 1 315 ? -19.944 2.456 10.417 1.00 76.88 315 SER A C 1
ATOM 2702 O O . SER A 1 315 ? -19.936 2.428 11.654 1.00 76.88 315 SER A O 1
ATOM 2704 N N . TYR A 1 316 ? -19.828 1.338 9.694 1.00 83.19 316 TYR A N 1
ATOM 2705 C CA . TYR A 1 316 ? -19.719 -0.002 10.264 1.00 83.19 316 TYR A CA 1
ATOM 2706 C C . TYR A 1 316 ? -18.385 -0.299 10.972 1.00 83.19 316 TYR A C 1
ATOM 2708 O O . TYR A 1 316 ? -18.371 -1.132 11.877 1.00 83.19 316 TYR A O 1
ATOM 2716 N N . HIS A 1 317 ? -17.266 0.359 10.643 1.00 87.94 317 HIS A N 1
ATOM 2717 C CA . HIS A 1 317 ? -15.981 0.052 11.296 1.00 87.94 317 HIS A CA 1
ATOM 2718 C C . HIS A 1 317 ? -15.955 0.474 12.775 1.00 87.94 317 HIS A C 1
ATOM 2720 O O . HIS A 1 317 ? -15.418 -0.247 13.612 1.00 87.94 317 HIS A O 1
ATOM 2726 N N . ILE A 1 318 ? -16.578 1.605 13.112 1.00 92.19 318 ILE A N 1
ATOM 2727 C CA . ILE A 1 318 ? -16.782 2.090 14.486 1.00 92.19 318 ILE A CA 1
ATOM 2728 C C . ILE A 1 318 ? -17.742 1.172 15.232 1.00 92.19 318 ILE A C 1
ATOM 2730 O O . ILE A 1 318 ? -17.456 0.796 16.363 1.00 92.19 318 ILE A O 1
ATOM 2734 N N . ILE A 1 319 ? -18.846 0.760 14.598 1.00 92.62 319 ILE A N 1
ATOM 2735 C CA . ILE A 1 319 ? -19.777 -0.212 15.195 1.00 92.62 319 ILE A CA 1
ATOM 2736 C C . ILE A 1 319 ? -19.016 -1.492 15.567 1.00 92.62 319 ILE A C 1
ATOM 2738 O O . ILE A 1 319 ? -19.128 -1.976 16.692 1.00 92.62 319 ILE A O 1
ATOM 2742 N N . ASN A 1 320 ? -18.188 -1.991 14.646 1.00 92.88 320 ASN A N 1
ATOM 2743 C CA . ASN A 1 320 ? -17.399 -3.203 14.841 1.00 92.88 320 ASN A CA 1
ATOM 2744 C C . ASN A 1 320 ? -16.385 -3.050 15.980 1.00 92.88 320 ASN A C 1
ATOM 2746 O O . ASN A 1 320 ? -16.405 -3.858 16.902 1.00 92.88 320 ASN A O 1
ATOM 2750 N N . VAL A 1 321 ? -15.545 -2.007 15.965 1.00 96.12 321 VAL A N 1
ATOM 2751 C CA . VAL A 1 321 ? -14.503 -1.831 16.994 1.00 96.12 321 VAL A CA 1
ATOM 2752 C C . VAL A 1 321 ? -15.093 -1.555 18.380 1.00 96.12 321 VAL A C 1
ATOM 2754 O O . VAL A 1 321 ? -14.536 -1.985 19.383 1.00 96.12 321 VAL A O 1
ATOM 2757 N N . VAL A 1 322 ? -16.252 -0.892 18.471 1.00 97.81 322 VAL A N 1
ATOM 2758 C CA . VAL A 1 322 ? -16.956 -0.702 19.751 1.00 97.81 322 VAL A CA 1
ATOM 2759 C C . VAL A 1 322 ? -17.513 -2.028 20.269 1.00 97.81 322 VAL A C 1
ATOM 2761 O O . VAL A 1 322 ? -17.375 -2.326 21.458 1.00 97.81 322 VAL A O 1
ATOM 2764 N N . ALA A 1 323 ? -18.101 -2.850 19.394 1.00 96.50 323 ALA A N 1
ATOM 2765 C CA . ALA A 1 323 ? -18.527 -4.193 19.769 1.00 96.50 323 ALA A CA 1
ATOM 2766 C C . ALA A 1 323 ? -17.332 -5.039 20.238 1.00 96.50 323 ALA A C 1
ATOM 2768 O O . ALA A 1 323 ? -17.421 -5.704 21.270 1.00 96.50 323 ALA A O 1
ATOM 2769 N N . ASP A 1 324 ? -16.199 -4.976 19.539 1.00 96.19 324 ASP A N 1
ATOM 2770 C CA . ASP A 1 324 ? -14.981 -5.702 19.904 1.00 96.19 324 ASP A CA 1
ATOM 2771 C C . ASP A 1 324 ? -14.379 -5.205 21.227 1.00 96.19 324 ASP A C 1
ATOM 2773 O O . ASP A 1 324 ? -13.985 -6.019 22.060 1.00 96.19 324 ASP A O 1
ATOM 2777 N N . LEU A 1 325 ? -14.409 -3.898 21.506 1.00 97.69 325 LEU A N 1
ATOM 2778 C CA . LEU A 1 325 ? -14.028 -3.339 22.809 1.00 97.69 325 LEU A CA 1
ATOM 2779 C C . LEU A 1 325 ? -14.856 -3.933 23.956 1.00 97.69 325 LEU A C 1
ATOM 2781 O O . LEU A 1 325 ? -14.297 -4.291 24.993 1.00 97.69 325 LEU A O 1
ATOM 2785 N N . ILE A 1 326 ? -16.175 -4.077 23.784 1.00 97.62 326 ILE A N 1
ATOM 2786 C CA . ILE A 1 326 ? -17.040 -4.718 24.789 1.00 97.62 326 ILE A CA 1
ATOM 2787 C C . ILE A 1 326 ? -16.696 -6.203 24.925 1.00 97.62 326 ILE A C 1
ATOM 2789 O O . ILE A 1 326 ? -16.603 -6.709 26.048 1.00 97.62 326 ILE A O 1
ATOM 2793 N N . GLN A 1 327 ? -16.476 -6.904 23.809 1.00 96.31 327 GLN A N 1
ATOM 2794 C CA . GLN A 1 327 ? -16.064 -8.308 23.832 1.00 96.31 327 GLN A CA 1
ATOM 2795 C C . GLN A 1 327 ? -14.760 -8.482 24.620 1.00 96.31 327 GLN A C 1
ATOM 2797 O O . GLN A 1 327 ? -14.717 -9.253 25.575 1.00 96.31 327 GLN A O 1
ATOM 2802 N N . GLU A 1 328 ? -13.706 -7.747 24.274 1.00 96.25 328 GLU A N 1
ATOM 2803 C CA . GLU A 1 328 ? -12.402 -7.837 24.941 1.00 96.25 328 GLU A CA 1
ATOM 2804 C C . GLU A 1 328 ? -12.456 -7.349 26.395 1.00 96.25 328 GLU A C 1
ATOM 2806 O O . GLU A 1 328 ? -11.788 -7.902 27.272 1.00 96.25 328 GLU A O 1
ATOM 2811 N N . GLY A 1 329 ? -13.312 -6.368 26.683 1.00 96.50 329 GLY A N 1
ATOM 2812 C CA . GLY A 1 329 ? -13.588 -5.866 28.026 1.00 96.50 329 GLY A CA 1
ATOM 2813 C C . GLY A 1 329 ? -14.318 -6.854 28.945 1.00 96.50 329 GLY A C 1
ATOM 2814 O O . GLY A 1 329 ? -14.319 -6.659 30.160 1.00 96.50 329 GLY A O 1
ATOM 2815 N N . THR A 1 330 ? -14.918 -7.920 28.402 1.00 95.44 330 THR A N 1
ATOM 2816 C CA . THR A 1 330 ? -15.766 -8.868 29.156 1.00 95.44 330 THR A CA 1
ATOM 2817 C C . THR A 1 330 ? -15.336 -10.330 29.039 1.00 95.44 330 THR A C 1
ATOM 2819 O O . THR A 1 330 ? -15.714 -11.144 29.883 1.00 95.44 330 THR A O 1
ATOM 2822 N N . ARG A 1 331 ? -14.526 -10.681 28.031 1.00 91.56 331 ARG A N 1
ATOM 2823 C CA . ARG A 1 331 ? -14.179 -12.069 27.680 1.00 91.56 331 ARG A CA 1
ATOM 2824 C C . ARG A 1 331 ? -13.503 -12.844 28.813 1.00 91.56 331 ARG A C 1
ATOM 2826 O O . ARG A 1 331 ? -13.779 -14.032 28.977 1.00 91.56 331 ARG A O 1
ATOM 2833 N N . SER A 1 332 ? -12.611 -12.203 29.571 1.00 92.50 332 SER A N 1
ATOM 2834 C CA . SER A 1 332 ? -11.809 -12.856 30.614 1.00 92.50 332 SER A CA 1
ATOM 2835 C C . SER A 1 332 ? -12.134 -12.312 31.996 1.00 92.50 332 SER A C 1
ATOM 2837 O O . SER A 1 332 ? -11.835 -11.163 32.292 1.00 92.50 332 SER A O 1
ATOM 2839 N N . ASP A 1 333 ? -12.635 -13.161 32.893 1.00 90.44 333 ASP A N 1
ATOM 2840 C CA . ASP A 1 333 ? -12.964 -12.775 34.272 1.00 90.44 333 ASP A CA 1
ATOM 2841 C C . ASP A 1 333 ? -11.779 -12.180 35.055 1.00 90.44 333 ASP A C 1
ATOM 2843 O O . ASP A 1 333 ? -11.995 -11.362 35.947 1.00 90.44 333 ASP A O 1
ATOM 2847 N N . SER A 1 334 ? -10.551 -12.599 34.732 1.00 93.75 334 SER A N 1
ATOM 2848 C CA . SER A 1 334 ? -9.300 -12.107 35.328 1.00 93.75 334 SER A CA 1
ATOM 2849 C C . SER A 1 334 ? -8.828 -10.761 34.770 1.00 93.75 334 SER A C 1
ATOM 2851 O O . SER A 1 334 ? -7.936 -10.141 35.340 1.00 93.75 334 SER A O 1
ATOM 2853 N N . TRP A 1 335 ? -9.384 -10.327 33.638 1.00 95.81 335 TRP A N 1
ATOM 2854 C CA . TRP A 1 335 ? -9.015 -9.098 32.940 1.00 95.81 335 TRP A CA 1
ATOM 2855 C C . TRP A 1 335 ? -10.232 -8.533 32.205 1.00 95.81 335 TRP A C 1
ATOM 2857 O O . TRP A 1 335 ? -10.267 -8.444 30.978 1.00 95.81 335 TRP A O 1
ATOM 2867 N N . ALA A 1 336 ? -11.257 -8.220 32.989 1.00 96.38 336 ALA A N 1
ATOM 2868 C CA . ALA A 1 336 ? -12.474 -7.563 32.543 1.00 96.38 336 ALA A CA 1
ATOM 2869 C C . ALA A 1 336 ? -12.570 -6.186 33.203 1.00 96.38 336 ALA A C 1
ATOM 2871 O O . ALA A 1 336 ? -11.998 -5.968 34.276 1.00 96.38 336 ALA A O 1
ATOM 2872 N N . PHE A 1 337 ? -13.301 -5.261 32.586 1.00 97.00 337 PHE A N 1
ATOM 2873 C CA . PHE A 1 337 ? -13.606 -3.992 33.239 1.00 97.00 337 PHE A CA 1
ATOM 2874 C C . PHE A 1 337 ? -14.486 -4.204 34.485 1.00 97.00 337 PHE A C 1
ATOM 2876 O O . PHE A 1 337 ? -15.172 -5.223 34.625 1.00 97.00 337 PHE A O 1
ATOM 2883 N N . SER A 1 338 ? -14.438 -3.238 35.410 1.00 96.00 338 SER A N 1
ATOM 2884 C CA . SER A 1 338 ? -15.191 -3.286 36.672 1.00 96.00 338 SER A CA 1
ATOM 2885 C C . SER A 1 338 ? -16.700 -3.368 36.434 1.00 96.00 338 SER A C 1
ATOM 2887 O O . SER A 1 338 ? -17.228 -2.779 35.491 1.00 96.00 338 SER A O 1
ATOM 2889 N N . GLU A 1 339 ? -17.407 -4.040 37.341 1.00 94.56 339 GLU A N 1
ATOM 2890 C CA . GLU A 1 339 ? -18.874 -4.066 37.361 1.00 94.56 339 GLU A CA 1
ATOM 2891 C C . GLU A 1 339 ? -19.509 -2.673 37.492 1.00 94.56 339 GLU A C 1
ATOM 2893 O O . GLU A 1 339 ? -20.640 -2.475 37.051 1.00 94.56 339 GLU A O 1
ATOM 2898 N N . ASP A 1 340 ? -18.752 -1.689 37.989 1.00 96.19 340 ASP A N 1
ATOM 2899 C CA . ASP A 1 340 ? -19.155 -0.278 38.041 1.00 96.19 340 ASP A CA 1
ATOM 2900 C C . ASP A 1 340 ? -19.540 0.270 36.657 1.00 96.19 340 ASP A C 1
ATOM 2902 O O . ASP A 1 340 ? -20.371 1.171 36.541 1.00 96.19 340 ASP A O 1
ATOM 2906 N N . TYR A 1 341 ? -18.974 -0.305 35.591 1.00 97.06 341 TYR A N 1
ATOM 2907 C CA . TYR A 1 341 ? -19.220 0.111 34.214 1.00 97.06 341 TYR A CA 1
ATOM 2908 C C . TYR A 1 341 ? -20.341 -0.677 33.519 1.00 97.06 341 TYR A C 1
ATOM 2910 O O . TYR A 1 341 ? -20.631 -0.414 32.352 1.00 97.06 341 TYR A O 1
ATOM 2918 N N . PHE A 1 342 ? -21.015 -1.616 34.200 1.00 94.06 342 PHE A N 1
ATOM 2919 C CA . PHE A 1 342 ? -22.084 -2.423 33.591 1.00 94.06 342 PHE A CA 1
ATOM 2920 C C . PHE A 1 342 ? -23.239 -1.575 33.064 1.00 94.06 342 PHE A C 1
ATOM 2922 O O . PHE A 1 342 ? -23.757 -1.856 31.985 1.00 94.06 342 PHE A O 1
ATOM 2929 N N . LYS A 1 343 ? -23.619 -0.511 33.778 1.00 93.25 343 LYS A N 1
ATOM 2930 C CA . LYS A 1 343 ? -24.672 0.397 33.309 1.00 93.25 343 LYS A CA 1
ATOM 2931 C C . LYS A 1 343 ? -24.284 1.066 31.984 1.00 93.25 343 LYS A C 1
ATOM 2933 O O . LYS A 1 343 ? -25.049 1.007 31.030 1.00 93.25 343 LYS A O 1
ATOM 2938 N N . GLN A 1 344 ? -23.083 1.643 31.906 1.00 95.88 344 GLN A N 1
ATOM 2939 C CA . GLN A 1 344 ? -22.598 2.315 30.695 1.00 95.88 344 GLN A CA 1
ATOM 2940 C C . GLN A 1 344 ? -22.404 1.337 29.526 1.00 95.88 344 GLN A C 1
ATOM 2942 O O . GLN A 1 344 ? -22.748 1.668 28.395 1.00 95.88 344 GLN A O 1
ATOM 2947 N N . ALA A 1 345 ? -21.893 0.129 29.785 1.00 95.69 345 ALA A N 1
ATOM 2948 C CA . ALA A 1 345 ? -21.759 -0.906 28.761 1.00 95.69 345 ALA A CA 1
ATOM 2949 C C . ALA A 1 345 ? -23.126 -1.347 28.206 1.00 95.69 345 ALA A C 1
ATOM 2951 O O . ALA A 1 345 ? -23.268 -1.503 26.995 1.00 95.69 345 ALA A O 1
ATOM 2952 N N . GLY A 1 346 ? -24.140 -1.484 29.071 1.00 92.75 346 GLY A N 1
ATOM 2953 C CA . GLY A 1 346 ? -25.521 -1.754 28.660 1.00 92.75 346 GLY A CA 1
ATOM 2954 C C . GLY A 1 346 ? -26.098 -0.649 27.771 1.00 92.75 346 GLY A C 1
ATOM 2955 O O . GLY A 1 346 ? -26.604 -0.940 26.695 1.00 92.75 346 GLY A O 1
ATOM 2956 N N . GLU A 1 347 ? -25.923 0.618 28.158 1.00 95.25 347 GLU A N 1
ATOM 2957 C CA . GLU A 1 347 ? -26.350 1.771 27.346 1.00 95.25 347 GLU A CA 1
ATOM 2958 C C . GLU A 1 347 ? -25.700 1.772 25.946 1.00 95.25 347 GLU A C 1
ATOM 2960 O O . GLU A 1 347 ? -26.356 2.087 24.956 1.00 95.25 347 GLU A O 1
ATOM 2965 N N . ILE A 1 348 ? -24.417 1.402 25.836 1.00 96.69 348 ILE A N 1
ATOM 2966 C CA . ILE A 1 348 ? -23.732 1.292 24.535 1.00 96.69 348 ILE A CA 1
ATOM 2967 C C . ILE A 1 348 ? -24.297 0.136 23.707 1.00 96.69 348 ILE A C 1
ATOM 2969 O O . ILE A 1 348 ? -24.460 0.286 22.498 1.00 96.69 348 ILE A O 1
ATOM 2973 N N . ILE A 1 349 ? -24.611 -1.000 24.332 1.00 94.00 349 ILE A N 1
ATOM 2974 C CA . ILE A 1 349 ? -25.264 -2.123 23.650 1.00 94.00 349 ILE A CA 1
ATOM 2975 C C . ILE A 1 349 ? -26.615 -1.692 23.071 1.00 94.00 349 ILE A C 1
ATOM 2977 O O . ILE A 1 349 ? -26.877 -1.978 21.905 1.00 94.00 349 ILE A O 1
ATOM 2981 N N . ASP A 1 350 ? -27.428 -0.957 23.828 1.00 90.50 350 ASP A N 1
ATOM 2982 C CA . ASP A 1 350 ? -28.721 -0.459 23.344 1.00 90.50 350 ASP A CA 1
ATOM 2983 C C . ASP A 1 350 ? -28.549 0.511 22.158 1.00 90.50 350 ASP A C 1
ATOM 2985 O O . ASP A 1 350 ? -29.321 0.473 21.195 1.00 90.50 350 ASP A O 1
ATOM 2989 N N . ILE A 1 351 ? -27.501 1.348 22.178 1.00 93.75 351 ILE A N 1
ATOM 2990 C CA . ILE A 1 351 ? -27.134 2.215 21.044 1.00 93.75 351 ILE A CA 1
ATOM 2991 C C . ILE A 1 351 ? -26.739 1.377 19.822 1.00 93.75 351 ILE A C 1
ATOM 2993 O O . ILE A 1 351 ? -27.222 1.641 18.721 1.00 93.75 351 ILE A O 1
ATOM 2997 N N . LEU A 1 352 ? -25.884 0.363 19.997 1.00 92.75 352 LEU A N 1
ATOM 2998 C CA . LEU A 1 352 ? -25.468 -0.534 18.914 1.00 92.75 352 LEU A CA 1
ATOM 2999 C C . LEU A 1 352 ? -26.679 -1.228 18.285 1.00 92.75 352 LEU A C 1
ATOM 3001 O O . LEU A 1 352 ? -26.797 -1.249 17.063 1.00 92.75 352 LEU A O 1
ATOM 3005 N N . LEU A 1 353 ? -27.599 -1.739 19.104 1.00 89.62 353 LEU A N 1
ATOM 3006 C CA . LEU A 1 353 ? -28.834 -2.373 18.644 1.00 89.62 353 LEU A CA 1
ATOM 3007 C C . LEU A 1 353 ? -29.716 -1.405 17.849 1.00 89.62 353 LEU A C 1
ATOM 3009 O O . LEU A 1 353 ? -30.112 -1.727 16.729 1.00 89.62 353 LEU A O 1
ATOM 3013 N N . GLY A 1 354 ? -29.946 -0.195 18.367 1.00 89.00 354 GLY A N 1
ATOM 3014 C CA . GLY A 1 354 ? -30.717 0.832 17.661 1.00 89.00 354 GLY A CA 1
ATOM 3015 C C . GLY A 1 354 ? -30.069 1.305 16.353 1.00 89.00 354 GLY A C 1
ATOM 3016 O O . GLY A 1 354 ? -30.766 1.749 15.441 1.00 89.00 354 GLY A O 1
ATOM 3017 N N . ILE A 1 355 ? -28.741 1.207 16.232 1.00 88.69 355 ILE A N 1
ATOM 3018 C CA . ILE A 1 355 ? -28.031 1.467 14.975 1.00 88.69 355 ILE A CA 1
ATOM 3019 C C . ILE A 1 355 ? -28.203 0.303 13.999 1.00 88.69 355 ILE A C 1
ATOM 3021 O O . ILE A 1 355 ? -28.491 0.548 12.829 1.00 88.69 355 ILE A O 1
ATOM 3025 N N . LEU A 1 356 ? -28.054 -0.945 14.458 1.00 85.94 356 LEU A N 1
ATOM 3026 C CA . LEU A 1 356 ? -28.228 -2.124 13.610 1.00 85.94 356 LEU A CA 1
ATOM 3027 C C . LEU A 1 356 ? -29.607 -2.132 12.941 1.00 85.94 356 LEU A C 1
ATOM 3029 O O . LEU A 1 356 ? -29.683 -2.391 11.749 1.00 85.94 356 LEU A O 1
ATOM 3033 N N . GLU A 1 357 ? -30.679 -1.770 13.650 1.00 83.56 357 GLU A N 1
ATOM 3034 C CA . GLU A 1 357 ? -32.035 -1.674 13.076 1.00 83.56 357 GLU A CA 1
ATOM 3035 C C . GLU A 1 357 ? -32.145 -0.717 11.873 1.00 83.56 357 GLU A C 1
ATOM 3037 O O . GLU A 1 357 ? -33.027 -0.889 11.031 1.00 83.56 357 GLU A O 1
ATOM 3042 N N . LYS A 1 358 ? -31.251 0.275 11.777 1.00 83.31 358 LYS A N 1
ATOM 3043 C CA . LYS A 1 358 ? -31.212 1.269 10.692 1.00 83.31 358 LYS A CA 1
ATOM 3044 C C . LYS A 1 358 ? -30.292 0.870 9.539 1.00 83.31 358 LYS A C 1
ATOM 3046 O O . LYS A 1 358 ? -30.336 1.512 8.490 1.00 83.31 358 LYS A O 1
ATOM 3051 N N . LEU A 1 359 ? -29.431 -0.134 9.723 1.00 78.94 359 LEU A N 1
ATOM 3052 C CA . LEU A 1 359 ? -28.534 -0.585 8.663 1.00 78.94 359 LEU A CA 1
ATOM 3053 C C . LEU A 1 359 ? -29.327 -1.320 7.573 1.00 78.94 359 LEU A C 1
ATOM 3055 O O . LEU A 1 359 ? -30.300 -2.016 7.874 1.00 78.94 359 LEU A O 1
ATOM 3059 N N . PRO A 1 360 ? -28.921 -1.200 6.296 1.00 71.69 360 PRO A N 1
ATOM 3060 C CA . PRO A 1 360 ? -29.553 -1.961 5.231 1.00 71.69 360 PRO A CA 1
ATOM 3061 C C . PRO A 1 360 ? -29.415 -3.457 5.522 1.00 71.69 360 PRO A C 1
ATOM 3063 O O . PRO A 1 360 ? -28.317 -3.957 5.788 1.00 71.69 360 PRO A O 1
ATOM 3066 N N . LYS A 1 361 ? -30.533 -4.183 5.456 1.00 66.06 361 LYS A N 1
ATOM 3067 C CA . LYS A 1 361 ? -30.507 -5.643 5.540 1.00 66.06 361 LYS A CA 1
ATOM 3068 C C . LYS A 1 361 ? -29.794 -6.150 4.287 1.00 66.06 361 LYS A C 1
ATOM 3070 O O . LYS A 1 361 ? -30.257 -5.887 3.182 1.00 66.06 361 LYS A O 1
ATOM 3075 N N . LYS A 1 362 ? -28.655 -6.835 4.432 1.00 59.94 362 LYS A N 1
ATOM 3076 C CA . LYS A 1 362 ? -28.035 -7.518 3.286 1.00 59.94 362 LYS A CA 1
ATOM 3077 C C . LYS A 1 362 ? -29.004 -8.594 2.790 1.00 59.94 362 LYS A C 1
ATOM 3079 O O . LYS A 1 362 ? -29.383 -9.459 3.578 1.00 59.94 362 LYS A O 1
ATOM 3084 N N . GLU A 1 363 ? -29.379 -8.518 1.514 1.00 47.28 363 GLU A N 1
ATOM 3085 C CA . GLU A 1 363 ? -30.295 -9.462 0.854 1.00 47.28 363 GLU A CA 1
ATOM 3086 C C . GLU A 1 363 ? -29.622 -10.793 0.476 1.00 47.28 363 GLU A C 1
ATOM 3088 O O . GLU A 1 363 ? -30.317 -11.779 0.260 1.00 47.28 363 GLU A O 1
ATOM 3093 N N . GLU A 1 364 ? -28.286 -10.872 0.455 1.00 48.94 364 GLU A N 1
ATOM 3094 C CA . GLU A 1 364 ? -27.583 -12.080 0.011 1.00 48.94 364 GLU A CA 1
ATOM 3095 C C . GLU A 1 364 ? -26.522 -12.552 1.011 1.00 48.94 364 GLU A C 1
ATOM 3097 O O . GLU A 1 364 ? -25.509 -11.892 1.258 1.00 48.94 364 GLU A O 1
ATOM 3102 N N . ILE A 1 365 ? -26.748 -13.750 1.557 1.00 52.88 365 ILE A N 1
ATOM 3103 C CA . ILE A 1 365 ? -25.722 -14.559 2.217 1.00 52.88 365 ILE A CA 1
ATOM 3104 C C . ILE A 1 365 ? -24.866 -15.169 1.101 1.00 52.88 365 ILE A C 1
ATOM 3106 O O . ILE A 1 365 ? -25.222 -16.187 0.510 1.00 52.88 365 ILE A O 1
ATOM 3110 N N . THR A 1 366 ? -23.746 -14.534 0.766 1.00 53.06 366 THR A N 1
ATOM 3111 C CA . THR A 1 366 ? -22.873 -14.982 -0.336 1.00 53.06 366 THR A CA 1
ATOM 3112 C C . THR A 1 366 ? -21.858 -16.050 0.090 1.00 53.06 366 THR A C 1
ATOM 3114 O O . THR A 1 366 ? -21.223 -16.681 -0.759 1.00 53.06 366 THR A O 1
ATOM 3117 N N . HIS A 1 367 ? -21.708 -16.296 1.397 1.00 54.34 367 HIS A N 1
ATOM 3118 C CA . HIS A 1 367 ? -20.713 -17.211 1.952 1.00 54.34 367 HIS A CA 1
ATOM 3119 C C . HIS A 1 367 ? -21.341 -18.502 2.498 1.00 54.34 367 HIS A C 1
ATOM 3121 O O . HIS A 1 367 ? -22.346 -18.484 3.198 1.00 54.34 367 HIS A O 1
ATOM 3127 N N . ARG A 1 368 ? -20.703 -19.649 2.212 1.00 55.66 368 ARG A N 1
ATOM 3128 C CA . ARG A 1 368 ? -21.119 -20.978 2.710 1.00 55.66 368 ARG A CA 1
ATOM 3129 C C . ARG A 1 368 ? -20.816 -21.210 4.202 1.00 55.66 368 ARG A C 1
ATOM 3131 O O . ARG A 1 368 ? -21.202 -22.251 4.724 1.00 55.66 368 ARG A O 1
ATOM 3138 N N . ASP A 1 369 ? -20.114 -20.290 4.867 1.00 71.50 369 ASP A N 1
ATOM 3139 C CA . ASP A 1 369 ? -19.701 -20.408 6.271 1.00 71.50 369 ASP A CA 1
ATOM 3140 C C . ASP A 1 369 ? -20.297 -19.281 7.125 1.00 71.50 369 ASP A C 1
ATOM 3142 O O . ASP A 1 369 ? -19.796 -18.155 7.163 1.00 71.50 369 ASP A O 1
ATOM 3146 N N . PHE A 1 370 ? -21.366 -19.623 7.842 1.00 69.06 370 PHE A N 1
ATOM 3147 C CA . PHE A 1 370 ? -22.084 -18.720 8.736 1.00 69.06 370 PHE A CA 1
ATOM 3148 C C . PHE A 1 370 ? -21.229 -18.211 9.903 1.00 69.06 370 PHE A C 1
ATOM 3150 O O . PHE A 1 370 ? -21.472 -17.108 10.385 1.00 69.06 370 PHE A O 1
ATOM 3157 N N . VAL A 1 371 ? -20.227 -18.975 10.361 1.00 71.12 371 VAL A N 1
ATOM 3158 C CA . VAL A 1 371 ? -19.356 -18.552 11.471 1.00 71.12 371 VAL A CA 1
ATOM 3159 C C . VAL A 1 371 ? -18.428 -17.439 11.001 1.00 71.12 371 VAL A C 1
ATOM 3161 O O . VAL A 1 371 ? -18.330 -16.396 11.648 1.00 71.12 371 VAL A O 1
ATOM 3164 N N . THR A 1 372 ? -17.793 -17.633 9.844 1.00 66.88 372 THR A N 1
ATOM 3165 C CA . THR A 1 372 ? -16.948 -16.611 9.216 1.00 66.88 372 THR A CA 1
ATOM 3166 C C . THR A 1 372 ? -17.749 -15.349 8.882 1.00 66.88 372 THR A C 1
ATOM 3168 O O . THR A 1 372 ? -17.250 -14.245 9.094 1.00 66.88 372 THR A O 1
ATOM 3171 N N . GLU A 1 373 ? -19.002 -15.476 8.441 1.00 69.56 373 GLU A N 1
ATOM 3172 C CA . GLU A 1 373 ? -19.871 -14.316 8.190 1.00 69.56 373 GLU A CA 1
ATOM 3173 C C . GLU A 1 373 ? -20.219 -13.560 9.484 1.00 69.56 373 GLU A C 1
ATOM 3175 O O . GLU A 1 373 ? -20.102 -12.333 9.547 1.00 69.56 373 GLU A O 1
ATOM 3180 N N . ALA A 1 374 ? -20.587 -14.268 10.558 1.00 71.81 374 ALA A N 1
ATOM 3181 C CA . ALA A 1 374 ? -20.882 -13.632 11.845 1.00 71.81 374 ALA A CA 1
ATOM 3182 C C . ALA A 1 374 ? -19.668 -12.851 12.385 1.00 71.81 374 ALA A C 1
ATOM 3184 O O . ALA A 1 374 ? -19.811 -11.738 12.887 1.00 71.81 374 ALA A O 1
ATOM 3185 N N . LEU A 1 375 ? -18.456 -13.387 12.233 1.00 72.25 375 LEU A N 1
ATOM 3186 C CA . LEU A 1 375 ? -17.230 -12.715 12.679 1.00 72.25 375 LEU A CA 1
ATOM 3187 C C . LEU A 1 375 ? -16.877 -11.467 11.848 1.00 72.25 375 LEU A C 1
ATOM 3189 O O . LEU A 1 375 ? -16.169 -10.578 12.334 1.00 72.25 375 LEU A O 1
ATOM 3193 N N . ASN A 1 376 ? -17.367 -11.374 10.611 1.00 71.94 376 ASN A N 1
ATOM 3194 C CA . ASN A 1 376 ? -17.035 -10.294 9.678 1.00 71.94 376 ASN A CA 1
ATOM 3195 C C . ASN A 1 376 ? -18.157 -9.264 9.481 1.00 71.94 376 ASN A C 1
ATOM 3197 O O . ASN A 1 376 ? -17.977 -8.298 8.742 1.00 71.94 376 ASN A O 1
ATOM 3201 N N . THR A 1 377 ? -19.289 -9.414 10.170 1.00 83.12 377 THR A N 1
ATOM 3202 C CA . THR A 1 377 ? -20.426 -8.487 10.084 1.00 83.12 377 THR A CA 1
ATOM 3203 C C . THR A 1 377 ? -20.648 -7.734 11.391 1.00 83.12 377 THR A C 1
ATOM 3205 O O . THR A 1 377 ? -20.407 -8.255 12.481 1.00 83.12 377 THR A O 1
ATOM 3208 N N . SER A 1 378 ? -21.176 -6.508 11.297 1.00 87.12 378 SER A N 1
ATOM 3209 C CA . SER A 1 378 ? -21.555 -5.722 12.479 1.00 87.12 378 SER A CA 1
ATOM 3210 C C . SER A 1 378 ? -22.591 -6.435 13.338 1.00 87.12 378 SER A C 1
ATOM 3212 O O . SER A 1 378 ? -22.462 -6.448 14.559 1.00 87.12 378 SER A O 1
ATOM 3214 N N . TYR A 1 379 ? -23.567 -7.097 12.710 1.00 85.56 379 TYR A N 1
ATOM 3215 C CA . TYR A 1 379 ? -24.558 -7.906 13.418 1.00 85.56 379 TYR A CA 1
ATOM 3216 C C . TYR A 1 379 ? -23.908 -8.988 14.278 1.00 85.56 379 TYR A C 1
ATOM 3218 O O . TYR A 1 379 ? -24.166 -9.047 15.479 1.00 85.56 379 TYR A O 1
ATOM 3226 N N . GLY A 1 380 ? -23.050 -9.828 13.694 1.00 84.94 380 GLY A N 1
ATOM 3227 C CA . GLY A 1 380 ? -22.450 -10.924 14.447 1.00 84.94 380 GLY A CA 1
ATOM 3228 C C . GLY A 1 380 ? -21.509 -10.435 15.551 1.00 84.94 380 GLY A C 1
ATOM 3229 O O . GLY A 1 380 ? -21.588 -10.942 16.669 1.00 84.94 380 GLY A O 1
ATOM 3230 N N . ARG A 1 381 ? -20.711 -9.384 15.312 1.00 90.25 381 ARG A N 1
ATOM 3231 C CA . ARG A 1 381 ? -19.851 -8.788 16.355 1.00 90.25 381 ARG A CA 1
ATOM 3232 C C . ARG A 1 381 ? -20.645 -8.218 17.529 1.00 90.25 381 ARG A C 1
ATOM 3234 O O . ARG A 1 381 ? -20.296 -8.470 18.682 1.00 90.25 381 ARG A O 1
ATOM 3241 N N . VAL A 1 382 ? -21.737 -7.498 17.265 1.00 91.56 382 VAL A N 1
ATOM 3242 C CA . VAL A 1 382 ? -22.610 -6.957 18.322 1.00 91.56 382 VAL A CA 1
ATOM 3243 C C . VAL A 1 382 ? -23.296 -8.083 19.100 1.00 91.56 382 VAL A C 1
ATOM 3245 O O . VAL A 1 382 ? -23.340 -8.031 20.327 1.00 91.56 382 VAL A O 1
ATOM 3248 N N . ILE A 1 383 ? -23.760 -9.143 18.429 1.00 87.50 383 ILE A N 1
ATOM 3249 C CA . ILE A 1 383 ? -24.345 -10.315 19.102 1.00 87.50 383 ILE A CA 1
ATOM 3250 C C . ILE A 1 383 ? -23.321 -10.987 20.026 1.00 87.50 383 ILE A C 1
ATOM 3252 O O . ILE A 1 383 ? -23.644 -11.300 21.173 1.00 87.50 383 ILE A O 1
ATOM 3256 N N . ILE A 1 384 ? -22.076 -11.176 19.576 1.00 89.62 384 ILE A N 1
ATOM 3257 C CA . ILE A 1 384 ? -21.016 -11.754 20.416 1.00 89.62 384 ILE A CA 1
ATOM 3258 C C . ILE A 1 384 ? -20.733 -10.849 21.625 1.00 89.62 384 ILE A C 1
ATOM 3260 O O . ILE A 1 384 ? -20.602 -11.355 22.742 1.00 89.62 384 ILE A O 1
ATOM 3264 N N . ALA A 1 385 ? -20.691 -9.526 21.435 1.00 92.94 385 ALA A N 1
ATOM 3265 C CA . ALA A 1 385 ? -20.526 -8.559 22.523 1.00 92.94 385 ALA A CA 1
ATOM 3266 C C . ALA A 1 385 ? -21.635 -8.683 23.578 1.00 92.94 385 ALA A C 1
ATOM 3268 O O . ALA A 1 385 ? -21.342 -8.772 24.770 1.00 92.94 385 ALA A O 1
ATOM 3269 N N . ILE A 1 386 ? -22.893 -8.771 23.136 1.00 90.69 386 ILE A N 1
ATOM 3270 C CA . ILE A 1 386 ? -24.062 -8.987 23.997 1.00 90.69 386 ILE A CA 1
ATOM 3271 C C . ILE A 1 386 ? -23.915 -10.291 24.783 1.00 90.69 386 ILE A C 1
ATOM 3273 O O . ILE A 1 386 ? -24.100 -10.301 26.001 1.00 90.69 386 ILE A O 1
ATOM 3277 N N . ILE A 1 387 ? -23.536 -11.383 24.112 1.00 88.31 387 ILE A N 1
ATOM 3278 C CA . ILE A 1 387 ? -23.386 -12.690 24.755 1.00 88.31 387 ILE A CA 1
ATOM 3279 C C . ILE A 1 387 ? -22.314 -12.656 25.843 1.00 88.31 387 ILE A C 1
ATOM 3281 O O . ILE A 1 387 ? -22.570 -13.069 26.976 1.00 88.31 387 ILE A O 1
ATOM 3285 N N . LEU A 1 388 ? -21.124 -12.146 25.522 1.00 91.94 388 LEU A N 1
ATOM 3286 C CA . LEU A 1 388 ? -20.016 -12.075 26.473 1.00 91.94 388 LEU A CA 1
ATOM 3287 C C . LEU A 1 388 ? -20.333 -11.151 27.652 1.00 91.94 388 LEU A C 1
ATOM 3289 O O . LEU A 1 388 ? -20.064 -11.514 28.800 1.00 91.94 388 LEU A O 1
ATOM 3293 N N . PHE A 1 389 ? -20.969 -10.007 27.397 1.00 92.88 389 PHE A N 1
ATOM 3294 C CA . PHE A 1 389 ? -21.357 -9.072 28.445 1.00 92.88 389 PHE A CA 1
ATOM 3295 C C . PHE A 1 389 ? -22.385 -9.673 29.413 1.00 92.88 389 PHE A C 1
ATOM 3297 O O . PHE A 1 389 ? -22.192 -9.619 30.630 1.00 92.88 389 PHE A O 1
ATOM 3304 N N . SER A 1 390 ? -23.432 -10.324 28.908 1.00 87.38 390 SER A N 1
ATOM 3305 C CA . SER A 1 390 ? -24.436 -10.978 29.756 1.00 87.38 390 SER A CA 1
ATOM 3306 C C . SER A 1 390 ? -23.871 -12.141 30.559 1.00 87.38 390 SER A C 1
ATOM 3308 O O . SER A 1 390 ? -24.166 -12.267 31.748 1.00 87.38 390 SER A O 1
ATOM 3310 N N . LEU A 1 391 ? -23.007 -12.962 29.952 1.00 88.94 391 LEU A N 1
ATOM 3311 C CA . LEU A 1 391 ? -22.305 -14.026 30.673 1.00 88.94 391 LEU A CA 1
ATOM 3312 C C . LEU A 1 391 ? -21.444 -13.453 31.802 1.00 88.94 391 LEU A C 1
ATOM 3314 O O . LEU A 1 391 ? -21.392 -14.026 32.891 1.00 88.94 391 LEU A O 1
ATOM 3318 N N . ARG A 1 392 ? -20.793 -12.310 31.569 1.00 91.19 392 ARG A N 1
ATOM 3319 C CA . ARG A 1 392 ? -20.016 -11.620 32.598 1.00 91.19 392 ARG A CA 1
ATOM 3320 C C . ARG A 1 392 ? -20.905 -11.104 33.732 1.00 91.19 392 ARG A C 1
ATOM 3322 O O . ARG A 1 392 ? -20.562 -11.352 34.887 1.00 91.19 392 ARG A O 1
ATOM 3329 N N . LYS A 1 393 ? -22.040 -10.457 33.435 1.00 89.25 393 LYS A N 1
ATOM 3330 C CA . LYS A 1 393 ? -23.013 -10.030 34.462 1.00 89.25 393 LYS A CA 1
ATOM 3331 C C . LYS A 1 393 ? -23.458 -11.211 35.324 1.00 89.25 393 LYS A C 1
ATOM 3333 O O . LYS A 1 393 ? -23.318 -11.156 36.541 1.00 89.25 393 LYS A O 1
ATOM 3338 N N . ALA A 1 394 ? -23.876 -12.305 34.688 1.00 85.38 394 ALA A N 1
ATOM 3339 C CA . ALA A 1 394 ? -24.324 -13.512 35.374 1.00 85.38 394 ALA A CA 1
ATOM 3340 C C . ALA A 1 394 ? -23.255 -14.099 36.310 1.00 85.38 394 ALA A C 1
ATOM 3342 O O . ALA A 1 394 ? -23.537 -14.407 37.463 1.00 85.38 394 ALA A O 1
ATOM 3343 N N . ARG A 1 395 ? -22.003 -14.211 35.844 1.00 88.06 395 ARG A N 1
ATOM 3344 C CA . ARG A 1 395 ? -20.887 -14.716 36.668 1.00 88.06 395 ARG A CA 1
ATOM 3345 C C . ARG A 1 395 ? -20.577 -13.811 37.858 1.00 88.06 395 ARG A C 1
ATOM 3347 O O . ARG A 1 395 ? -20.165 -14.299 38.906 1.00 88.06 395 ARG A O 1
ATOM 3354 N N . VAL A 1 396 ? -20.720 -12.498 37.697 1.00 89.56 396 VAL A N 1
ATOM 3355 C CA . VAL A 1 396 ? -20.512 -11.530 38.780 1.00 89.56 396 VAL A CA 1
ATOM 3356 C C . VAL A 1 396 ? -21.633 -11.612 39.818 1.00 89.56 396 VAL A C 1
ATOM 3358 O O . VAL A 1 396 ? -21.349 -11.626 41.014 1.00 89.56 396 VAL A O 1
ATOM 3361 N N . GLU A 1 397 ? -22.887 -11.723 39.383 1.00 86.00 397 GLU A N 1
ATOM 3362 C CA . GLU A 1 397 ? -24.041 -11.914 40.269 1.00 86.00 397 GLU A CA 1
ATOM 3363 C C . GLU A 1 397 ? -23.964 -13.234 41.046 1.00 86.00 397 GLU A C 1
ATOM 3365 O O . GLU A 1 397 ? -24.172 -13.244 42.262 1.00 86.00 397 GLU A O 1
ATOM 3370 N N . ASP A 1 398 ? -23.578 -14.323 40.375 1.00 84.75 398 ASP A N 1
ATOM 3371 C CA . ASP A 1 398 ? -23.375 -15.635 40.995 1.00 84.75 398 ASP A CA 1
ATOM 3372 C C . ASP A 1 398 ? -22.287 -15.584 42.081 1.00 84.75 398 ASP A C 1
ATOM 3374 O O . ASP A 1 398 ? -22.506 -16.030 43.208 1.00 84.75 398 ASP A O 1
ATOM 3378 N N . LYS A 1 399 ? -21.155 -14.910 41.813 1.00 87.38 399 LYS A N 1
ATOM 3379 C CA . LYS A 1 399 ? -20.097 -14.673 42.818 1.00 87.38 399 LYS A CA 1
ATOM 3380 C C . LYS A 1 399 ? -20.570 -13.853 44.022 1.00 87.38 399 LYS A C 1
ATOM 3382 O O . LYS A 1 399 ? -20.004 -13.995 45.103 1.00 87.38 399 LYS A O 1
ATOM 3387 N N . LYS A 1 400 ? -21.596 -13.013 43.860 1.00 87.81 400 LYS A N 1
ATOM 3388 C CA . LYS A 1 400 ? -22.237 -12.257 44.951 1.00 87.81 400 LYS A CA 1
ATOM 3389 C C . LYS A 1 400 ? -23.327 -13.052 45.680 1.00 87.81 400 LYS A C 1
ATOM 3391 O O . LYS A 1 400 ? -23.943 -12.524 46.602 1.00 87.81 400 LYS A O 1
ATOM 3396 N N . GLY A 1 401 ? -23.590 -14.297 45.277 1.00 82.75 401 GLY A N 1
ATOM 3397 C CA . GLY A 1 401 ? -24.660 -15.127 45.829 1.00 82.75 401 GLY A CA 1
ATOM 3398 C C . GLY A 1 401 ? -26.066 -14.677 45.418 1.00 82.75 401 GLY A C 1
ATOM 3399 O O . GLY A 1 401 ? -27.050 -15.110 46.021 1.00 82.75 401 GLY A O 1
ATOM 3400 N N . ILE A 1 402 ? -26.186 -13.815 44.403 1.00 78.00 402 ILE A N 1
ATOM 3401 C CA . ILE A 1 402 ? -27.474 -13.346 43.891 1.00 78.00 402 ILE A CA 1
ATOM 3402 C C . ILE A 1 402 ? -28.039 -14.438 42.981 1.00 78.00 402 ILE A C 1
ATOM 3404 O O . ILE A 1 402 ? -27.705 -14.530 41.804 1.00 78.00 402 ILE A O 1
ATOM 3408 N N . LYS A 1 403 ? -28.930 -15.273 43.522 1.00 64.44 403 LYS A N 1
ATOM 3409 C CA . LYS A 1 403 ? -29.684 -16.257 42.734 1.00 64.44 403 LYS A CA 1
ATOM 3410 C C . LYS A 1 403 ? -30.866 -15.583 42.042 1.00 64.44 403 LYS A C 1
ATOM 3412 O O . LYS A 1 403 ? -32.000 -15.674 42.507 1.00 64.44 403 LYS A O 1
ATOM 3417 N N . LYS A 1 404 ? -30.598 -14.882 40.944 1.00 63.16 404 LYS A N 1
ATOM 3418 C CA . LYS A 1 404 ? -31.633 -14.477 39.988 1.00 63.16 404 LYS A CA 1
ATOM 3419 C C . LYS A 1 404 ? -31.635 -15.435 38.807 1.00 63.16 404 LYS A C 1
ATOM 3421 O O . LYS A 1 404 ? -30.605 -15.976 38.420 1.00 63.16 404 LYS A O 1
ATOM 3426 N N . GLU A 1 405 ? -32.813 -15.641 38.231 1.00 58.25 405 GLU A N 1
ATOM 3427 C CA . GLU A 1 405 ? -32.906 -16.216 36.895 1.00 58.25 405 GLU A CA 1
ATOM 3428 C C . GLU A 1 405 ? -32.147 -15.271 35.952 1.00 58.25 405 GLU A C 1
ATOM 3430 O O . GLU A 1 405 ? -32.453 -14.076 35.927 1.00 58.25 405 GLU A O 1
ATOM 3435 N N . ILE A 1 406 ? -31.125 -15.772 35.246 1.00 52.41 406 ILE A N 1
ATOM 3436 C CA . ILE A 1 406 ? -30.344 -14.969 34.295 1.00 52.41 406 ILE A CA 1
ATOM 3437 C C . ILE A 1 406 ? -31.290 -14.590 33.156 1.00 52.41 406 ILE A C 1
ATOM 3439 O O . ILE A 1 406 ? -31.488 -15.347 32.206 1.00 52.41 406 ILE A O 1
ATOM 3443 N N . LYS A 1 407 ? -31.922 -13.425 33.283 1.00 52.56 407 LYS A N 1
ATOM 3444 C CA . LYS A 1 407 ? -32.757 -12.825 32.249 1.00 52.56 407 LYS A CA 1
ATOM 3445 C C . LYS A 1 407 ? -31.971 -11.703 31.603 1.00 52.56 407 LYS A C 1
ATOM 3447 O O . LYS A 1 407 ? -31.416 -10.843 32.280 1.00 52.56 407 LYS A O 1
ATOM 3452 N N . TRP A 1 408 ? -31.925 -11.732 30.280 1.00 56.75 408 TRP A N 1
ATOM 3453 C CA . TRP A 1 408 ? -31.441 -10.621 29.477 1.00 56.75 408 TRP A CA 1
ATOM 3454 C C . TRP A 1 408 ? -32.366 -9.428 29.764 1.00 56.75 408 TRP A C 1
ATOM 3456 O O . TRP A 1 408 ? -33.574 -9.537 29.585 1.00 56.75 408 TRP A O 1
ATOM 3466 N N . GLU A 1 409 ? -31.833 -8.328 30.302 1.00 52.91 409 GLU A N 1
ATOM 3467 C CA . GLU A 1 409 ? -32.646 -7.227 30.855 1.00 52.91 409 GLU A CA 1
ATOM 3468 C C . GLU A 1 409 ? -33.275 -6.294 29.796 1.00 52.91 409 GLU A C 1
ATOM 3470 O O . GLU A 1 409 ? -34.013 -5.388 30.179 1.00 52.91 409 GLU A O 1
ATOM 3475 N N . SER A 1 410 ? -33.039 -6.477 28.488 1.00 51.03 410 SER A N 1
ATOM 3476 C CA . SER A 1 410 ? -33.531 -5.528 27.473 1.00 51.03 410 SER A CA 1
ATOM 3477 C C . SER A 1 410 ? -34.793 -5.998 26.732 1.00 51.03 410 SER A C 1
ATOM 3479 O O . SER A 1 410 ? -34.884 -7.119 26.232 1.00 51.03 410 SER A O 1
ATOM 3481 N N . MET A 1 411 ? -35.763 -5.081 26.595 1.00 45.19 411 MET A N 1
ATOM 3482 C CA . MET A 1 411 ? -36.963 -5.225 25.747 1.00 45.19 411 MET A CA 1
ATOM 3483 C C . MET A 1 411 ? -36.636 -5.357 24.245 1.00 45.19 411 MET A C 1
ATOM 3485 O O . MET A 1 411 ? -37.510 -5.682 23.451 1.00 45.19 411 MET A O 1
ATOM 3489 N N . GLN A 1 412 ? -35.383 -5.130 23.838 1.00 50.25 412 GLN A N 1
ATOM 3490 C CA . GLN A 1 412 ? -34.926 -5.205 22.443 1.00 50.25 412 GLN A CA 1
ATOM 3491 C C . GLN A 1 412 ? -34.615 -6.647 21.984 1.00 50.25 412 GLN A C 1
ATOM 3493 O O . GLN A 1 412 ? -34.247 -6.878 20.832 1.00 50.25 412 GLN A O 1
ATOM 3498 N N . TYR A 1 413 ? -34.780 -7.640 22.865 1.00 57.44 413 TYR A N 1
ATOM 3499 C CA . TYR A 1 413 ? -34.540 -9.051 22.554 1.00 57.44 413 TYR A CA 1
ATOM 3500 C C . TYR A 1 413 ? -35.564 -9.642 21.578 1.00 57.44 413 TYR A C 1
ATOM 3502 O O . TYR A 1 413 ? -35.185 -10.409 20.693 1.00 57.44 413 TYR A O 1
ATOM 3510 N N . ASP A 1 414 ? -36.837 -9.247 21.679 1.00 52.47 414 ASP A N 1
ATOM 3511 C CA . ASP A 1 414 ? -37.859 -9.671 20.716 1.00 52.47 414 ASP A CA 1
ATOM 3512 C C . ASP A 1 414 ? -37.528 -9.151 19.308 1.00 52.47 414 ASP A C 1
ATOM 3514 O O . ASP A 1 414 ? -37.666 -9.895 18.335 1.00 52.47 414 ASP A O 1
ATOM 3518 N N . SER A 1 415 ? -36.971 -7.936 19.194 1.00 48.97 415 SER A N 1
ATOM 3519 C CA . SER A 1 415 ? -36.427 -7.413 17.932 1.00 48.97 415 SER A CA 1
ATOM 3520 C C . SER A 1 415 ? -35.253 -8.259 17.430 1.00 48.97 415 SER A C 1
ATOM 3522 O O . SER A 1 415 ? -35.244 -8.649 16.262 1.00 48.97 415 SER A O 1
ATOM 3524 N N . LEU A 1 416 ? -34.302 -8.628 18.295 1.00 51.41 416 LEU A N 1
ATOM 3525 C CA . LEU A 1 416 ? -33.126 -9.418 17.908 1.00 51.41 416 LEU A CA 1
ATOM 3526 C C . LEU A 1 416 ? -33.486 -10.854 17.478 1.00 51.41 416 LEU A C 1
ATOM 3528 O O . LEU A 1 416 ? -33.005 -11.333 16.451 1.00 51.41 416 LEU A O 1
ATOM 3532 N N . LEU A 1 417 ? -34.388 -11.524 18.204 1.00 53.38 417 LEU A N 1
ATOM 3533 C CA . LEU A 1 417 ? -34.928 -12.833 17.820 1.00 53.38 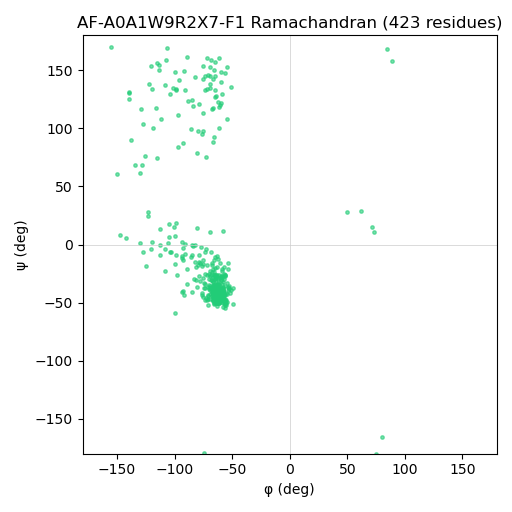417 LEU A CA 1
ATOM 3534 C C . LEU A 1 417 ? -35.793 -12.762 16.558 1.00 53.38 417 LEU A C 1
ATOM 3536 O O . LEU A 1 417 ? -35.741 -13.682 15.739 1.00 53.38 417 LEU A O 1
ATOM 3540 N N . SER A 1 418 ? -36.571 -11.690 16.371 1.00 49.00 418 SER A N 1
ATOM 3541 C CA . SER A 1 418 ? -37.328 -11.481 15.131 1.00 49.00 418 SER A CA 1
ATOM 3542 C C . SER A 1 418 ? -36.398 -11.330 13.927 1.00 49.00 418 SER A C 1
ATOM 3544 O O . SER A 1 418 ? -36.697 -11.849 12.856 1.00 49.00 418 SER A O 1
ATOM 3546 N N . TYR A 1 419 ? -35.229 -10.714 14.119 1.00 47.00 419 TYR A N 1
ATOM 3547 C CA . TYR A 1 419 ? -34.215 -10.558 13.084 1.00 47.00 419 TYR A CA 1
ATOM 3548 C C . TYR A 1 419 ? -33.529 -11.887 12.755 1.00 47.00 419 TYR A C 1
ATOM 3550 O O . TYR A 1 419 ? -33.429 -12.246 11.588 1.00 47.00 419 TYR A O 1
ATOM 3558 N N . ILE A 1 420 ? -33.150 -12.679 13.765 1.00 48.03 420 ILE A N 1
ATOM 3559 C CA . ILE A 1 420 ? -32.608 -14.036 13.565 1.00 48.03 420 ILE A CA 1
ATOM 3560 C C . ILE A 1 420 ? -33.614 -14.923 12.806 1.00 48.03 420 ILE A C 1
ATOM 3562 O O . ILE A 1 420 ? -33.220 -15.680 11.923 1.00 48.03 420 ILE A O 1
ATOM 3566 N N . ARG A 1 421 ? -34.921 -14.785 13.072 1.00 41.38 421 ARG A N 1
ATOM 3567 C CA . ARG A 1 421 ? -35.980 -15.505 12.339 1.00 41.38 421 ARG A CA 1
ATOM 3568 C C . ARG A 1 421 ? -36.099 -15.118 10.859 1.00 41.38 421 ARG A C 1
ATOM 3570 O O . ARG A 1 421 ? -36.596 -15.932 10.091 1.00 41.38 421 ARG A O 1
ATOM 3577 N N . ILE A 1 422 ? -35.651 -13.926 10.454 1.00 42.09 422 ILE A N 1
ATOM 3578 C CA . ILE A 1 422 ? -35.626 -13.503 9.039 1.00 42.09 422 ILE A CA 1
ATOM 3579 C C . ILE A 1 422 ? -34.502 -14.211 8.262 1.00 42.09 422 ILE A C 1
ATOM 3581 O O . ILE A 1 422 ? -34.635 -14.386 7.061 1.00 42.09 422 ILE A O 1
ATOM 3585 N N . TYR A 1 423 ? -33.431 -14.649 8.934 1.00 37.38 423 TYR A N 1
ATOM 3586 C CA . TYR A 1 423 ? -32.284 -15.327 8.306 1.00 37.38 423 TYR A CA 1
ATOM 3587 C C . TYR A 1 423 ? -32.321 -16.864 8.412 1.00 37.38 423 TYR A C 1
ATOM 3589 O O . TYR A 1 423 ? -31.467 -17.529 7.829 1.00 37.38 423 TYR A O 1
ATOM 3597 N N . ILE A 1 424 ? -33.254 -17.429 9.190 1.00 33.91 424 ILE A N 1
ATOM 3598 C CA . ILE A 1 424 ? -33.393 -18.885 9.420 1.00 33.91 424 ILE A CA 1
ATOM 3599 C C . ILE A 1 424 ? -34.578 -19.501 8.640 1.00 33.91 424 ILE A C 1
ATOM 3601 O O . ILE A 1 424 ? -34.706 -20.723 8.597 1.00 33.91 424 ILE A O 1
ATOM 3605 N N . ASN A 1 425 ? -35.403 -18.686 7.981 1.00 29.81 425 ASN A N 1
ATOM 3606 C CA . ASN A 1 425 ? -36.358 -19.146 6.962 1.00 29.81 425 ASN A CA 1
ATOM 3607 C C . ASN A 1 425 ? -35.802 -18.864 5.570 1.00 29.81 425 ASN A C 1
ATOM 3609 O O . ASN A 1 425 ? -36.160 -19.631 4.649 1.00 29.81 425 ASN A O 1
#